Protein AF-A0A8S0ZMM4-F1 (afdb_monomer)

Radius of gyration: 73.32 Å; Cα contacts (8 Å, |Δi|>4): 44; chains: 1; bounding box: 162×111×228 Å

Mean predicted aligned error: 25.13 Å

Organism: Arctia plantaginis (NCBI:txid874455)

Solvent-accessible surface area (backbone atoms only — not comparable to full-atom values): 37063 Å² total; per-residue (Å²): 110,74,67,60,54,52,52,53,59,48,54,57,49,52,60,51,48,58,51,48,52,53,51,49,49,50,46,49,53,50,48,54,50,48,47,50,48,50,52,51,51,47,51,52,52,50,51,51,48,48,51,52,52,51,51,50,52,51,52,54,48,53,54,46,52,53,52,52,49,52,52,50,50,51,52,50,48,53,54,52,51,56,68,74,54,80,84,89,76,97,80,83,88,87,79,89,89,82,88,88,87,80,95,86,78,84,90,84,90,82,78,97,78,74,90,83,77,100,68,83,87,87,70,82,83,55,61,61,64,51,46,60,43,53,77,70,44,43,60,60,53,54,49,51,53,50,51,50,53,51,49,53,50,52,53,49,53,50,51,53,49,51,51,51,52,53,52,48,49,52,51,49,52,51,52,55,58,65,74,45,81,79,66,51,79,66,54,50,53,55,51,49,50,50,51,51,49,53,48,52,50,48,54,51,50,50,51,50,50,53,50,52,51,49,51,51,51,53,52,52,50,52,51,51,51,51,52,51,49,50,52,51,53,50,52,51,49,52,51,48,51,51,51,50,53,51,45,67,76,65,58,75,91,80,81,88,78,91,86,90,87,82,89,84,91,88,88,91,84,88,80,90,86,78,89,79,87,80,91,82,87,84,88,83,88,82,90,85,92,53,79,67,60,53,50,51,49,51,51,51,52,47,52,49,48,52,52,51,51,50,49,52,49,51,51,51,52,50,52,49,52,50,52,54,49,50,51,51,49,52,56,49,50,51,56,48,52,50,50,52,48,53,51,48,55,52,49,51,54,49,52,51,50,53,54,51,52,52,50,49,54,53,51,53,51,51,51,55,52,49,55,51,51,53,50,50,50,51,52,52,52,50,52,50,53,52,50,51,52,49,48,52,53,51,52,52,53,49,50,56,49,50,53,52,50,51,53,50,49,52,52,49,53,52,52,51,52,51,50,50,56,49,52,53,52,52,50,52,51,52,50,52,50,51,54,52,48,51,52,49,53,54,48,51,51,51,50,52,52,50,50,54,52,52,49,50,54,48,51,57,43,56,77,61,47,87,61,80,62,76,70,56,63,62,51,53,54,53,51,50,54,50,49,53,52,49,47,54,49,36,56,51,50,27,54,52,40,44,53,52,30,54,52,46,46,51,53,44,53,70,69,51,79,78,71,84,80,90,80,90,80,76,84,91,78,80,87,89,86,85,76,86,73,75,91,69,86,89,76,86,78,75,78,75,69,63,63,73,52,58,60,50,48,60,38,52,53,33,49,53,53,31,50,54,40,48,53,55,45,51,51,51,51,53,52,51,52,50,52,50,50,53,51,49,50,52,49,50,49,51,51,49,50,50,51,52,49,52,60,69,70,55,89,54,84,79,68,69,77,73,79,68,85,79,78,80,92,82,87,80,87,82,89,88,86,135

Structure (mmCIF, N/CA/C/O backbone):
data_AF-A0A8S0ZMM4-F1
#
_entry.id   AF-A0A8S0ZMM4-F1
#
loop_
_atom_site.group_PDB
_atom_site.id
_atom_site.type_symbol
_atom_site.label_atom_id
_atom_site.label_alt_id
_atom_site.label_comp_id
_atom_site.label_asym_id
_atom_site.label_entity_id
_atom_site.label_seq_id
_atom_site.pdbx_PDB_ins_code
_atom_site.Cartn_x
_atom_site.Cartn_y
_atom_site.Cartn_z
_atom_site.occupancy
_atom_site.B_iso_or_equiv
_atom_site.auth_seq_id
_atom_site.auth_comp_id
_atom_site.auth_asym_id
_atom_site.auth_atom_id
_atom_site.pdbx_PDB_model_num
ATOM 1 N N . MET A 1 1 ? 11.236 23.624 -45.231 1.00 47.91 1 MET A N 1
ATOM 2 C CA . MET A 1 1 ? 10.214 24.429 -44.516 1.00 47.91 1 MET A CA 1
ATOM 3 C C . MET A 1 1 ? 8.840 23.748 -44.472 1.00 47.91 1 MET A C 1
ATOM 5 O O . MET A 1 1 ? 8.363 23.504 -43.375 1.00 47.91 1 MET A O 1
ATOM 9 N N . MET A 1 2 ? 8.213 23.356 -45.595 1.00 41.84 2 MET A N 1
ATOM 10 C CA . MET A 1 2 ? 6.907 22.651 -45.560 1.00 41.84 2 MET A CA 1
ATOM 11 C C . MET A 1 2 ? 6.954 21.225 -44.973 1.00 41.84 2 MET A C 1
ATOM 13 O O . MET A 1 2 ? 6.019 20.828 -44.284 1.00 41.84 2 MET A O 1
ATOM 17 N N . LEU A 1 3 ? 8.046 20.477 -45.171 1.00 45.03 3 LEU A N 1
ATOM 18 C CA . LEU A 1 3 ? 8.215 19.132 -44.592 1.00 45.03 3 LEU A CA 1
ATOM 19 C C . LEU A 1 3 ? 8.438 19.150 -43.070 1.00 45.03 3 LEU A C 1
ATOM 21 O O . LEU A 1 3 ? 7.839 18.342 -42.370 1.00 45.03 3 LEU A O 1
ATOM 25 N N . LEU A 1 4 ? 9.191 20.126 -42.545 1.00 47.12 4 LEU A N 1
ATOM 26 C CA . LEU A 1 4 ? 9.352 20.306 -41.092 1.00 47.12 4 LEU A CA 1
ATOM 27 C C . LEU A 1 4 ? 8.026 20.651 -40.400 1.00 47.12 4 LEU A C 1
ATOM 29 O O . LEU A 1 4 ? 7.748 20.152 -39.315 1.00 47.12 4 LEU A O 1
ATOM 33 N N . ARG A 1 5 ? 7.172 21.456 -41.046 1.00 49.88 5 ARG A N 1
ATOM 34 C CA . ARG A 1 5 ? 5.846 21.796 -40.506 1.00 49.88 5 ARG A CA 1
ATOM 35 C C . ARG A 1 5 ? 4.915 20.585 -40.445 1.00 49.88 5 ARG A C 1
ATOM 37 O O . ARG A 1 5 ? 4.138 20.465 -39.507 1.00 49.88 5 ARG A O 1
ATOM 44 N N . LYS A 1 6 ? 5.012 19.672 -41.416 1.00 49.50 6 LYS A N 1
ATOM 45 C CA . LYS A 1 6 ? 4.198 18.449 -41.450 1.00 49.50 6 LYS A CA 1
ATOM 46 C C . LYS A 1 6 ? 4.652 17.434 -40.393 1.00 49.50 6 LYS A C 1
ATOM 48 O O . LYS A 1 6 ? 3.804 16.831 -39.752 1.00 49.50 6 LYS A O 1
ATOM 53 N N . PHE A 1 7 ? 5.960 17.332 -40.146 1.00 48.53 7 PHE A N 1
ATOM 54 C CA . PHE A 1 7 ? 6.520 16.456 -39.111 1.00 48.53 7 PHE A CA 1
ATOM 55 C C . PHE A 1 7 ? 6.186 16.940 -37.689 1.00 48.53 7 PHE A C 1
ATOM 57 O O . PHE A 1 7 ? 5.736 16.153 -36.862 1.00 48.53 7 PHE A O 1
ATOM 64 N N . MET A 1 8 ? 6.290 18.250 -37.428 1.00 48.09 8 MET A N 1
ATOM 65 C CA . MET A 1 8 ? 5.889 18.826 -36.136 1.00 48.09 8 MET A CA 1
ATOM 66 C C . MET A 1 8 ? 4.384 18.688 -35.866 1.00 48.09 8 MET A C 1
ATOM 68 O O . MET A 1 8 ? 3.995 18.389 -34.743 1.00 48.09 8 MET A O 1
ATOM 72 N N . CYS A 1 9 ? 3.525 18.874 -36.874 1.00 43.25 9 CYS A N 1
ATOM 73 C CA . CYS A 1 9 ? 2.076 18.732 -36.693 1.00 43.25 9 CYS A CA 1
ATOM 74 C C . CYS A 1 9 ? 1.609 17.274 -36.534 1.00 43.25 9 CYS A C 1
ATOM 76 O O . CYS A 1 9 ? 0.551 17.060 -35.946 1.00 43.25 9 CYS A O 1
ATOM 78 N N . SER A 1 10 ? 2.358 16.290 -37.046 1.00 47.31 10 SER A N 1
ATOM 79 C CA . SER A 1 10 ? 2.087 14.863 -36.818 1.00 47.31 10 SER A CA 1
ATOM 80 C C . SER A 1 10 ? 2.569 14.406 -35.438 1.00 47.31 10 SER A C 1
ATOM 82 O O . SER A 1 10 ? 1.800 13.783 -34.718 1.00 47.31 10 SER A O 1
ATOM 84 N N . SER A 1 11 ? 3.770 14.816 -35.016 1.00 47.25 11 SER A N 1
ATOM 85 C CA . SER A 1 11 ? 4.313 14.497 -33.685 1.00 47.25 11 SER A CA 1
ATOM 86 C C . SER A 1 11 ? 3.475 15.097 -32.545 1.00 47.25 11 SER A C 1
ATOM 88 O O . SER A 1 11 ? 3.180 14.410 -31.573 1.00 47.25 11 SER A O 1
ATOM 90 N N . LEU A 1 12 ? 2.970 16.328 -32.700 1.00 48.38 12 LEU A N 1
ATOM 91 C CA . LEU A 1 12 ? 2.043 16.933 -31.731 1.00 48.38 12 LEU A CA 1
ATOM 92 C C . LEU A 1 12 ? 0.668 16.244 -31.676 1.00 48.38 12 LEU A C 1
ATOM 94 O O . LEU A 1 12 ? -0.029 16.361 -30.673 1.00 48.38 12 LEU A O 1
ATOM 98 N N . ARG A 1 13 ? 0.253 15.549 -32.744 1.00 49.59 13 ARG A N 1
ATOM 99 C CA . ARG A 1 13 ? -1.032 14.835 -32.793 1.00 49.59 13 ARG A CA 1
ATOM 100 C C . ARG A 1 13 ? -0.937 13.454 -32.134 1.00 49.59 13 ARG A C 1
ATOM 102 O O . ARG A 1 13 ? -1.893 13.061 -31.472 1.00 49.59 13 ARG A O 1
ATOM 109 N N . ASP A 1 14 ? 0.209 12.784 -32.241 1.00 48.88 14 ASP A N 1
ATOM 110 C CA . ASP A 1 14 ? 0.475 11.519 -31.540 1.00 48.88 14 ASP A CA 1
ATOM 111 C C . ASP A 1 14 ? 0.671 11.727 -30.028 1.00 48.88 14 ASP A C 1
ATOM 113 O O . ASP A 1 14 ? 0.117 10.973 -29.230 1.00 48.88 14 ASP A O 1
ATOM 117 N N . GLU A 1 15 ? 1.339 12.808 -29.611 1.00 50.38 15 GLU A N 1
ATOM 118 C CA . GLU A 1 15 ? 1.485 13.185 -28.190 1.00 50.38 15 GLU A CA 1
ATOM 119 C C . GLU A 1 15 ? 0.127 13.475 -27.513 1.00 50.38 15 GLU A C 1
ATOM 121 O O . GLU A 1 15 ? -0.105 13.097 -26.362 1.00 50.38 15 GLU A O 1
ATOM 126 N N . LEU A 1 16 ? -0.819 14.085 -28.241 1.00 49.62 16 LEU A N 1
ATOM 127 C CA . LEU A 1 16 ? -2.187 14.313 -27.757 1.00 49.62 16 LEU A CA 1
ATOM 128 C C . LEU A 1 16 ? -3.033 13.025 -27.745 1.00 49.62 16 LEU A C 1
ATOM 130 O O . LEU A 1 16 ? -3.849 12.849 -26.841 1.00 49.62 16 LEU A O 1
ATOM 134 N N . SER A 1 17 ? -2.818 12.105 -28.694 1.00 48.91 17 SER A N 1
ATOM 135 C CA . SER A 1 17 ? -3.548 10.829 -28.769 1.00 48.91 17 SER A CA 1
ATOM 136 C C . SER A 1 17 ? -3.167 9.876 -27.632 1.00 48.91 17 SER A C 1
ATOM 138 O O . SER A 1 17 ? -4.042 9.283 -27.004 1.00 48.91 17 SER A O 1
ATOM 140 N N . VAL A 1 18 ? -1.876 9.783 -27.291 1.00 53.41 18 VAL A N 1
ATOM 141 C CA . VAL A 1 18 ? -1.396 8.941 -26.177 1.00 53.41 18 VAL A CA 1
ATOM 142 C C . VAL A 1 18 ? -1.889 9.471 -24.823 1.00 53.41 18 VAL A C 1
ATOM 144 O O . VAL A 1 18 ? -2.194 8.694 -23.913 1.00 53.41 18 VAL A O 1
ATOM 147 N N . GLY A 1 19 ? -2.015 10.795 -24.684 1.00 52.19 19 GLY A N 1
ATOM 148 C CA . GLY A 1 19 ? -2.631 11.432 -23.520 1.00 52.19 19 GLY A CA 1
ATOM 149 C C . GLY A 1 19 ? -4.131 11.150 -23.416 1.00 52.19 19 GLY A C 1
ATOM 150 O O . GLY A 1 19 ? -4.612 10.786 -22.342 1.00 52.19 19 GLY A O 1
ATOM 151 N N . GLU A 1 20 ? -4.866 11.249 -24.527 1.00 52.62 20 GLU A N 1
ATOM 152 C CA . GLU A 1 20 ? -6.292 10.919 -24.575 1.00 52.62 20 GLU A CA 1
ATOM 153 C C . GLU A 1 20 ? -6.570 9.459 -24.222 1.00 52.62 20 GLU A C 1
ATOM 155 O O . GLU A 1 20 ? -7.532 9.197 -23.504 1.00 52.62 20 GLU A O 1
ATOM 160 N N . ASP A 1 21 ? -5.743 8.521 -24.676 1.00 55.03 21 ASP A N 1
ATOM 161 C CA . ASP A 1 21 ? -5.942 7.096 -24.406 1.00 55.03 21 ASP A CA 1
ATOM 162 C C . ASP A 1 21 ? -5.629 6.747 -22.951 1.00 55.03 21 ASP A C 1
ATOM 164 O O . ASP A 1 21 ? -6.381 6.004 -22.323 1.00 55.03 21 ASP A O 1
ATOM 168 N N . LYS A 1 22 ? -4.624 7.388 -22.339 1.00 56.34 22 LYS A N 1
ATOM 169 C CA . LYS A 1 22 ? -4.393 7.297 -20.886 1.00 56.34 22 LYS A CA 1
ATOM 170 C C . LYS A 1 22 ? -5.529 7.932 -20.080 1.00 56.34 22 LYS A C 1
ATOM 172 O O . LYS A 1 22 ? -5.894 7.408 -19.029 1.00 56.34 22 LYS A O 1
ATOM 177 N N . TRP A 1 23 ? -6.118 9.028 -20.555 1.00 51.72 23 TRP A N 1
ATOM 178 C CA . TRP A 1 23 ? -7.276 9.670 -19.918 1.00 51.72 23 TRP A CA 1
ATOM 179 C C . TRP A 1 23 ? -8.578 8.883 -20.112 1.00 51.72 23 TRP A C 1
ATOM 181 O O . TRP 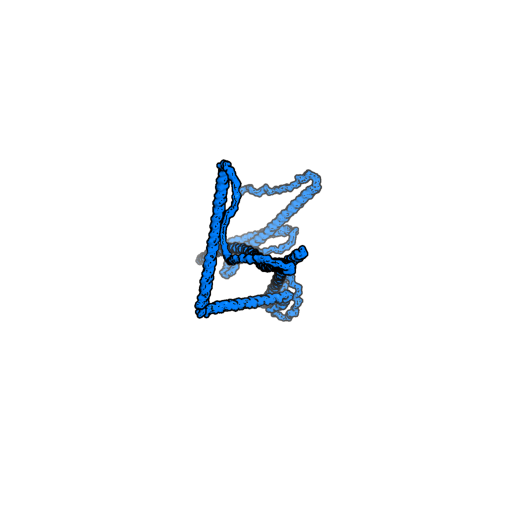A 1 23 ? -9.424 8.878 -19.219 1.00 51.72 23 TRP A O 1
ATOM 191 N N . LYS A 1 24 ? -8.754 8.206 -21.251 1.00 59.25 24 LYS A N 1
ATOM 192 C CA . LYS A 1 24 ? -9.861 7.275 -21.516 1.00 59.25 24 LYS A CA 1
ATOM 193 C C . LYS A 1 24 ? -9.702 6.011 -20.674 1.00 59.25 24 LYS A C 1
ATOM 195 O O . LYS A 1 24 ? -10.660 5.626 -20.024 1.00 59.25 24 LYS A O 1
ATOM 200 N N . GLN A 1 25 ? -8.498 5.445 -20.575 1.00 62.28 25 GLN A N 1
ATOM 201 C CA . GLN A 1 25 ? -8.205 4.298 -19.711 1.00 62.28 25 GLN A CA 1
ATOM 202 C C . GLN A 1 25 ? -8.407 4.644 -18.230 1.00 62.28 25 GLN A C 1
ATOM 204 O O . GLN A 1 25 ? -9.051 3.887 -17.515 1.00 62.28 25 GLN A O 1
ATOM 209 N N . ARG A 1 26 ? -7.932 5.811 -17.766 1.00 59.97 26 ARG A N 1
ATOM 210 C CA . ARG A 1 26 ? -8.183 6.290 -16.394 1.00 59.97 26 ARG A CA 1
ATOM 211 C C . ARG A 1 26 ? -9.663 6.544 -16.137 1.00 59.97 26 ARG A C 1
ATOM 213 O O . ARG A 1 26 ? -10.138 6.159 -15.077 1.00 59.97 26 ARG A O 1
ATOM 220 N N . ARG A 1 27 ? -10.399 7.126 -17.095 1.00 57.91 27 ARG A N 1
ATOM 221 C CA . ARG A 1 27 ? -11.858 7.260 -16.990 1.00 57.91 27 ARG A CA 1
ATOM 222 C C . ARG A 1 27 ? -12.541 5.906 -16.928 1.00 57.91 27 ARG A C 1
ATOM 224 O O . ARG A 1 27 ? -13.354 5.737 -16.038 1.00 57.91 27 ARG A O 1
ATOM 231 N N . ASN A 1 28 ? -12.182 4.956 -17.785 1.00 56.50 28 ASN A N 1
ATOM 232 C CA . ASN A 1 28 ? -12.765 3.616 -17.797 1.00 56.50 28 ASN A CA 1
ATOM 233 C C . ASN A 1 28 ? -12.476 2.872 -16.489 1.00 56.50 28 ASN A C 1
ATOM 235 O O . ASN A 1 28 ? -13.403 2.365 -15.883 1.00 56.50 28 ASN A O 1
ATOM 239 N N . VAL A 1 29 ? -11.243 2.917 -15.974 1.00 60.94 29 VAL A N 1
ATOM 240 C CA . VAL A 1 29 ? -10.893 2.310 -14.676 1.00 60.94 29 VAL A CA 1
ATOM 241 C C . VAL A 1 29 ? -11.614 3.002 -13.518 1.00 60.94 29 VAL A C 1
ATOM 243 O O . VAL A 1 29 ? -12.136 2.323 -12.645 1.00 60.94 29 VAL A O 1
ATOM 246 N N . SER A 1 30 ? -11.699 4.337 -13.512 1.00 56.66 30 SER A N 1
ATOM 247 C CA . SER A 1 30 ? -12.461 5.070 -12.489 1.00 56.66 30 SER A CA 1
ATOM 248 C C . SER A 1 30 ? -13.971 4.853 -12.610 1.00 56.66 30 SER A C 1
ATOM 250 O O . SER A 1 30 ? -14.675 4.890 -11.612 1.00 56.66 30 SER A O 1
ATOM 252 N N . PHE A 1 31 ? -14.471 4.618 -13.822 1.00 51.25 31 PHE A N 1
ATOM 253 C CA . PHE A 1 31 ? -15.874 4.348 -14.111 1.00 51.25 31 PHE A CA 1
ATOM 254 C C . PHE A 1 31 ? -16.236 2.924 -13.690 1.00 51.25 31 PHE A C 1
ATOM 256 O O . PHE A 1 31 ? -17.258 2.736 -13.045 1.00 51.25 31 PHE A O 1
ATOM 263 N N . ASP A 1 32 ? -15.364 1.952 -13.953 1.00 62.62 32 ASP A N 1
ATOM 264 C CA . ASP A 1 32 ? -15.502 0.570 -13.499 1.00 62.62 32 ASP A CA 1
ATOM 265 C C . ASP A 1 32 ? -15.349 0.468 -11.972 1.00 62.62 32 ASP A C 1
ATOM 267 O O . ASP A 1 32 ? -16.126 -0.233 -11.331 1.00 62.62 32 ASP A O 1
ATOM 271 N N . GLN A 1 33 ? -14.429 1.225 -11.361 1.00 64.88 33 GLN A N 1
ATOM 272 C CA . GLN A 1 33 ? -14.317 1.335 -9.899 1.00 64.88 33 GLN A CA 1
ATOM 273 C C . GLN A 1 33 ? -15.523 2.037 -9.275 1.00 64.88 33 GLN A C 1
ATOM 275 O O . GLN A 1 33 ? -16.023 1.579 -8.253 1.00 64.88 33 GLN A O 1
ATOM 280 N N . ASN A 1 34 ? -16.024 3.118 -9.876 1.00 62.84 34 ASN A N 1
ATOM 281 C CA . ASN A 1 34 ? -17.232 3.785 -9.391 1.00 62.84 34 ASN A CA 1
ATOM 282 C C . ASN A 1 34 ? -18.459 2.892 -9.547 1.00 62.84 34 ASN A C 1
ATOM 284 O O . ASN A 1 34 ? -19.289 2.864 -8.651 1.00 62.84 34 ASN A O 1
ATOM 288 N N . ARG A 1 35 ? -18.545 2.108 -10.623 1.00 66.69 35 ARG A N 1
ATOM 289 C CA . ARG A 1 35 ? -19.596 1.110 -10.807 1.00 66.69 35 ARG A CA 1
ATOM 290 C C . ARG A 1 35 ? -19.499 -0.007 -9.768 1.00 66.69 35 ARG A C 1
ATOM 292 O O . ARG A 1 35 ? -20.516 -0.371 -9.195 1.00 66.69 35 ARG A O 1
ATOM 299 N N . GLN A 1 36 ? -18.298 -0.502 -9.468 1.00 71.25 36 GLN A N 1
ATOM 300 C CA . GLN A 1 36 ? -18.081 -1.458 -8.376 1.00 71.25 36 GLN A CA 1
ATOM 301 C C . GLN A 1 36 ? -18.452 -0.856 -7.016 1.00 71.25 36 GLN A C 1
ATOM 303 O O . GLN A 1 36 ? -19.068 -1.526 -6.196 1.00 71.25 36 GLN A O 1
ATOM 308 N N . LEU A 1 37 ? -18.132 0.417 -6.772 1.00 72.75 37 LEU A N 1
ATOM 309 C CA . LEU A 1 37 ? -18.532 1.122 -5.555 1.00 72.75 37 LEU A CA 1
ATOM 310 C C . LEU A 1 37 ? -20.046 1.335 -5.486 1.00 72.75 37 LEU A C 1
ATOM 312 O O . LEU A 1 37 ? -20.613 1.197 -4.408 1.00 72.75 37 LEU A O 1
ATOM 316 N N . GLU A 1 38 ? -20.715 1.642 -6.595 1.00 76.81 38 GLU A N 1
ATOM 317 C CA . GLU A 1 38 ? -22.176 1.742 -6.680 1.00 76.81 38 GLU A CA 1
ATOM 318 C C . GLU A 1 38 ? -22.843 0.383 -6.447 1.00 76.81 38 GLU A C 1
ATOM 320 O O . GLU A 1 38 ? -23.816 0.312 -5.701 1.00 76.81 38 GLU A O 1
ATOM 325 N N . GLU A 1 39 ? -22.292 -0.695 -7.010 1.00 76.69 39 GLU A N 1
ATOM 326 C CA . GLU A 1 39 ? -22.737 -2.073 -6.784 1.00 76.69 39 GLU A CA 1
ATOM 327 C C . GLU A 1 39 ? -22.566 -2.465 -5.304 1.00 76.69 39 GLU A C 1
ATOM 329 O O . GLU A 1 39 ? -23.534 -2.885 -4.676 1.00 76.69 39 GLU A O 1
ATOM 334 N N . VAL A 1 40 ? -21.409 -2.192 -4.689 1.00 73.38 40 VAL A N 1
ATOM 335 C CA . VAL A 1 40 ? -21.161 -2.426 -3.250 1.00 73.38 40 VAL A CA 1
ATOM 336 C C . VAL A 1 40 ? -22.050 -1.550 -2.362 1.00 73.38 40 VAL A C 1
ATOM 338 O O . VAL A 1 40 ? -22.548 -1.988 -1.324 1.00 73.38 40 VAL A O 1
ATOM 341 N N . THR A 1 41 ? -22.277 -0.294 -2.746 1.00 77.44 41 THR A N 1
ATOM 342 C CA . THR A 1 41 ? -23.149 0.628 -2.003 1.00 77.44 41 THR A CA 1
ATOM 343 C C . THR A 1 41 ? -24.597 0.155 -2.069 1.00 77.44 41 THR A C 1
ATOM 345 O O . THR A 1 41 ? -25.295 0.178 -1.056 1.00 77.44 41 THR A O 1
ATOM 348 N N . LYS A 1 42 ? -25.025 -0.336 -3.234 1.00 80.75 42 LYS A N 1
ATOM 349 C CA . LYS A 1 42 ? -26.339 -0.935 -3.438 1.00 80.75 42 LYS A CA 1
ATOM 350 C C . LYS A 1 42 ? -26.499 -2.215 -2.619 1.00 80.75 42 LYS A C 1
ATOM 352 O O . LYS A 1 42 ? -27.478 -2.309 -1.892 1.00 80.75 42 LYS A O 1
ATOM 357 N N . GLU A 1 43 ? -25.519 -3.120 -2.631 1.00 77.94 43 GLU A N 1
ATOM 358 C CA . GLU A 1 43 ? -25.516 -4.335 -1.801 1.00 77.94 43 GLU A CA 1
ATOM 359 C C . GLU A 1 43 ? -25.577 -4.015 -0.306 1.00 77.94 43 GLU A C 1
ATOM 361 O O . GLU A 1 43 ? -26.345 -4.626 0.434 1.00 77.94 43 GLU A O 1
ATOM 366 N N . ARG A 1 44 ? -24.816 -3.015 0.153 1.00 81.44 44 ARG A N 1
ATOM 367 C CA . ARG A 1 44 ? -24.874 -2.525 1.536 1.00 81.44 44 ARG A CA 1
ATOM 368 C C . ARG A 1 44 ? -26.268 -2.010 1.884 1.00 81.44 44 ARG A C 1
ATOM 370 O O . ARG A 1 44 ? -26.750 -2.252 2.988 1.00 81.44 44 ARG A O 1
ATOM 377 N N . ASP A 1 45 ? -26.892 -1.260 0.983 1.00 78.44 45 ASP A N 1
ATOM 378 C CA . ASP A 1 45 ? -28.209 -0.673 1.217 1.00 78.44 45 ASP A CA 1
ATOM 379 C C . ASP A 1 45 ? -29.328 -1.726 1.129 1.00 78.44 45 ASP A C 1
ATOM 381 O O . ASP A 1 45 ? -30.272 -1.663 1.915 1.00 78.44 45 ASP A O 1
ATOM 385 N N . ASP A 1 46 ? -29.186 -2.737 0.268 1.00 77.50 46 ASP A N 1
ATOM 386 C CA . ASP A 1 46 ? -30.023 -3.943 0.244 1.00 77.50 46 ASP A CA 1
ATOM 387 C C . ASP A 1 46 ? -29.884 -4.738 1.550 1.00 77.50 46 ASP A C 1
ATOM 389 O O . ASP A 1 46 ? -30.883 -5.080 2.178 1.00 77.50 46 ASP A O 1
ATOM 393 N N . LEU A 1 47 ? -28.661 -4.954 2.042 1.00 79.25 47 LEU A N 1
ATOM 394 C CA . LEU A 1 47 ? -28.418 -5.672 3.297 1.00 79.25 47 LEU A CA 1
ATOM 395 C C . LEU A 1 47 ? -28.977 -4.916 4.511 1.00 79.25 47 LEU A C 1
ATOM 397 O O . LEU A 1 47 ? -29.518 -5.522 5.435 1.00 79.25 47 LEU A O 1
ATOM 401 N N . LYS A 1 48 ? -28.889 -3.580 4.499 1.00 79.62 48 LYS A N 1
ATOM 402 C CA . LYS A 1 48 ? -29.533 -2.726 5.504 1.00 79.62 48 LYS A CA 1
ATOM 403 C C . LYS A 1 48 ? -31.052 -2.844 5.458 1.00 79.62 48 LYS A C 1
ATOM 405 O O . LYS A 1 48 ? -31.655 -2.900 6.526 1.00 79.62 48 LYS A O 1
ATOM 410 N N . ARG A 1 49 ? -31.661 -2.905 4.266 1.00 78.31 49 ARG A N 1
ATOM 411 C CA . ARG A 1 49 ? -33.100 -3.180 4.125 1.00 78.31 49 ARG A CA 1
ATOM 412 C C . ARG A 1 49 ? -33.442 -4.518 4.770 1.00 78.31 49 ARG A C 1
ATOM 414 O O . ARG A 1 49 ? -34.201 -4.521 5.727 1.00 78.31 49 ARG A O 1
ATOM 421 N N . VAL A 1 50 ? -32.768 -5.601 4.371 1.00 78.25 50 VAL A N 1
ATOM 422 C CA . VAL A 1 50 ? -32.966 -6.947 4.945 1.00 78.25 50 VAL A CA 1
ATOM 423 C C . VAL A 1 50 ? -32.850 -6.943 6.473 1.00 78.25 50 VAL A C 1
ATOM 425 O O . VAL A 1 50 ? -33.675 -7.547 7.153 1.00 78.25 50 VAL A O 1
ATOM 428 N N . ALA A 1 51 ? -31.852 -6.254 7.034 1.00 75.88 51 ALA A N 1
ATOM 429 C CA . ALA A 1 51 ? -31.663 -6.174 8.480 1.00 75.88 51 ALA A CA 1
ATOM 430 C C . ALA A 1 51 ? -32.835 -5.478 9.194 1.00 75.88 51 ALA A C 1
ATOM 432 O O . ALA A 1 51 ? -33.270 -5.945 10.246 1.00 75.88 51 ALA A O 1
ATOM 433 N N . VAL A 1 52 ? -33.363 -4.389 8.627 1.00 76.94 52 VAL A N 1
ATOM 434 C CA . VAL A 1 52 ? -34.516 -3.659 9.182 1.00 76.94 52 VAL A CA 1
ATOM 435 C C . VAL A 1 52 ? -35.776 -4.521 9.140 1.00 76.94 52 VAL A C 1
ATOM 437 O O . VAL A 1 52 ? -36.488 -4.613 10.140 1.00 76.94 52 VAL A O 1
ATOM 440 N N . SER A 1 53 ? -36.028 -5.205 8.030 1.00 75.25 53 SER A N 1
ATOM 441 C CA . SER A 1 53 ? -37.200 -6.070 7.868 1.00 75.25 53 SER A CA 1
ATOM 442 C C . SER A 1 53 ? -37.125 -7.294 8.775 1.00 75.25 53 SER A C 1
ATOM 444 O O . SER A 1 53 ? -38.120 -7.671 9.386 1.00 75.25 53 SER A O 1
ATOM 446 N N . LEU A 1 54 ? -35.935 -7.878 8.943 1.00 79.06 54 LEU A N 1
ATOM 447 C CA . LEU A 1 54 ? -35.723 -8.980 9.878 1.00 79.06 54 LEU A CA 1
ATOM 448 C C . LEU A 1 54 ? -35.949 -8.525 11.325 1.00 79.06 54 LEU A C 1
ATOM 450 O O . LEU A 1 54 ? -36.559 -9.246 12.108 1.00 79.06 54 LEU A O 1
ATOM 454 N N . HIS A 1 55 ? -35.529 -7.306 11.671 1.00 75.56 55 HIS A N 1
ATOM 455 C CA . HIS A 1 55 ? -35.806 -6.716 12.980 1.00 75.56 55 HIS A CA 1
ATOM 456 C C . HIS A 1 55 ? -37.312 -6.493 13.202 1.00 75.56 55 HIS A C 1
ATOM 458 O O . HIS A 1 55 ? -37.824 -6.803 14.278 1.00 75.56 55 HIS A O 1
ATOM 464 N N . ARG A 1 56 ? -38.037 -6.030 12.172 1.00 78.50 56 ARG A N 1
ATOM 465 C CA . ARG A 1 56 ? -39.504 -5.884 12.183 1.00 78.50 56 ARG A CA 1
ATOM 466 C C . ARG A 1 56 ? -40.200 -7.228 12.406 1.00 78.50 56 ARG A C 1
ATOM 468 O O . ARG A 1 56 ? -41.039 -7.332 13.297 1.00 78.50 56 ARG A O 1
ATOM 475 N N . VAL A 1 57 ? -39.807 -8.258 11.660 1.00 76.94 57 VAL A N 1
ATOM 476 C CA . VAL A 1 57 ? -40.362 -9.617 11.763 1.00 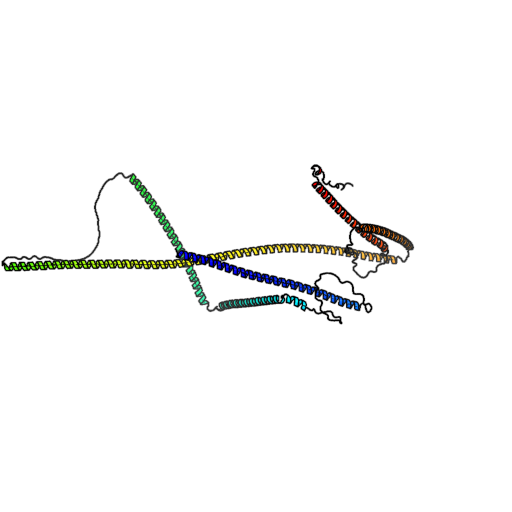76.94 57 VAL A CA 1
ATOM 477 C C . VAL A 1 57 ? -40.070 -10.254 13.120 1.00 76.94 57 VAL A C 1
ATOM 479 O O . VAL A 1 57 ? -40.964 -10.837 13.727 1.00 76.94 57 VAL A O 1
ATOM 482 N N . VAL A 1 58 ? -38.851 -10.109 13.645 1.00 80.25 58 VAL A N 1
ATOM 483 C CA . VAL A 1 58 ? -38.512 -10.582 14.997 1.00 80.25 58 VAL A CA 1
ATOM 484 C C . VAL A 1 58 ? -39.352 -9.855 16.047 1.00 80.25 58 VAL A C 1
ATOM 486 O O . VAL A 1 58 ? -39.867 -10.499 16.956 1.00 80.25 58 VAL A O 1
ATOM 489 N N . GLY A 1 59 ? -39.561 -8.543 15.901 1.00 74.50 59 GLY A N 1
ATOM 490 C CA . GLY A 1 59 ? -40.454 -7.777 16.772 1.00 74.50 59 GLY A CA 1
ATOM 491 C C . GLY A 1 59 ? -41.901 -8.281 16.734 1.00 74.50 59 GLY A C 1
ATOM 492 O O . GLY A 1 59 ? -42.509 -8.483 17.784 1.00 74.50 59 GLY A O 1
ATOM 493 N N . GLN A 1 60 ? -42.432 -8.555 15.540 1.00 77.38 60 GLN A N 1
ATOM 494 C CA . GLN A 1 60 ? -43.764 -9.145 15.362 1.00 77.38 60 GLN A CA 1
ATOM 495 C C . GLN A 1 60 ? -43.856 -10.557 15.970 1.00 77.38 60 GLN A C 1
ATOM 497 O O . GLN A 1 60 ? -44.860 -10.887 16.597 1.00 77.38 60 GLN A O 1
ATOM 502 N N . LEU A 1 61 ? -42.802 -11.373 15.856 1.00 77.25 61 LEU A N 1
ATOM 503 C CA . LEU A 1 61 ? -42.749 -12.717 16.437 1.00 77.25 61 LEU A CA 1
ATOM 504 C C . LEU A 1 61 ? -42.703 -12.684 17.973 1.00 77.25 61 LEU A C 1
ATOM 506 O O . LEU A 1 61 ? -43.370 -13.481 18.625 1.00 77.25 61 LEU A O 1
ATOM 510 N N . VAL A 1 62 ? -41.956 -11.744 18.559 1.00 77.19 62 VAL A N 1
ATOM 511 C CA . VAL A 1 62 ? -41.913 -11.535 20.016 1.00 77.19 62 VAL A CA 1
ATOM 512 C C . VAL A 1 62 ? -43.278 -11.087 20.538 1.00 77.19 62 VAL A C 1
ATOM 514 O O . VAL A 1 62 ? -43.759 -11.637 21.527 1.00 77.19 62 VAL A O 1
ATOM 517 N N . ALA A 1 63 ? -43.931 -10.144 19.852 1.00 76.12 63 ALA A N 1
ATOM 518 C CA . ALA A 1 63 ? -45.283 -9.708 20.198 1.00 76.12 63 ALA A CA 1
ATOM 519 C C . ALA A 1 63 ? -46.300 -10.858 20.093 1.00 76.12 63 ALA A C 1
ATOM 521 O O . ALA A 1 63 ? -47.153 -11.011 20.967 1.00 76.12 63 ALA A O 1
ATOM 522 N N . TYR A 1 64 ? -46.166 -11.709 19.072 1.00 77.19 64 TYR A N 1
ATOM 523 C CA . TYR A 1 64 ? -46.977 -12.914 18.933 1.00 77.19 64 TYR A CA 1
ATOM 524 C C . TYR A 1 64 ? -46.760 -13.886 20.100 1.00 77.19 64 TYR A C 1
ATOM 526 O O . TYR A 1 64 ? -47.736 -14.302 20.721 1.00 77.19 64 TYR A O 1
ATOM 534 N N . CYS A 1 65 ? -45.508 -14.208 20.446 1.00 75.56 65 CYS A N 1
ATOM 535 C CA . CYS A 1 65 ? -45.200 -15.094 21.571 1.00 75.56 65 CYS A CA 1
ATOM 536 C C . CYS A 1 65 ? -45.796 -14.575 22.884 1.00 75.56 65 CYS A C 1
ATOM 538 O O . CYS A 1 65 ? -46.402 -15.357 23.609 1.00 75.56 65 CYS A O 1
ATOM 540 N N . ALA A 1 66 ? -45.702 -13.267 23.142 1.00 74.69 66 ALA A N 1
ATOM 541 C CA . ALA A 1 66 ? -46.320 -12.645 24.311 1.00 74.69 66 ALA A CA 1
ATOM 542 C C . ALA A 1 66 ? -47.853 -12.786 24.290 1.00 74.69 66 ALA A C 1
ATOM 544 O O . ALA A 1 66 ? -48.452 -13.197 25.278 1.00 74.69 66 ALA A O 1
ATOM 545 N N . SER A 1 67 ? -48.495 -12.533 23.144 1.00 73.12 67 SER A N 1
ATOM 546 C CA . SER A 1 67 ? -49.952 -12.676 23.020 1.00 73.12 67 SER A CA 1
ATOM 547 C C . SER A 1 67 ? -50.439 -14.125 23.172 1.00 73.12 67 SER A C 1
ATOM 549 O O . SER A 1 67 ? -51.471 -14.363 23.799 1.00 73.12 67 SER A O 1
ATOM 551 N N . ALA A 1 68 ? -49.683 -15.097 22.655 1.00 72.06 68 ALA A N 1
ATOM 552 C CA . ALA A 1 68 ? -49.993 -16.518 22.770 1.00 72.06 68 ALA A CA 1
ATOM 553 C C . ALA A 1 68 ? -49.770 -17.032 24.201 1.00 72.06 68 ALA A C 1
ATOM 555 O O . ALA A 1 68 ? -50.557 -17.838 24.699 1.00 72.06 68 ALA A O 1
ATOM 556 N N . GLU A 1 69 ? -48.724 -16.549 24.877 1.00 75.31 69 GLU A N 1
ATOM 557 C CA . GLU A 1 69 ? -48.485 -16.805 26.297 1.00 75.31 69 GLU A CA 1
ATOM 558 C C . GLU A 1 69 ? -49.621 -16.233 27.155 1.00 75.31 69 GLU A C 1
ATOM 560 O O . GLU A 1 69 ? -50.164 -16.944 27.999 1.00 75.31 69 GLU A O 1
ATOM 565 N N . ASP A 1 70 ? -50.059 -15.002 26.886 1.00 75.44 70 ASP A N 1
ATOM 566 C CA . ASP A 1 70 ? -51.184 -14.372 27.579 1.00 75.44 70 ASP A CA 1
ATOM 567 C C . ASP A 1 70 ? -52.506 -15.123 27.370 1.00 75.44 70 ASP A C 1
ATOM 569 O O . ASP A 1 70 ? -53.286 -15.286 28.311 1.00 75.44 70 ASP A O 1
ATOM 573 N N . GLU A 1 71 ? -52.787 -15.584 26.148 1.00 76.00 71 GLU A N 1
ATOM 574 C CA . GLU A 1 71 ? -53.992 -16.358 25.832 1.00 76.00 71 GLU A CA 1
ATOM 575 C C . GLU A 1 71 ? -53.965 -17.744 26.496 1.00 76.00 71 GLU A C 1
ATOM 577 O O . GLU A 1 71 ? -54.973 -18.189 27.061 1.00 76.00 71 GLU A O 1
ATOM 582 N N . LEU A 1 72 ? -52.804 -18.408 26.502 1.00 75.38 72 LEU A N 1
ATOM 583 C CA . LEU A 1 72 ? -52.598 -19.669 27.211 1.00 75.38 72 LEU A CA 1
ATOM 584 C C . LEU A 1 72 ? -52.784 -19.478 28.717 1.00 75.38 72 LEU A C 1
ATOM 586 O O . LEU A 1 72 ? -53.552 -20.219 29.332 1.00 75.38 72 LEU A O 1
ATOM 590 N N . ASN A 1 73 ? -52.141 -18.464 29.296 1.00 79.06 73 ASN A N 1
ATOM 591 C CA . ASN A 1 73 ? -52.239 -18.136 30.712 1.00 79.06 73 ASN A CA 1
ATOM 592 C C . ASN A 1 73 ? -53.684 -17.830 31.100 1.00 79.06 73 ASN A C 1
ATOM 594 O O . ASN A 1 73 ? -54.170 -18.404 32.070 1.00 79.06 73 ASN A O 1
ATOM 598 N N . ARG A 1 74 ? -54.413 -17.030 30.308 1.00 78.62 74 ARG A N 1
ATOM 599 C CA . ARG A 1 74 ? -55.848 -16.770 30.518 1.00 78.62 74 ARG A CA 1
ATOM 600 C C . ARG A 1 74 ? -56.687 -18.037 30.438 1.00 78.62 74 ARG A C 1
ATOM 602 O O . ARG A 1 74 ? -57.558 -18.239 31.279 1.00 78.62 74 ARG A O 1
ATOM 609 N N . THR A 1 75 ? -56.425 -18.908 29.469 1.00 74.94 75 THR A N 1
ATOM 610 C CA . THR A 1 75 ? -57.186 -20.155 29.307 1.00 74.94 75 THR A CA 1
ATOM 611 C C . THR A 1 75 ? -56.920 -21.129 30.456 1.00 74.94 75 THR A C 1
ATOM 613 O O . THR A 1 75 ? -57.851 -21.750 30.971 1.00 74.94 75 THR A O 1
ATOM 616 N N . VAL A 1 76 ? -55.665 -21.242 30.897 1.00 75.69 76 VAL A N 1
ATOM 617 C CA . VAL A 1 76 ? -55.262 -22.064 32.045 1.00 75.69 76 VAL A CA 1
ATOM 618 C C . VAL A 1 76 ? -55.835 -21.493 33.340 1.00 75.69 76 VAL A C 1
ATOM 620 O O . VAL A 1 76 ? -56.415 -22.253 34.114 1.00 75.69 76 VAL A O 1
ATOM 623 N N . LEU A 1 77 ? -55.764 -20.173 33.553 1.00 80.00 77 LEU A N 1
ATOM 624 C CA . LEU A 1 77 ? -56.389 -19.509 34.701 1.00 80.00 77 LEU A CA 1
ATOM 625 C C . LEU A 1 77 ? -57.897 -19.749 34.717 1.00 80.00 77 LEU A C 1
ATOM 627 O O . LEU A 1 77 ? -58.430 -20.166 35.739 1.00 80.00 77 LEU A O 1
ATOM 631 N N . ALA A 1 78 ? -58.579 -19.545 33.589 1.00 76.81 78 ALA A N 1
ATOM 632 C CA . ALA A 1 78 ? -60.017 -19.762 33.478 1.00 76.81 78 ALA A CA 1
ATOM 633 C C . ALA A 1 78 ? -60.391 -21.220 33.785 1.00 76.81 78 ALA A C 1
ATOM 635 O O . ALA A 1 78 ? -61.364 -21.476 34.493 1.00 76.81 78 ALA A O 1
ATOM 636 N N . GLN A 1 79 ? -59.598 -22.193 33.318 1.00 74.31 79 GLN A N 1
ATOM 637 C CA . GLN A 1 79 ? -59.814 -23.605 33.639 1.00 74.31 79 GLN A CA 1
ATOM 638 C C . GLN A 1 79 ? -59.530 -23.937 35.111 1.00 74.31 79 GLN A C 1
ATOM 640 O O . GLN A 1 79 ? -60.296 -24.691 35.713 1.00 74.31 79 GLN A O 1
ATOM 645 N N . LEU A 1 80 ? -58.477 -23.377 35.710 1.00 74.38 80 LEU A N 1
ATOM 646 C CA . LEU A 1 80 ? -58.145 -23.566 37.126 1.00 74.38 80 LEU A CA 1
ATOM 647 C C . LEU A 1 80 ? -59.207 -22.942 38.040 1.00 74.38 80 LEU A C 1
ATOM 649 O O . LEU A 1 80 ? -59.683 -23.609 38.957 1.00 74.38 80 LEU A O 1
ATOM 653 N N . LEU A 1 81 ? -59.644 -21.717 37.744 1.00 72.69 81 LEU A N 1
ATOM 654 C CA . LEU A 1 81 ? -60.715 -21.029 38.467 1.00 72.69 81 LEU A CA 1
ATOM 655 C C . LEU A 1 81 ? -62.052 -21.765 38.323 1.00 72.69 81 LEU A C 1
ATOM 657 O O . LEU A 1 81 ? -62.731 -21.980 39.323 1.00 72.69 81 LEU A O 1
ATOM 661 N N . SER A 1 82 ? -62.378 -22.274 37.127 1.00 69.88 82 SER A N 1
ATOM 662 C CA . SER A 1 82 ? -63.589 -23.085 36.908 1.00 69.88 82 SER A CA 1
ATOM 663 C C . SER A 1 82 ? -63.597 -24.424 37.660 1.00 69.88 82 SER A C 1
ATOM 665 O O . SER A 1 82 ? -64.655 -25.021 37.841 1.00 69.88 82 SER A O 1
ATOM 667 N N . ARG A 1 83 ? -62.429 -24.922 38.094 1.00 67.69 83 ARG A N 1
ATOM 668 C CA . ARG A 1 83 ? -62.311 -26.122 38.941 1.00 67.69 83 ARG A CA 1
ATOM 669 C C . ARG A 1 83 ? -62.329 -25.804 40.435 1.00 67.69 83 ARG A C 1
ATOM 671 O O . ARG A 1 83 ? -62.687 -26.679 41.218 1.00 67.69 83 ARG A O 1
ATOM 678 N N . LEU A 1 84 ? -61.915 -24.599 40.823 1.00 63.41 84 LEU A N 1
ATOM 679 C CA . LEU A 1 84 ? -61.853 -24.150 42.217 1.00 63.41 84 LEU A CA 1
ATOM 680 C C . LEU A 1 84 ? -63.179 -23.541 42.704 1.00 63.41 84 LEU A C 1
ATOM 682 O O . LEU A 1 84 ? -63.451 -23.604 43.899 1.00 63.41 84 LEU A O 1
ATOM 686 N N . LEU A 1 85 ? -64.020 -23.021 41.801 1.00 56.59 85 LEU A N 1
ATOM 687 C CA . LEU A 1 85 ? -65.405 -22.627 42.080 1.00 56.59 85 LEU A CA 1
ATOM 688 C C . LEU A 1 85 ? -66.383 -23.507 41.279 1.00 56.59 85 LEU A C 1
ATOM 690 O O . LEU A 1 85 ? -66.680 -23.196 40.123 1.00 56.59 85 LEU A O 1
ATOM 694 N N . PRO A 1 86 ? -66.905 -24.605 41.852 1.00 51.62 86 PRO A N 1
ATOM 695 C CA . PRO A 1 86 ? -68.027 -25.311 41.263 1.00 51.62 86 PRO A CA 1
ATOM 696 C C . PRO A 1 86 ? -69.331 -24.591 41.635 1.00 51.62 86 PRO A C 1
ATOM 698 O O . PRO A 1 86 ? -69.730 -24.586 42.794 1.00 51.62 86 PRO A O 1
ATOM 701 N N . GLU A 1 87 ? -69.972 -24.027 40.610 1.00 49.44 87 GLU A N 1
ATOM 702 C CA . GLU A 1 87 ? -71.331 -23.463 40.583 1.00 49.44 87 GLU A CA 1
ATOM 703 C C . GLU A 1 87 ? -71.591 -22.185 41.407 1.00 49.44 87 GLU A C 1
ATOM 705 O O . GLU A 1 87 ? -71.759 -22.214 42.622 1.00 49.44 87 GLU A O 1
ATOM 710 N N . GLY A 1 88 ? -71.763 -21.069 40.683 1.00 44.50 88 GLY A N 1
ATOM 711 C CA . GLY A 1 88 ? -72.558 -19.919 41.130 1.00 44.50 88 GLY A CA 1
ATOM 712 C C . GLY A 1 88 ? -71.799 -18.607 41.326 1.00 44.50 88 GLY A C 1
ATOM 713 O O . GLY A 1 88 ? -71.610 -18.201 42.461 1.00 44.50 88 GLY A O 1
ATOM 714 N N . ASP A 1 89 ? -71.378 -17.951 40.242 1.00 36.69 89 ASP A N 1
ATOM 715 C CA . ASP A 1 89 ? -71.723 -16.544 39.948 1.00 36.69 89 ASP A CA 1
ATOM 716 C C . ASP A 1 89 ? -70.978 -16.076 38.689 1.00 36.69 89 ASP A C 1
ATOM 718 O O . ASP A 1 89 ? -69.760 -15.893 38.667 1.00 36.69 89 ASP A O 1
ATOM 722 N N . GLU A 1 90 ? -71.730 -15.888 37.610 1.00 47.12 90 GLU A N 1
ATOM 723 C CA . GLU A 1 90 ? -71.258 -15.289 36.364 1.00 47.12 90 GLU A CA 1
ATOM 724 C C . GLU A 1 90 ? -71.245 -13.757 36.482 1.00 47.12 90 GLU A C 1
ATOM 726 O O . GLU A 1 90 ? -72.097 -13.112 35.886 1.00 47.12 90 GLU A O 1
ATOM 731 N N . THR A 1 91 ? -70.331 -13.137 37.241 1.00 48.09 91 THR A N 1
ATOM 732 C CA . THR A 1 91 ? -70.256 -11.650 37.253 1.00 48.09 91 THR A CA 1
ATOM 733 C C . THR A 1 91 ? -68.908 -11.007 37.604 1.00 48.09 91 THR A C 1
ATOM 735 O O . THR A 1 91 ? -68.881 -9.801 37.822 1.00 48.09 91 THR A O 1
ATOM 738 N N . VAL A 1 92 ? -67.774 -11.715 37.674 1.00 46.78 92 VAL A N 1
ATOM 739 C CA . VAL A 1 92 ? -66.532 -11.065 38.159 1.00 46.78 92 VAL A CA 1
ATOM 740 C C . VAL A 1 92 ? -65.282 -11.499 37.398 1.00 46.78 92 VAL A C 1
ATOM 742 O O . VAL A 1 92 ? -64.435 -12.164 37.972 1.00 46.78 92 VAL A O 1
ATOM 745 N N . VAL A 1 93 ? -65.143 -11.122 36.120 1.00 45.75 93 VAL A N 1
ATOM 746 C CA . VAL A 1 93 ? -63.815 -10.922 35.494 1.00 45.75 93 VAL A CA 1
ATOM 747 C C . VAL A 1 93 ? -63.915 -9.904 34.338 1.00 45.75 93 VAL A C 1
ATOM 749 O O . VAL A 1 93 ? -63.612 -10.203 33.189 1.00 45.75 93 VAL A O 1
ATOM 752 N N . GLU A 1 94 ? -64.370 -8.687 34.624 1.00 43.75 94 GLU A N 1
ATOM 753 C CA . GLU A 1 94 ? -64.059 -7.514 33.795 1.00 43.75 94 GLU A CA 1
ATOM 754 C C . GLU A 1 94 ? -63.497 -6.442 34.723 1.00 43.75 94 GLU A C 1
ATOM 756 O O . GLU A 1 94 ? -64.215 -5.542 35.130 1.00 43.75 94 GLU A O 1
ATOM 761 N N . GLU A 1 95 ? -62.227 -6.546 35.108 1.00 43.25 95 GLU A N 1
ATOM 762 C CA . GLU A 1 95 ? -61.478 -5.354 35.498 1.00 43.25 95 GLU A CA 1
ATOM 763 C C . GLU A 1 95 ? -59.968 -5.586 35.385 1.00 43.25 95 GLU A C 1
ATOM 765 O O . GLU A 1 95 ? -59.463 -6.675 35.641 1.00 43.25 95 GLU A O 1
ATOM 770 N N . GLU A 1 96 ? -59.296 -4.517 34.957 1.00 37.25 96 GLU A N 1
ATOM 771 C CA . GLU A 1 96 ? -57.850 -4.320 34.817 1.00 37.25 96 GLU A CA 1
ATOM 772 C C . GLU A 1 96 ? -57.161 -4.934 33.589 1.00 37.25 96 GLU A C 1
ATOM 774 O O . GLU A 1 96 ? -56.502 -5.970 33.598 1.00 37.25 96 GLU A O 1
ATOM 779 N N . SER A 1 97 ? -57.227 -4.180 32.491 1.00 37.34 97 SER A N 1
ATOM 780 C CA . SER A 1 97 ? -56.272 -4.274 31.386 1.00 37.34 97 SER A CA 1
ATOM 781 C C . SER A 1 97 ? -55.820 -2.879 30.957 1.00 37.34 97 SER A C 1
ATOM 783 O O . SER A 1 97 ? -56.483 -2.272 30.117 1.00 37.34 97 SER A O 1
ATOM 785 N N . ARG A 1 98 ? -54.698 -2.379 31.513 1.00 36.44 98 ARG A N 1
ATOM 786 C CA . ARG A 1 98 ? -53.625 -1.590 30.837 1.00 36.44 98 ARG A CA 1
ATOM 787 C C . ARG A 1 98 ? -52.654 -0.921 31.838 1.00 36.44 98 ARG A C 1
ATOM 789 O O . ARG A 1 98 ? -53.059 -0.759 32.982 1.00 36.44 98 ARG A O 1
ATOM 796 N N . PRO A 1 99 ? -51.476 -0.378 31.414 1.00 56.94 99 PRO A N 1
ATOM 797 C CA . PRO A 1 99 ? -50.821 -0.425 30.081 1.00 56.94 99 PRO A CA 1
ATOM 798 C C . PRO A 1 99 ? -49.278 -0.618 30.084 1.00 56.94 99 PRO A C 1
ATOM 800 O O . PRO A 1 99 ? -48.620 -0.331 31.074 1.00 56.94 99 PRO A O 1
ATOM 803 N N . THR A 1 100 ? -48.667 -0.940 28.926 1.00 29.89 100 THR A N 1
ATOM 804 C CA . THR A 1 100 ? -47.544 -0.147 28.349 1.00 29.89 100 THR A CA 1
ATOM 805 C C . THR A 1 100 ? -47.117 -0.584 26.928 1.00 29.89 100 THR A C 1
ATOM 807 O O . THR A 1 100 ? -46.873 -1.754 26.660 1.00 29.89 100 THR A O 1
ATOM 810 N N . THR A 1 101 ? -46.926 0.424 26.058 1.00 32.09 101 THR A N 1
ATOM 811 C CA . THR A 1 101 ? -46.272 0.440 24.717 1.00 32.09 101 THR A CA 1
ATOM 812 C C . THR A 1 101 ? -47.143 0.114 23.475 1.00 32.09 101 THR A C 1
ATOM 814 O O . THR A 1 101 ? -48.253 -0.390 23.623 1.00 32.09 101 THR A O 1
ATOM 817 N N . PRO A 1 102 ? -46.796 0.644 22.277 1.00 38.56 102 PRO A N 1
ATOM 818 C CA . PRO A 1 102 ? -47.534 1.736 21.649 1.00 38.56 102 PRO A CA 1
ATOM 819 C C . PRO A 1 102 ? -48.381 1.273 20.459 1.00 38.56 102 PRO A C 1
ATOM 821 O O . PRO A 1 102 ? -48.115 0.268 19.808 1.00 38.56 102 PRO A O 1
ATOM 824 N N . ASN A 1 103 ? -49.403 2.069 20.155 1.00 39.53 103 ASN A N 1
ATOM 825 C CA . ASN A 1 103 ? -50.323 1.868 19.044 1.00 39.53 103 ASN A CA 1
ATOM 826 C C . ASN A 1 103 ? -49.603 1.741 17.686 1.00 39.53 103 ASN A C 1
ATOM 828 O O . ASN A 1 103 ? -49.133 2.737 17.139 1.00 39.53 103 ASN A O 1
ATOM 832 N N . LEU A 1 104 ? -49.651 0.542 17.107 1.00 37.72 104 LEU A N 1
ATOM 833 C CA . LEU A 1 104 ? -49.658 0.291 15.664 1.00 37.72 104 LEU A CA 1
ATOM 834 C C . LEU A 1 104 ? -50.714 -0.787 15.388 1.00 37.72 104 LEU A C 1
ATOM 836 O O . LEU A 1 104 ? -50.405 -1.955 15.184 1.00 37.72 104 LEU A O 1
ATOM 840 N N . SER A 1 105 ? -51.991 -0.428 15.487 1.00 35.81 105 SER A N 1
ATOM 841 C CA . SER A 1 105 ? -53.098 -1.327 15.136 1.00 35.81 105 SER A CA 1
ATOM 842 C C . SER A 1 105 ? -54.287 -0.511 14.643 1.00 35.81 105 SER A C 1
ATOM 844 O O . SER A 1 105 ? -55.296 -0.356 15.325 1.00 35.81 105 SER A O 1
ATOM 846 N N . GLY A 1 106 ? -54.128 0.060 13.453 1.00 37.16 106 GLY A N 1
ATOM 847 C CA . GLY A 1 106 ? -55.224 0.125 12.496 1.00 37.16 106 GLY A CA 1
ATOM 848 C C . GLY A 1 106 ? -55.013 -1.035 11.527 1.00 37.16 106 GLY A C 1
ATOM 849 O O . GLY A 1 106 ? -53.886 -1.245 11.098 1.00 37.16 106 GLY A O 1
ATOM 850 N N . ASP A 1 107 ? -56.072 -1.778 11.225 1.00 39.00 107 ASP A N 1
ATOM 851 C CA . ASP A 1 107 ? -56.161 -2.687 10.069 1.00 39.00 107 ASP A CA 1
ATOM 852 C C . ASP A 1 107 ? -55.723 -4.155 10.227 1.00 39.00 107 ASP A C 1
ATOM 854 O O . ASP A 1 107 ? -55.130 -4.713 9.316 1.00 39.00 107 ASP A O 1
ATOM 858 N N . LEU A 1 108 ? -56.122 -4.849 11.303 1.00 37.16 108 LEU A N 1
ATOM 859 C CA . LEU A 1 108 ? -56.180 -6.331 11.302 1.00 37.16 108 LEU A CA 1
ATOM 860 C C . LEU A 1 108 ? -57.451 -6.895 11.964 1.00 37.16 108 LEU A C 1
ATOM 862 O O . LEU A 1 108 ? -57.435 -7.947 12.595 1.00 37.16 108 LEU A O 1
ATOM 866 N N . ASN A 1 109 ? -58.588 -6.215 11.804 1.00 41.44 109 ASN A N 1
ATOM 867 C CA . ASN A 1 109 ? -59.890 -6.794 12.138 1.00 41.44 109 ASN A CA 1
ATOM 868 C C . ASN A 1 109 ? -60.534 -7.362 10.876 1.00 41.44 109 ASN A C 1
ATOM 870 O O . ASN A 1 109 ? -61.280 -6.663 10.199 1.00 41.44 109 ASN A O 1
ATOM 874 N N . ASN A 1 110 ? -60.233 -8.624 10.568 1.00 39.50 110 ASN A N 1
ATOM 875 C CA . ASN A 1 110 ? -61.096 -9.491 9.766 1.00 39.50 110 ASN A CA 1
ATOM 876 C C . ASN A 1 110 ? -60.711 -10.965 9.963 1.00 39.50 110 ASN A C 1
ATOM 878 O O . ASN A 1 110 ? -59.955 -11.531 9.183 1.00 39.50 110 ASN A O 1
ATOM 882 N N . SER A 1 111 ? -61.300 -11.609 10.971 1.00 34.47 111 SER A N 1
ATOM 883 C CA . SER A 1 111 ? -61.717 -13.009 10.837 1.00 34.47 111 SER A CA 1
ATOM 884 C C . SER A 1 111 ? -62.841 -13.328 11.822 1.00 34.47 111 SER A C 1
ATOM 886 O O . SER A 1 111 ? -62.643 -13.566 13.009 1.00 34.47 111 SER A O 1
ATOM 888 N N . ILE A 1 112 ? -64.061 -13.290 11.291 1.00 42.56 112 ILE A N 1
ATOM 889 C CA . ILE A 1 112 ? -65.268 -13.888 11.862 1.00 42.56 112 ILE A CA 1
ATOM 890 C C . ILE A 1 112 ? -65.188 -15.397 11.605 1.00 42.56 112 ILE A C 1
ATOM 892 O O . ILE A 1 112 ? -65.578 -15.819 10.528 1.00 42.56 112 ILE A O 1
ATOM 896 N N . VAL A 1 113 ? -64.695 -16.197 12.559 1.00 32.84 113 VAL A N 1
ATOM 897 C CA . VAL A 1 113 ? -64.864 -17.670 12.686 1.00 32.84 113 VAL A CA 1
ATOM 898 C C . VAL A 1 113 ? -64.373 -18.015 14.112 1.00 32.84 113 VAL A C 1
ATOM 900 O O . VAL A 1 113 ? -63.240 -17.699 14.422 1.00 32.84 113 VAL A O 1
ATOM 903 N N . SER A 1 114 ? -65.064 -18.591 15.097 1.00 34.19 114 SER A N 1
ATOM 904 C CA . SER A 1 114 ? -66.329 -19.306 15.217 1.00 34.19 114 SER A CA 1
ATOM 905 C C . SER A 1 114 ? -66.861 -19.126 16.641 1.00 34.19 114 SER A C 1
ATOM 907 O O . SER A 1 114 ? -66.139 -19.264 17.626 1.00 34.19 114 SER A O 1
ATOM 909 N N . ARG A 1 115 ? -68.171 -18.909 16.754 1.00 43.03 115 ARG A N 1
ATOM 910 C CA . ARG A 1 115 ? -68.928 -19.251 17.960 1.00 43.03 115 ARG A CA 1
ATOM 911 C C . ARG A 1 115 ? -68.882 -20.776 18.134 1.00 43.03 115 ARG A C 1
ATOM 913 O O . ARG A 1 115 ? -69.100 -21.484 17.157 1.00 43.03 115 ARG A O 1
ATOM 920 N N . SER A 1 116 ? -68.708 -21.243 19.372 1.00 39.94 116 SER A N 1
ATOM 921 C CA . SER A 1 116 ? -68.642 -22.653 19.811 1.00 39.94 116 SER A CA 1
ATOM 922 C C . SER A 1 116 ? -67.244 -23.284 19.787 1.00 39.94 116 SER A C 1
ATOM 924 O O . SER A 1 116 ? -66.737 -23.660 18.736 1.00 39.94 116 SER A O 1
ATOM 926 N N . GLY A 1 117 ? -66.686 -23.503 20.982 1.00 37.44 117 GLY A N 1
ATOM 927 C CA . GLY A 1 117 ? -65.588 -24.4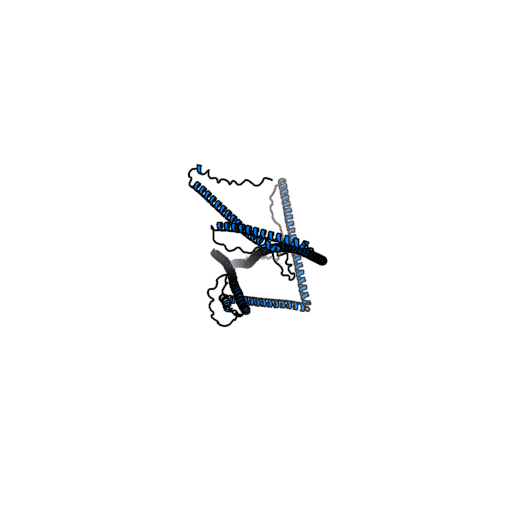45 21.207 1.00 37.44 117 GLY A CA 1
ATOM 928 C C . GLY A 1 117 ? -64.361 -23.817 21.856 1.00 37.44 117 GLY A C 1
ATOM 929 O O . GLY A 1 117 ? -63.656 -23.033 21.241 1.00 37.44 117 GLY A O 1
ATOM 930 N N . LYS A 1 118 ? -64.095 -24.211 23.103 1.00 47.59 118 LYS A N 1
ATOM 931 C CA . LYS A 1 118 ? -62.884 -23.912 23.874 1.00 47.59 118 LYS A CA 1
ATOM 932 C C . LYS A 1 118 ? -61.650 -24.500 23.167 1.00 47.59 118 LYS A C 1
ATOM 934 O O . LYS A 1 118 ? -61.257 -25.618 23.488 1.00 47.59 118 LYS A O 1
ATOM 939 N N . HIS A 1 119 ? -61.051 -23.793 22.215 1.00 47.31 119 HIS A N 1
ATOM 940 C CA . HIS A 1 119 ? -59.785 -24.208 21.612 1.00 47.31 119 HIS A CA 1
ATOM 941 C C . HIS A 1 119 ? -58.830 -23.025 21.488 1.00 47.31 119 HIS A C 1
ATOM 943 O O . HIS A 1 119 ? -59.135 -22.041 20.830 1.00 47.31 119 HIS A O 1
ATOM 949 N N . VAL A 1 120 ? -57.676 -23.167 22.139 1.00 52.25 120 VAL A N 1
ATOM 950 C CA . VAL A 1 120 ? -56.505 -22.297 22.001 1.00 52.25 120 VAL A CA 1
ATOM 951 C C . VAL A 1 120 ? -55.948 -22.468 20.585 1.00 52.25 120 VAL A C 1
ATOM 953 O O . VAL A 1 120 ? -55.832 -23.602 20.102 1.00 52.25 120 VAL A O 1
ATOM 956 N N . HIS A 1 121 ? -55.603 -21.372 19.910 1.00 55.59 121 HIS A N 1
ATOM 957 C CA . HIS A 1 121 ? -54.939 -21.423 18.608 1.00 55.59 121 HIS A CA 1
ATOM 958 C C . HIS A 1 121 ? -53.495 -21.937 18.772 1.00 55.59 121 HIS A C 1
ATOM 960 O O . HIS A 1 121 ? -52.609 -21.211 19.204 1.00 55.59 121 HIS A O 1
ATOM 966 N N . PHE A 1 122 ? -53.241 -23.207 18.433 1.00 51.09 122 PHE A N 1
ATOM 967 C CA . PHE A 1 122 ? -51.908 -23.829 18.551 1.00 51.09 122 PHE A CA 1
ATOM 968 C C . PHE A 1 122 ? -51.038 -23.743 17.281 1.00 51.09 122 PHE A C 1
ATOM 970 O O . PHE A 1 122 ? -49.914 -24.241 17.288 1.00 51.09 122 PHE A O 1
ATOM 977 N N . ALA A 1 123 ? -51.520 -23.143 16.188 1.00 46.56 123 ALA A N 1
ATOM 978 C CA . ALA A 1 123 ? -50.746 -22.992 14.953 1.00 46.56 123 ALA A CA 1
ATOM 979 C C . ALA A 1 123 ? -50.904 -21.571 14.373 1.00 46.56 123 ALA A C 1
ATOM 981 O O . ALA A 1 123 ? -52.043 -21.126 14.218 1.00 46.56 123 ALA A O 1
ATOM 982 N N . PRO A 1 124 ? -49.799 -20.868 14.053 1.00 55.12 124 PRO A N 1
ATOM 983 C CA . PRO A 1 124 ? -49.848 -19.485 13.585 1.00 55.12 124 PRO A CA 1
ATOM 984 C C . PRO A 1 124 ? -50.294 -19.374 12.119 1.00 55.12 124 PRO A C 1
ATOM 986 O O . PRO A 1 124 ? -49.887 -20.184 11.284 1.00 55.12 124 PRO A O 1
ATOM 989 N N . ASP A 1 125 ? -51.050 -18.320 11.781 1.00 59.28 125 ASP A N 1
ATOM 990 C CA . ASP A 1 125 ? -51.201 -17.858 10.393 1.00 59.28 125 ASP A CA 1
ATOM 991 C C . ASP A 1 125 ? -49.973 -17.020 10.007 1.00 59.28 125 ASP A C 1
ATOM 993 O O . ASP A 1 125 ? -49.947 -15.793 10.094 1.00 59.28 125 ASP A O 1
ATOM 997 N N . LEU A 1 126 ? -48.899 -17.718 9.635 1.00 62.41 126 LEU A N 1
ATOM 998 C CA . LEU A 1 126 ? -47.628 -17.115 9.224 1.00 62.41 126 LEU A CA 1
ATOM 999 C C . LEU A 1 126 ? -47.708 -16.440 7.850 1.00 62.41 126 LEU A C 1
ATOM 1001 O O . LEU A 1 126 ? -46.728 -15.834 7.426 1.00 62.41 126 LEU A O 1
ATOM 1005 N N . ASN A 1 127 ? -48.837 -16.531 7.142 1.00 65.00 127 ASN A N 1
ATOM 1006 C CA . ASN A 1 127 ? -48.942 -16.024 5.776 1.00 65.00 127 ASN A CA 1
ATOM 1007 C C . ASN A 1 127 ? -48.804 -14.502 5.705 1.00 65.00 127 ASN A C 1
ATOM 1009 O O . ASN A 1 127 ? -48.271 -14.004 4.724 1.00 65.00 127 ASN A O 1
ATOM 1013 N N . VAL A 1 128 ? -49.211 -13.768 6.745 1.00 67.62 128 VAL A N 1
ATOM 1014 C CA . VAL A 1 128 ? -49.050 -12.302 6.809 1.00 67.62 128 VAL A CA 1
ATOM 1015 C C . VAL A 1 128 ? -47.576 -11.919 6.977 1.00 67.62 128 VAL A C 1
ATOM 1017 O O . VAL A 1 128 ? -47.068 -11.059 6.270 1.00 67.62 128 VAL A O 1
ATOM 1020 N N . LEU A 1 129 ? -46.863 -12.627 7.854 1.00 63.88 129 LEU A N 1
ATOM 1021 C CA . LEU A 1 129 ? -45.421 -12.469 8.074 1.00 63.88 129 LEU A CA 1
ATOM 1022 C C . LEU A 1 129 ? -44.593 -12.866 6.843 1.00 63.88 129 LEU A C 1
ATOM 1024 O O . LEU A 1 129 ? -43.593 -12.228 6.525 1.00 63.88 129 LEU A O 1
ATOM 1028 N N . LEU A 1 130 ? -45.008 -13.928 6.152 1.00 67.19 130 LEU A N 1
ATOM 1029 C CA . LEU A 1 130 ? -44.375 -14.392 4.920 1.00 67.19 130 LEU A CA 1
ATOM 1030 C C . LEU A 1 130 ? -44.676 -13.455 3.741 1.00 67.19 130 LEU A C 1
ATOM 1032 O O . LEU A 1 130 ? -43.773 -13.186 2.956 1.00 67.19 130 LEU A O 1
ATOM 1036 N N . ALA A 1 131 ? -45.889 -12.902 3.652 1.00 71.69 131 ALA A N 1
ATOM 1037 C CA . ALA A 1 131 ? -46.248 -11.898 2.651 1.00 71.69 131 ALA A CA 1
ATOM 1038 C C . ALA A 1 131 ? -45.458 -10.592 2.841 1.00 71.69 131 ALA A C 1
ATOM 1040 O O . ALA A 1 131 ? -44.920 -10.064 1.872 1.00 71.69 131 ALA A O 1
ATOM 1041 N N . ASP A 1 132 ? -45.295 -10.130 4.086 1.00 66.06 132 ASP A N 1
ATOM 1042 C CA . ASP A 1 132 ? -44.469 -8.965 4.436 1.00 66.06 132 ASP A CA 1
ATOM 1043 C C . ASP A 1 132 ? -42.988 -9.142 4.038 1.00 66.06 132 ASP A C 1
ATOM 1045 O O . ASP A 1 132 ? -42.311 -8.174 3.689 1.00 66.06 132 ASP A O 1
ATOM 1049 N N . LEU A 1 133 ? -42.472 -10.375 4.095 1.00 66.38 133 LEU A N 1
ATOM 1050 C CA . LEU A 1 133 ? -41.104 -10.722 3.688 1.00 66.38 133 LEU A CA 1
ATOM 1051 C C . LEU A 1 133 ? -40.940 -10.835 2.162 1.00 66.38 133 LEU A C 1
ATOM 1053 O O . LEU A 1 133 ? -39.857 -10.541 1.643 1.00 66.38 133 LEU A O 1
ATOM 1057 N N . ASP A 1 134 ? -41.992 -11.252 1.453 1.00 67.69 134 ASP A N 1
ATOM 1058 C CA . ASP A 1 134 ? -42.022 -11.346 -0.011 1.00 67.69 134 ASP A CA 1
ATOM 1059 C C . ASP A 1 134 ? -42.224 -9.973 -0.684 1.00 67.69 134 ASP A C 1
ATOM 1061 O O . ASP A 1 134 ? -41.564 -9.695 -1.688 1.00 67.69 134 ASP A O 1
ATOM 1065 N N . GLU A 1 135 ? -43.058 -9.080 -0.130 1.00 66.31 135 GLU A N 1
ATOM 1066 C CA . GLU A 1 135 ? -43.287 -7.729 -0.683 1.00 66.31 135 GLU A CA 1
ATOM 1067 C C . GLU A 1 135 ? -42.027 -6.847 -0.667 1.00 66.31 135 GLU A C 1
ATOM 1069 O O . GLU A 1 135 ? -41.828 -6.022 -1.560 1.00 66.31 135 GLU A O 1
ATOM 1074 N N . GLU A 1 136 ? -41.127 -7.053 0.297 1.00 66.25 136 GLU A N 1
ATOM 1075 C CA . GLU A 1 136 ? -39.851 -6.333 0.375 1.00 66.25 136 GLU A CA 1
ATOM 1076 C C . GLU A 1 136 ? -38.744 -6.937 -0.518 1.00 66.25 136 GLU A C 1
ATOM 1078 O O . GLU A 1 136 ? -37.612 -6.448 -0.530 1.00 66.25 136 GLU A O 1
ATOM 1083 N N . GLY A 1 137 ? -39.039 -7.997 -1.286 1.00 66.81 137 GLY A N 1
ATOM 1084 C CA . GLY A 1 137 ? -38.101 -8.620 -2.232 1.00 66.81 137 GLY A CA 1
ATOM 1085 C C . GLY A 1 137 ? -36.911 -9.339 -1.577 1.00 66.81 137 GLY A C 1
ATOM 1086 O O . GLY A 1 137 ? -35.989 -9.787 -2.263 1.00 66.81 137 GLY A O 1
ATOM 1087 N N . ILE A 1 138 ? -36.929 -9.496 -0.254 1.00 70.06 138 ILE A N 1
ATOM 1088 C CA . ILE A 1 138 ? -35.834 -10.037 0.564 1.00 70.06 138 ILE A CA 1
ATOM 1089 C C . ILE A 1 138 ? -35.541 -11.490 0.209 1.00 70.06 138 ILE A C 1
ATOM 1091 O O . ILE A 1 138 ? -34.380 -11.891 0.123 1.00 70.06 138 ILE A O 1
ATOM 1095 N N . VAL A 1 139 ? -36.590 -12.275 -0.044 1.00 69.06 139 VAL A N 1
ATOM 1096 C CA . VAL A 1 139 ? -36.472 -13.684 -0.433 1.00 69.06 139 VAL A CA 1
ATOM 1097 C C . VAL A 1 139 ? -35.697 -13.814 -1.744 1.00 69.06 139 VAL A C 1
ATOM 1099 O O . VAL A 1 139 ? -34.796 -14.646 -1.853 1.00 69.06 139 VAL A O 1
ATOM 1102 N N . THR A 1 140 ? -35.965 -12.933 -2.711 1.00 72.94 140 THR A N 1
ATOM 1103 C CA . THR A 1 140 ? -35.257 -12.926 -3.999 1.00 72.94 140 THR A CA 1
ATOM 1104 C C . THR A 1 140 ? -33.793 -12.498 -3.859 1.00 72.94 140 THR A 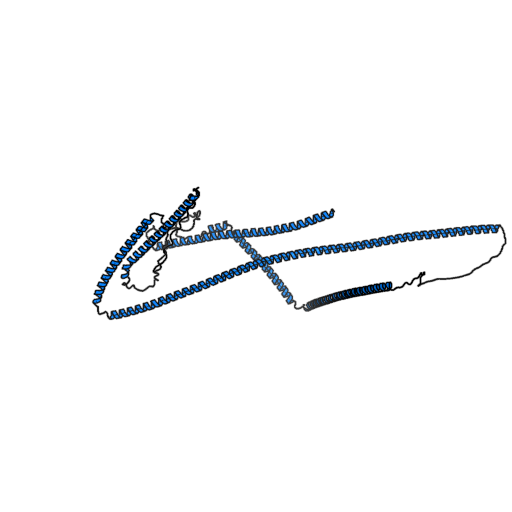C 1
ATOM 1106 O O . THR A 1 140 ? -32.917 -13.126 -4.453 1.00 72.94 140 THR A O 1
ATOM 1109 N N . PHE A 1 141 ? -33.500 -11.511 -3.007 1.00 70.94 141 PHE A N 1
ATOM 1110 C CA . PHE A 1 141 ? -32.134 -11.061 -2.724 1.00 70.94 141 PHE A CA 1
ATOM 1111 C C . PHE A 1 141 ? -31.300 -12.132 -1.998 1.00 70.94 141 PHE A C 1
ATOM 1113 O O . PHE A 1 141 ? -30.163 -12.411 -2.382 1.00 70.94 141 PHE A O 1
ATOM 1120 N N . LEU A 1 142 ? -31.869 -12.787 -0.980 1.00 71.88 142 LEU A N 1
ATOM 1121 C CA . LEU A 1 142 ? -31.204 -13.874 -0.252 1.00 71.88 142 LEU A CA 1
ATOM 1122 C C . LEU A 1 142 ? -30.957 -15.095 -1.144 1.00 71.88 142 LEU A C 1
ATOM 1124 O O . LEU A 1 142 ? -29.906 -15.731 -1.037 1.00 71.88 142 LEU A O 1
ATOM 1128 N N . GLN A 1 143 ? -31.895 -15.404 -2.042 1.00 76.75 143 GLN A N 1
ATOM 1129 C CA . GLN A 1 143 ? -31.726 -16.463 -3.031 1.00 76.75 143 GLN A CA 1
ATOM 1130 C C . GLN A 1 143 ? -30.579 -16.132 -4.001 1.00 76.75 143 GLN A C 1
ATOM 1132 O O . GLN A 1 143 ? -29.703 -16.968 -4.213 1.00 76.75 143 GLN A O 1
ATOM 1137 N N . GLN A 1 144 ? -30.509 -14.889 -4.485 1.00 78.31 144 GLN A N 1
ATOM 1138 C CA . GLN A 1 144 ? -29.442 -14.426 -5.375 1.00 78.31 144 GLN A CA 1
ATOM 1139 C C . GLN A 1 144 ? -28.051 -14.469 -4.713 1.00 78.31 144 GLN A C 1
ATOM 1141 O O . GLN A 1 144 ? -27.078 -14.883 -5.344 1.00 78.31 144 GLN A O 1
ATOM 1146 N N . GLN A 1 145 ? -27.942 -14.113 -3.429 1.00 74.94 145 GLN A N 1
ATOM 1147 C CA . GLN A 1 145 ? -26.690 -14.233 -2.665 1.00 74.94 145 GLN A CA 1
ATOM 1148 C C . GLN A 1 145 ? -26.279 -15.696 -2.433 1.00 74.94 145 GLN A C 1
ATOM 1150 O O . GLN A 1 145 ? -25.092 -16.033 -2.471 1.00 74.94 145 GLN A O 1
ATOM 1155 N N . ARG A 1 146 ? -27.250 -16.596 -2.237 1.00 74.69 146 ARG A N 1
ATOM 1156 C CA . ARG A 1 146 ? -26.998 -18.043 -2.155 1.00 74.69 146 ARG A CA 1
ATOM 1157 C C . ARG A 1 146 ? -26.467 -18.610 -3.465 1.00 74.69 146 ARG A C 1
ATOM 1159 O O . ARG A 1 146 ? -25.528 -19.405 -3.432 1.00 74.69 146 ARG A O 1
ATOM 1166 N N . ASP A 1 147 ? -27.035 -18.187 -4.587 1.00 76.50 147 ASP A N 1
ATOM 1167 C CA . ASP A 1 147 ? -26.608 -18.622 -5.916 1.00 76.50 147 ASP A CA 1
ATOM 1168 C C . ASP A 1 147 ? -25.195 -18.105 -6.234 1.00 76.50 147 ASP A C 1
ATOM 1170 O O . ASP A 1 147 ? -24.341 -18.880 -6.666 1.00 76.50 147 ASP A O 1
ATOM 1174 N N . LEU A 1 148 ? -24.886 -16.852 -5.879 1.00 74.44 148 LEU A N 1
ATOM 1175 C CA . LEU A 1 148 ? -23.537 -16.292 -6.002 1.00 74.44 148 LEU A CA 1
ATOM 1176 C C . LEU A 1 148 ? -22.512 -17.052 -5.142 1.00 74.44 148 LEU A C 1
ATOM 1178 O O . LEU A 1 148 ? -21.431 -17.403 -5.614 1.00 74.44 148 LEU A O 1
ATOM 1182 N N . SER A 1 149 ? -22.860 -17.374 -3.891 1.00 72.19 149 SER A N 1
ATOM 1183 C CA . SER A 1 149 ? -22.022 -18.203 -3.014 1.00 72.19 149 SER A CA 1
ATOM 1184 C C . SER A 1 149 ? -21.799 -19.607 -3.592 1.00 72.19 149 SER A C 1
ATOM 1186 O O . SER A 1 149 ? -20.683 -20.137 -3.544 1.00 72.19 149 SER A O 1
ATOM 1188 N N . ALA A 1 150 ? -22.836 -20.202 -4.189 1.00 79.06 150 ALA A N 1
ATOM 1189 C CA . ALA A 1 150 ? -22.743 -21.496 -4.851 1.00 79.06 150 ALA A CA 1
ATOM 1190 C C . ALA A 1 150 ? -21.833 -21.448 -6.089 1.00 79.06 150 ALA A C 1
ATOM 1192 O O . ALA A 1 150 ? -21.065 -22.386 -6.313 1.00 79.06 150 ALA A O 1
ATOM 1193 N N . ASP A 1 151 ? -21.866 -20.368 -6.863 1.00 77.69 151 ASP A N 1
ATOM 1194 C CA . ASP A 1 151 ? -21.025 -20.202 -8.049 1.00 77.69 151 ASP A CA 1
ATOM 1195 C C . ASP A 1 151 ? -19.560 -19.928 -7.693 1.00 77.69 151 ASP A C 1
ATOM 1197 O O . ASP A 1 151 ? -18.667 -20.562 -8.261 1.00 77.69 151 ASP A O 1
ATOM 1201 N N . ILE A 1 152 ? -19.296 -19.110 -6.668 1.00 79.06 152 ILE A N 1
ATOM 1202 C CA . ILE A 1 152 ? -17.944 -18.925 -6.115 1.00 79.06 152 ILE A CA 1
ATOM 1203 C C . ILE A 1 152 ? -17.385 -20.264 -5.624 1.00 79.06 152 ILE A C 1
ATOM 1205 O O . ILE A 1 152 ? -16.238 -20.611 -5.913 1.00 79.06 152 ILE A O 1
ATOM 1209 N N . LYS A 1 153 ? -18.200 -21.060 -4.922 1.00 82.94 153 LYS A N 1
ATOM 1210 C CA . LYS A 1 153 ? -17.801 -22.392 -4.460 1.00 82.94 153 LYS A CA 1
ATOM 1211 C C . LYS A 1 153 ? -17.468 -23.325 -5.629 1.00 82.94 153 LYS A C 1
ATOM 1213 O O . LYS A 1 153 ? -16.444 -24.007 -5.577 1.00 82.94 153 LYS A O 1
ATOM 1218 N N . LYS A 1 154 ? -18.278 -23.342 -6.694 1.00 87.19 154 LYS A N 1
ATOM 1219 C CA . LYS A 1 154 ? -17.998 -24.140 -7.904 1.00 87.19 154 LYS A CA 1
ATOM 1220 C C . LYS A 1 154 ? -16.695 -23.712 -8.579 1.00 87.19 154 LYS A C 1
ATOM 1222 O O . LYS A 1 154 ? -15.918 -24.583 -8.979 1.00 87.19 154 LYS A O 1
ATOM 1227 N N . GLU A 1 155 ? -16.434 -22.410 -8.691 1.00 86.62 155 GLU A N 1
ATOM 1228 C CA . GLU A 1 155 ? -15.212 -21.895 -9.323 1.00 86.62 155 GLU A CA 1
ATOM 1229 C C . GLU A 1 155 ? -13.965 -22.176 -8.472 1.00 86.62 155 GLU A C 1
ATOM 1231 O O . GLU A 1 155 ? -12.906 -22.538 -8.997 1.00 86.62 155 GLU A O 1
ATOM 1236 N N . LEU A 1 156 ? -14.096 -22.112 -7.146 1.00 81.62 156 LEU A N 1
ATOM 1237 C CA . LEU A 1 156 ? -13.042 -22.506 -6.215 1.00 81.62 156 LEU A CA 1
ATOM 1238 C C . LEU A 1 156 ? -12.748 -24.009 -6.309 1.00 81.62 156 LEU A C 1
ATOM 1240 O O . LEU A 1 156 ? -11.589 -24.409 -6.396 1.00 81.62 156 LEU A O 1
ATOM 1244 N N . GLU A 1 157 ? -13.777 -24.856 -6.355 1.00 89.62 157 GLU A N 1
ATOM 1245 C CA . GLU A 1 157 ? -13.614 -26.299 -6.561 1.00 89.62 157 GLU A CA 1
ATOM 1246 C C . GLU A 1 157 ? -12.980 -26.621 -7.921 1.00 89.62 157 GLU A C 1
ATOM 1248 O O . GLU A 1 157 ? -12.161 -27.536 -8.017 1.00 89.62 157 GLU A O 1
ATOM 1253 N N . SER A 1 158 ? -13.334 -25.872 -8.967 1.00 86.81 158 SER A N 1
ATOM 1254 C CA . SER A 1 158 ? -12.712 -25.913 -10.298 1.00 86.81 158 SER A CA 1
ATOM 1255 C C . SER A 1 158 ? -11.217 -25.594 -10.215 1.00 86.81 158 SER A C 1
ATOM 1257 O O . SER A 1 158 ? -10.378 -26.367 -10.687 1.00 86.81 158 SER A O 1
ATOM 1259 N N . SER A 1 159 ? -10.870 -24.507 -9.533 1.00 85.62 159 SER A N 1
ATOM 1260 C CA . SER A 1 159 ? -9.495 -24.034 -9.383 1.00 85.62 159 SER A CA 1
ATOM 1261 C C . SER A 1 159 ? -8.646 -24.980 -8.537 1.00 85.62 159 SER A C 1
ATOM 1263 O O . SER A 1 159 ? -7.532 -25.320 -8.926 1.00 85.62 159 SER A O 1
ATOM 1265 N N . LEU A 1 160 ? -9.197 -25.514 -7.446 1.00 85.56 160 LEU A N 1
ATOM 1266 C CA . LEU A 1 160 ? -8.542 -26.544 -6.639 1.00 85.56 160 LEU A CA 1
ATOM 1267 C C . LEU A 1 160 ? -8.377 -27.859 -7.406 1.00 85.56 160 LEU A C 1
ATOM 1269 O O . LEU A 1 160 ? -7.359 -28.533 -7.252 1.00 85.56 160 LEU A O 1
ATOM 1273 N N . ARG A 1 161 ? -9.342 -28.237 -8.256 1.00 91.19 161 ARG A N 1
ATOM 1274 C CA . ARG A 1 161 ? -9.197 -29.395 -9.151 1.00 91.19 161 ARG A CA 1
ATOM 1275 C C . ARG A 1 161 ? -8.068 -29.181 -10.155 1.00 91.19 161 ARG A C 1
ATOM 1277 O O . ARG A 1 161 ? -7.262 -30.096 -10.304 1.00 91.19 161 ARG A O 1
ATOM 1284 N N . ARG A 1 162 ? -7.975 -28.010 -10.794 1.00 93.06 162 ARG A N 1
ATOM 1285 C CA . ARG A 1 162 ? -6.864 -27.659 -11.702 1.00 93.06 162 ARG A CA 1
ATOM 1286 C C . ARG A 1 162 ? -5.520 -27.734 -10.984 1.00 93.06 162 ARG A C 1
ATOM 1288 O O . ARG A 1 162 ? -4.647 -28.475 -11.419 1.00 93.06 162 ARG A O 1
ATOM 1295 N N . LEU A 1 163 ? -5.416 -27.099 -9.820 1.00 88.00 163 LEU A N 1
ATOM 1296 C CA . LEU A 1 163 ? -4.197 -27.101 -9.016 1.00 88.00 163 LEU A CA 1
ATOM 1297 C C . LEU A 1 163 ? -3.770 -28.516 -8.601 1.00 88.00 163 LEU A C 1
ATOM 1299 O O . LEU A 1 163 ? -2.595 -28.856 -8.684 1.00 88.00 163 LEU A O 1
ATOM 1303 N N . ARG A 1 164 ? -4.715 -29.378 -8.200 1.00 91.75 164 ARG A N 1
ATOM 1304 C CA . ARG A 1 164 ? -4.414 -30.788 -7.900 1.00 91.75 164 ARG A CA 1
ATOM 1305 C C . ARG A 1 164 ? -3.925 -31.547 -9.131 1.00 91.75 164 ARG A C 1
ATOM 1307 O O . ARG A 1 164 ? -3.002 -32.341 -9.000 1.00 91.75 164 ARG A O 1
ATOM 1314 N N . HIS A 1 165 ? -4.509 -31.314 -10.307 1.00 91.19 165 HIS A N 1
ATOM 1315 C CA . HIS A 1 165 ? -4.041 -31.936 -11.550 1.00 91.19 165 HIS A CA 1
ATOM 1316 C C . HIS A 1 165 ? -2.642 -31.451 -11.939 1.00 91.19 165 HIS A C 1
ATOM 1318 O O . HIS A 1 165 ? -1.814 -32.261 -12.347 1.00 91.19 165 HIS A O 1
ATOM 1324 N N . GLU A 1 166 ? -2.354 -30.160 -11.783 1.00 90.69 166 GLU A N 1
ATOM 1325 C CA . GLU A 1 166 ? -1.031 -29.585 -12.043 1.00 90.69 166 GLU A CA 1
ATOM 1326 C C . GLU A 1 166 ? 0.011 -30.120 -11.056 1.00 90.69 166 GLU A C 1
ATOM 1328 O O . GLU A 1 166 ? 1.067 -30.588 -11.477 1.00 90.69 166 GLU A O 1
ATOM 1333 N N . ALA A 1 167 ? -0.311 -30.168 -9.761 1.00 88.06 167 ALA A N 1
ATOM 1334 C CA . ALA A 1 167 ? 0.548 -30.758 -8.738 1.00 88.06 167 ALA A CA 1
ATOM 1335 C C . ALA A 1 167 ? 0.800 -32.252 -8.995 1.00 88.06 167 ALA A C 1
ATOM 1337 O O . ALA A 1 167 ? 1.943 -32.698 -8.938 1.00 88.06 167 ALA A O 1
ATOM 1338 N N . HIS A 1 168 ? -0.234 -33.024 -9.349 1.00 85.12 168 HIS A N 1
ATOM 1339 C CA . HIS A 1 168 ? -0.066 -34.421 -9.754 1.00 85.12 168 HIS A CA 1
ATOM 1340 C C . HIS A 1 168 ? 0.780 -34.559 -11.021 1.00 85.12 168 HIS A C 1
ATOM 1342 O O . HIS A 1 168 ? 1.629 -35.439 -11.077 1.00 85.12 168 HIS A O 1
ATOM 1348 N N . SER A 1 169 ? 0.619 -33.671 -12.002 1.00 88.00 169 SER A N 1
ATOM 1349 C CA . SER A 1 169 ? 1.436 -33.671 -13.220 1.00 88.00 169 SER A CA 1
ATOM 1350 C C . SER A 1 169 ? 2.906 -33.370 -12.916 1.00 88.00 169 SER A C 1
ATOM 1352 O O . SER A 1 169 ? 3.789 -34.016 -13.473 1.00 88.00 169 SER A O 1
ATOM 1354 N N . LEU A 1 170 ? 3.187 -32.439 -11.999 1.00 83.25 170 LEU A N 1
ATOM 1355 C CA . LEU A 1 170 ? 4.542 -32.135 -11.530 1.00 83.25 170 LEU A CA 1
ATOM 1356 C C . LEU A 1 170 ? 5.155 -33.298 -10.744 1.00 83.25 170 LEU A C 1
ATOM 1358 O O . LEU A 1 170 ? 6.323 -33.627 -10.949 1.00 83.25 170 LEU A O 1
ATOM 1362 N N . LEU A 1 171 ? 4.371 -33.958 -9.890 1.00 83.50 171 LEU A N 1
ATOM 1363 C CA . LEU A 1 171 ? 4.803 -35.153 -9.165 1.00 83.50 171 LEU A CA 1
ATOM 1364 C C . LEU A 1 171 ? 5.057 -36.332 -10.113 1.00 83.50 171 LEU A C 1
ATOM 1366 O O . LEU A 1 171 ? 6.048 -37.032 -9.947 1.00 83.50 171 LEU A O 1
ATOM 1370 N N . ASP A 1 172 ? 4.243 -36.510 -11.153 1.00 83.06 172 ASP A N 1
ATOM 1371 C CA . ASP A 1 172 ? 4.464 -37.510 -12.203 1.00 83.06 172 ASP A CA 1
ATOM 1372 C C . ASP A 1 172 ? 5.708 -37.202 -13.041 1.00 83.06 172 ASP A C 1
ATOM 1374 O O . ASP A 1 172 ? 6.452 -38.111 -13.409 1.00 83.06 172 ASP A O 1
ATOM 1378 N N . LEU A 1 173 ? 5.959 -35.929 -13.358 1.00 77.38 173 LEU A N 1
ATOM 1379 C CA . LEU A 1 173 ? 7.192 -35.498 -14.019 1.00 77.38 173 LEU A CA 1
ATOM 1380 C C . LEU A 1 173 ? 8.412 -35.764 -13.125 1.00 77.38 173 LEU A C 1
ATOM 1382 O O . LEU A 1 173 ? 9.425 -36.264 -13.614 1.00 77.38 173 LEU A O 1
ATOM 1386 N N . SER A 1 174 ? 8.289 -35.522 -11.818 1.00 75.88 174 SER A N 1
ATOM 1387 C CA . SER A 1 174 ? 9.312 -35.840 -10.816 1.00 75.88 174 SER A CA 1
ATOM 1388 C C . SER A 1 174 ? 9.544 -37.353 -10.684 1.00 75.88 174 SER A C 1
ATOM 1390 O O . SER A 1 174 ? 10.682 -37.812 -10.723 1.00 75.88 174 SER A O 1
ATOM 1392 N N . ALA A 1 175 ? 8.487 -38.167 -10.663 1.00 73.19 175 ALA A N 1
ATOM 1393 C CA . ALA A 1 175 ? 8.581 -39.627 -10.629 1.00 73.19 175 ALA A CA 1
ATOM 1394 C C . ALA A 1 175 ? 9.143 -40.225 -11.937 1.00 73.19 175 ALA A C 1
ATOM 1396 O O . ALA A 1 175 ? 9.819 -41.254 -11.938 1.00 73.19 175 ALA A O 1
ATOM 1397 N N . LYS A 1 176 ? 8.906 -39.574 -13.082 1.00 69.88 176 LYS A N 1
ATOM 1398 C CA . LYS A 1 176 ? 9.526 -39.934 -14.370 1.00 69.88 176 LYS A CA 1
ATOM 1399 C C . LYS A 1 176 ? 11.009 -39.559 -14.432 1.00 69.88 176 LYS A C 1
ATOM 1401 O O . LYS A 1 176 ? 11.745 -40.197 -15.186 1.00 69.88 176 LYS A O 1
ATOM 1406 N N . LEU A 1 177 ? 11.448 -38.563 -13.659 1.00 60.59 177 LEU A N 1
ATOM 1407 C CA . LEU A 1 177 ? 12.866 -38.252 -13.462 1.00 60.59 177 LEU A CA 1
ATOM 1408 C C . LEU A 1 177 ? 13.537 -39.311 -12.576 1.00 60.59 177 LEU A C 1
ATOM 1410 O O . LEU A 1 177 ? 14.602 -39.795 -12.936 1.00 60.59 177 LEU A O 1
ATOM 1414 N N . THR A 1 178 ? 12.890 -39.769 -11.500 1.00 57.72 178 THR A N 1
ATOM 1415 C CA . THR A 1 178 ? 13.467 -40.799 -10.611 1.00 57.72 178 THR A CA 1
ATOM 1416 C C . THR A 1 178 ? 13.500 -42.201 -11.237 1.00 57.72 178 THR A C 1
ATOM 1418 O O . THR A 1 178 ? 14.455 -42.949 -11.032 1.00 57.72 178 THR A O 1
ATOM 1421 N N . ASN A 1 179 ? 12.524 -42.553 -12.082 1.00 53.19 179 ASN A N 1
ATOM 1422 C CA . ASN A 1 179 ? 12.493 -43.842 -12.792 1.00 53.19 179 ASN A CA 1
ATOM 1423 C C . ASN A 1 179 ? 13.394 -43.900 -14.045 1.00 53.19 179 ASN A C 1
ATOM 1425 O O . ASN A 1 179 ? 13.471 -44.939 -14.705 1.00 53.19 179 ASN A O 1
ATOM 1429 N N . LYS A 1 180 ? 14.120 -42.820 -14.367 1.00 48.56 180 LYS A N 1
ATOM 1430 C CA . LYS A 1 180 ? 15.161 -42.782 -15.407 1.00 48.56 180 LYS A CA 1
ATOM 1431 C C . LYS A 1 180 ? 16.567 -43.086 -14.866 1.00 48.56 180 LYS A C 1
ATOM 1433 O O . LYS A 1 180 ? 17.538 -42.808 -15.551 1.00 48.56 180 LYS A O 1
ATOM 1438 N N . SER A 1 181 ? 16.708 -43.785 -13.741 1.00 47.03 181 SER A N 1
ATOM 1439 C CA . SER A 1 181 ? 18.006 -44.261 -13.214 1.00 47.03 181 SER A CA 1
ATOM 1440 C C . SER A 1 181 ? 18.677 -45.389 -14.046 1.00 47.03 181 SER A C 1
ATOM 1442 O O . SER A 1 181 ? 19.390 -46.246 -13.528 1.00 47.03 181 SER A O 1
ATOM 1444 N N . ARG A 1 182 ? 18.467 -45.460 -15.373 1.00 49.47 182 ARG A N 1
ATOM 1445 C CA . ARG A 1 182 ? 19.162 -46.453 -16.223 1.00 49.47 182 ARG A CA 1
ATOM 1446 C C . ARG A 1 182 ? 19.632 -46.027 -17.627 1.00 49.47 182 ARG A C 1
ATOM 1448 O O . ARG A 1 182 ? 20.298 -46.844 -18.258 1.00 49.47 182 ARG A O 1
ATOM 1455 N N . PRO A 1 183 ? 19.449 -44.774 -18.099 1.00 49.34 183 PRO A N 1
ATOM 1456 C CA . PRO A 1 183 ? 20.268 -44.193 -19.164 1.00 49.34 183 PRO A CA 1
ATOM 1457 C C . PRO A 1 183 ? 21.115 -42.985 -18.696 1.00 49.34 183 PRO A C 1
ATOM 1459 O O . PRO A 1 183 ? 21.711 -42.309 -19.531 1.00 49.34 183 PRO A O 1
ATOM 1462 N N . GLU A 1 184 ? 21.199 -42.701 -17.388 1.00 43.94 184 GLU A N 1
ATOM 1463 C CA . GLU A 1 184 ? 21.892 -41.521 -16.825 1.00 43.94 184 GLU A CA 1
ATOM 1464 C C . GLU A 1 184 ? 23.414 -41.500 -17.046 1.00 43.94 184 GLU A C 1
ATOM 1466 O O . GLU A 1 184 ? 24.016 -40.429 -17.035 1.00 43.94 184 GLU A O 1
ATOM 1471 N N . CYS A 1 185 ? 24.047 -42.636 -17.353 1.00 41.62 185 CYS A N 1
ATOM 1472 C CA . CYS A 1 185 ? 25.503 -42.686 -17.515 1.00 41.62 185 CYS A CA 1
ATOM 1473 C C . CYS A 1 185 ? 26.016 -41.958 -18.778 1.00 41.62 185 CYS A C 1
ATOM 1475 O O . CYS A 1 185 ? 27.153 -41.511 -18.782 1.00 41.62 185 CYS A O 1
ATOM 1477 N N . LYS A 1 186 ? 25.191 -41.765 -19.823 1.00 44.44 186 LYS A N 1
ATOM 1478 C CA . LYS A 1 186 ? 25.601 -41.037 -21.049 1.00 44.44 186 LYS A CA 1
ATOM 1479 C C . LYS A 1 186 ? 25.261 -39.541 -21.033 1.00 44.44 186 LYS A C 1
ATOM 1481 O O . LYS A 1 186 ? 25.882 -38.761 -21.746 1.00 44.44 186 LYS A O 1
ATOM 1486 N N . MET A 1 187 ? 24.274 -39.133 -20.236 1.00 44.72 187 MET A N 1
ATOM 1487 C CA . MET A 1 187 ? 23.861 -37.727 -20.112 1.00 44.72 187 MET A CA 1
ATOM 1488 C C . MET A 1 187 ? 24.674 -36.973 -19.059 1.00 44.72 187 MET A C 1
ATOM 1490 O O . MET A 1 187 ? 24.933 -35.786 -19.241 1.00 44.72 187 MET A O 1
ATOM 1494 N N . LEU A 1 188 ? 25.130 -37.661 -18.006 1.00 46.91 188 LEU A N 1
ATOM 1495 C CA . LEU A 1 188 ? 26.027 -37.074 -17.013 1.00 46.91 188 LEU A CA 1
ATOM 1496 C C . LEU A 1 188 ? 27.421 -36.803 -17.592 1.00 46.91 188 LEU A C 1
ATOM 1498 O O . LEU A 1 188 ? 27.955 -35.739 -17.324 1.00 46.91 188 LEU A O 1
ATOM 1502 N N . GLU A 1 189 ? 27.967 -37.661 -18.464 1.00 48.59 189 GLU A N 1
ATOM 1503 C CA . GLU A 1 189 ? 29.223 -37.356 -19.178 1.00 48.59 189 GLU A CA 1
ATOM 1504 C C . GLU A 1 189 ? 29.087 -36.125 -20.083 1.00 48.59 189 GLU A C 1
ATOM 1506 O O . GLU A 1 189 ? 29.935 -35.243 -20.041 1.00 48.59 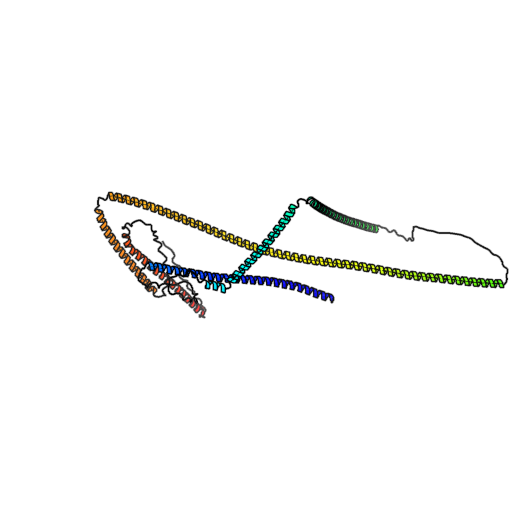189 GLU A O 1
ATOM 1511 N N . SER A 1 190 ? 27.996 -35.999 -20.847 1.00 49.66 190 SER A N 1
ATOM 1512 C CA . SER A 1 190 ? 27.787 -34.834 -21.721 1.00 49.66 190 SER A CA 1
ATOM 1513 C C . SER A 1 190 ? 27.588 -33.532 -20.939 1.00 49.66 190 SER A C 1
ATOM 1515 O O . SER A 1 190 ? 28.033 -32.479 -21.389 1.00 49.66 190 SER A O 1
ATOM 1517 N N . SER A 1 191 ? 26.933 -33.594 -19.775 1.00 49.78 191 SER A N 1
ATOM 1518 C CA . SER A 1 191 ? 26.742 -32.428 -18.907 1.00 49.78 191 SER A CA 1
ATOM 1519 C C . SER A 1 191 ? 28.008 -32.092 -18.114 1.00 49.78 191 SER A C 1
ATOM 1521 O O . SER A 1 191 ? 28.271 -30.919 -17.875 1.00 49.78 191 SER A O 1
ATOM 1523 N N . GLN A 1 192 ? 28.814 -33.090 -17.740 1.00 54.91 192 GLN A N 1
ATOM 1524 C CA . GLN A 1 192 ? 30.121 -32.892 -17.113 1.00 54.91 192 GLN A CA 1
ATOM 1525 C C . GLN A 1 192 ? 31.099 -32.248 -18.102 1.00 54.91 192 GLN A C 1
ATOM 1527 O O . GLN A 1 192 ? 31.759 -31.287 -17.726 1.00 54.91 192 GLN A O 1
ATOM 1532 N N . VAL A 1 193 ? 31.123 -32.708 -19.363 1.00 59.81 193 VAL A N 1
ATOM 1533 C CA . VAL A 1 193 ? 31.935 -32.122 -20.444 1.00 59.81 193 VAL A CA 1
ATOM 1534 C C . VAL A 1 193 ? 31.516 -30.675 -20.729 1.00 59.81 193 VAL A C 1
ATOM 1536 O O . VAL A 1 193 ? 32.379 -29.811 -20.824 1.00 59.81 193 VAL A O 1
ATOM 1539 N N . GLN A 1 194 ? 30.212 -30.372 -20.762 1.00 65.62 194 GLN A N 1
ATOM 1540 C CA . GLN A 1 194 ? 29.722 -28.992 -20.917 1.00 65.62 194 GLN A CA 1
ATOM 1541 C C . GLN A 1 194 ? 30.079 -28.082 -19.739 1.00 65.62 194 GLN A C 1
ATOM 1543 O O . GLN A 1 194 ? 30.374 -26.907 -19.940 1.00 65.62 194 GLN A O 1
ATOM 1548 N N . ILE A 1 195 ? 30.061 -28.596 -18.507 1.00 69.38 195 ILE A N 1
ATOM 1549 C CA . ILE A 1 195 ? 30.460 -27.816 -17.329 1.00 69.38 195 ILE A CA 1
ATOM 1550 C C . ILE A 1 195 ? 31.974 -27.584 -17.334 1.00 69.38 195 ILE A C 1
ATOM 1552 O O . ILE A 1 195 ? 32.403 -26.470 -17.053 1.00 69.38 195 ILE A O 1
ATOM 1556 N N . THR A 1 196 ? 32.788 -28.584 -17.690 1.00 71.44 196 THR A N 1
ATOM 1557 C CA . THR A 1 196 ? 34.242 -28.396 -17.818 1.00 71.44 196 THR A CA 1
ATOM 1558 C C . THR A 1 196 ? 34.597 -27.431 -18.946 1.00 71.44 196 THR A C 1
ATOM 1560 O O . THR A 1 196 ? 35.460 -26.587 -18.750 1.00 71.44 196 THR A O 1
ATOM 1563 N N . GLU A 1 197 ? 33.888 -27.478 -20.075 1.00 74.50 197 GLU A N 1
ATOM 1564 C CA . GLU A 1 197 ? 34.091 -26.566 -21.208 1.00 74.50 197 GLU A CA 1
ATOM 1565 C C . GLU A 1 197 ? 33.693 -25.125 -20.847 1.00 74.50 197 GLU A C 1
ATOM 1567 O O . GLU A 1 197 ? 34.427 -24.189 -21.140 1.00 74.50 197 GLU A O 1
ATOM 1572 N N . LEU A 1 198 ? 32.598 -24.933 -20.099 1.00 75.69 198 LEU A N 1
ATOM 1573 C CA . LEU A 1 198 ? 32.212 -23.620 -19.566 1.00 75.69 198 LEU A CA 1
ATOM 1574 C C . LEU A 1 198 ? 33.212 -23.076 -18.534 1.00 75.69 198 LEU A C 1
ATOM 1576 O O . LEU A 1 198 ? 33.433 -21.866 -18.475 1.00 75.69 198 LEU A O 1
ATOM 1580 N N . VAL A 1 199 ? 33.810 -23.945 -17.717 1.00 81.69 199 VAL A N 1
ATOM 1581 C CA . VAL A 1 199 ? 34.855 -23.558 -16.756 1.00 81.69 199 VAL A CA 1
ATOM 1582 C C . VAL A 1 199 ? 36.151 -23.187 -17.484 1.00 81.69 199 VAL A C 1
ATOM 1584 O O . VAL A 1 199 ? 36.737 -22.155 -17.173 1.00 81.69 199 VAL A O 1
ATOM 1587 N N . GLU A 1 200 ? 36.558 -23.947 -18.503 1.00 82.69 200 GLU A N 1
ATOM 1588 C CA . GLU A 1 200 ? 37.707 -23.611 -19.357 1.00 82.69 200 GLU A CA 1
ATOM 1589 C C . GLU A 1 200 ? 37.475 -22.319 -20.167 1.00 82.69 200 GLU A C 1
ATOM 1591 O O . GLU A 1 200 ? 38.392 -21.507 -20.329 1.00 82.69 200 GLU A O 1
ATOM 1596 N N . ASP A 1 201 ? 36.242 -22.064 -20.610 1.00 82.12 201 ASP A N 1
ATOM 1597 C CA . ASP A 1 201 ? 35.839 -20.814 -21.260 1.00 82.12 201 ASP A CA 1
ATOM 1598 C C . ASP A 1 201 ? 35.886 -19.617 -20.302 1.00 82.12 201 ASP A C 1
ATOM 1600 O O . ASP A 1 201 ? 36.303 -18.522 -20.688 1.00 82.12 201 ASP A O 1
ATOM 1604 N N . LEU A 1 202 ? 35.493 -19.800 -19.040 1.00 81.56 202 LEU A N 1
ATOM 1605 C CA . LEU A 1 202 ? 35.630 -18.760 -18.022 1.00 81.56 202 LEU A CA 1
ATOM 1606 C C . LEU A 1 202 ? 37.101 -18.494 -17.691 1.00 81.56 202 LEU A C 1
ATOM 1608 O O . LEU A 1 202 ? 37.503 -17.332 -17.672 1.00 81.56 202 LEU A O 1
ATOM 1612 N N . ASP A 1 203 ? 37.920 -19.533 -17.536 1.00 85.19 203 ASP A N 1
ATOM 1613 C CA . ASP A 1 203 ? 39.358 -19.396 -17.282 1.00 85.19 203 ASP A CA 1
ATOM 1614 C C . ASP A 1 203 ? 40.102 -18.766 -18.469 1.00 85.19 203 ASP A C 1
ATOM 1616 O O . ASP A 1 203 ? 41.038 -17.982 -18.284 1.00 85.19 203 ASP A O 1
ATOM 1620 N N . SER A 1 204 ? 39.702 -19.064 -19.707 1.00 82.69 204 SER A N 1
ATOM 1621 C CA . SER A 1 204 ? 40.280 -18.435 -20.898 1.00 82.69 204 SER A CA 1
ATOM 1622 C C . SER A 1 204 ? 39.855 -16.969 -21.034 1.00 82.69 204 SER A C 1
ATOM 1624 O O . SER A 1 204 ? 40.685 -16.120 -21.364 1.00 82.69 204 SER A O 1
ATOM 1626 N N . ARG A 1 205 ? 38.602 -16.626 -20.700 1.00 82.44 205 ARG A N 1
ATOM 1627 C CA . ARG A 1 205 ? 38.135 -15.230 -20.624 1.00 82.44 205 ARG A CA 1
ATOM 1628 C C . ARG A 1 205 ? 38.823 -14.452 -19.508 1.00 82.44 205 ARG A C 1
ATOM 1630 O O . ARG A 1 205 ? 39.193 -13.302 -19.733 1.00 82.44 205 ARG A O 1
ATOM 1637 N N . GLN A 1 206 ? 39.042 -15.078 -18.356 1.00 88.06 206 GLN A N 1
ATOM 1638 C CA . GLN A 1 206 ? 39.799 -14.521 -17.237 1.00 88.06 206 GLN A CA 1
ATOM 1639 C C . GLN A 1 206 ? 41.236 -14.199 -17.675 1.00 88.06 206 GLN A C 1
ATOM 1641 O O . GLN A 1 206 ? 41.670 -13.055 -17.559 1.00 88.06 206 GLN A O 1
ATOM 1646 N N . LYS A 1 207 ? 41.938 -15.159 -18.291 1.00 86.62 207 LYS A N 1
ATOM 1647 C CA . LYS A 1 207 ? 43.297 -14.957 -18.826 1.00 86.62 207 LYS A CA 1
ATOM 1648 C C . LYS A 1 207 ? 43.346 -13.884 -19.910 1.00 86.62 207 LYS A C 1
ATOM 1650 O O . LYS A 1 207 ? 44.274 -13.084 -19.935 1.00 86.62 207 LYS A O 1
ATOM 1655 N N . ASN A 1 208 ? 42.352 -13.829 -20.796 1.00 85.25 208 ASN A N 1
ATOM 1656 C CA . ASN A 1 208 ? 42.261 -12.774 -21.807 1.00 85.25 208 ASN A CA 1
ATOM 1657 C C . ASN A 1 208 ? 42.044 -11.394 -21.172 1.00 85.25 208 ASN A C 1
ATOM 1659 O O . ASN A 1 208 ? 42.622 -10.416 -21.640 1.00 85.25 208 ASN A O 1
ATOM 1663 N N . CYS A 1 209 ? 41.263 -11.311 -20.092 1.00 84.31 209 CYS A N 1
ATOM 1664 C CA . CYS A 1 209 ? 41.086 -10.086 -19.316 1.00 84.31 209 CYS A CA 1
ATOM 1665 C C . CYS A 1 209 ? 42.409 -9.640 -18.675 1.00 84.31 209 CYS A C 1
ATOM 1667 O O . CYS A 1 209 ? 42.828 -8.500 -18.865 1.00 84.31 209 CYS A O 1
ATOM 1669 N N . GLU A 1 210 ? 43.125 -10.559 -18.021 1.00 90.19 210 GLU A N 1
ATOM 1670 C CA . GLU A 1 210 ? 44.448 -10.301 -17.434 1.00 90.19 210 GLU A CA 1
ATOM 1671 C C . GLU A 1 210 ? 45.468 -9.849 -18.492 1.00 90.19 210 GLU A C 1
ATOM 1673 O O . GLU A 1 210 ? 46.252 -8.928 -18.260 1.00 90.19 210 GLU A O 1
ATOM 1678 N N . ASN A 1 211 ? 45.433 -10.441 -19.688 1.00 88.69 211 ASN A N 1
ATOM 1679 C CA . ASN A 1 211 ? 46.326 -10.075 -20.787 1.00 88.69 211 ASN A CA 1
ATOM 1680 C C . ASN A 1 211 ? 45.980 -8.693 -21.376 1.00 88.69 211 ASN A C 1
ATOM 1682 O O . ASN A 1 211 ? 46.877 -7.915 -21.703 1.00 88.69 211 ASN A O 1
ATOM 1686 N N . CYS A 1 212 ? 44.691 -8.345 -21.458 1.00 86.06 212 CYS A N 1
ATOM 1687 C CA . CYS A 1 212 ? 44.238 -6.996 -21.811 1.00 86.06 212 CYS A CA 1
ATOM 1688 C C . CYS A 1 212 ? 44.671 -5.957 -20.767 1.00 86.06 212 CYS A C 1
ATOM 1690 O O . CYS A 1 212 ? 45.122 -4.870 -21.132 1.00 86.06 212 CYS A O 1
ATOM 1692 N N . GLU A 1 213 ? 44.590 -6.284 -19.475 1.00 89.12 213 GLU A N 1
ATOM 1693 C CA . GLU A 1 213 ? 45.090 -5.415 -18.408 1.00 89.12 213 GLU A CA 1
ATOM 1694 C C . GLU A 1 213 ? 46.608 -5.231 -18.470 1.00 89.12 213 GLU A C 1
ATOM 1696 O O . GLU A 1 213 ? 47.099 -4.113 -18.294 1.00 89.12 213 GLU A O 1
ATOM 1701 N N . LEU A 1 214 ? 47.354 -6.301 -18.751 1.00 93.12 214 LEU A N 1
ATOM 1702 C CA . LEU A 1 214 ? 48.802 -6.241 -18.926 1.00 93.12 214 LEU A CA 1
ATOM 1703 C C . LEU A 1 214 ? 49.178 -5.399 -20.150 1.00 93.12 214 LEU A C 1
ATOM 1705 O O . LEU A 1 214 ? 50.066 -4.554 -20.068 1.00 93.12 214 LEU A O 1
ATOM 1709 N N . HIS A 1 215 ? 48.469 -5.565 -21.269 1.00 91.38 215 HIS A N 1
ATOM 1710 C CA . HIS A 1 215 ? 48.682 -4.756 -22.466 1.00 91.38 215 HIS A CA 1
ATOM 1711 C C . HIS A 1 215 ? 48.401 -3.269 -22.208 1.00 91.38 215 HIS A C 1
ATOM 1713 O O . HIS A 1 215 ? 49.187 -2.418 -22.624 1.00 91.38 215 HIS A O 1
ATOM 1719 N N . ARG A 1 216 ? 47.338 -2.952 -21.457 1.00 93.88 216 ARG A N 1
ATOM 1720 C CA . ARG A 1 216 ? 47.044 -1.581 -21.016 1.00 93.88 216 ARG A CA 1
ATOM 1721 C C . ARG A 1 216 ? 48.184 -1.007 -20.170 1.00 93.88 216 ARG A C 1
ATOM 1723 O O . ARG A 1 216 ? 48.633 0.098 -20.457 1.00 93.88 216 ARG A O 1
ATOM 1730 N N . LYS A 1 217 ? 48.689 -1.757 -19.183 1.00 93.56 217 LYS A N 1
ATOM 1731 C CA . LYS A 1 217 ? 49.828 -1.328 -18.349 1.00 93.56 217 LYS A CA 1
ATOM 1732 C C . LYS A 1 217 ? 51.092 -1.082 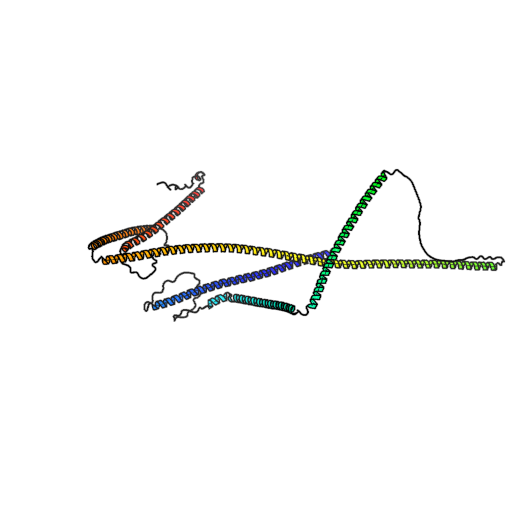-19.177 1.00 93.56 217 LYS A C 1
ATOM 1734 O O . LYS A 1 217 ? 51.730 -0.053 -19.002 1.00 93.56 217 LYS A O 1
ATOM 1739 N N . ASN A 1 218 ? 51.408 -1.967 -20.121 1.00 93.69 218 ASN A N 1
ATOM 1740 C CA . ASN A 1 218 ? 52.568 -1.801 -21.002 1.00 93.69 218 ASN A CA 1
ATOM 1741 C C . ASN A 1 218 ? 52.437 -0.561 -21.904 1.00 93.69 218 ASN A C 1
ATOM 1743 O O . ASN A 1 218 ? 53.426 0.116 -22.171 1.00 93.69 218 ASN A O 1
ATOM 1747 N N . MET A 1 219 ? 51.226 -0.247 -22.379 1.00 91.62 219 MET A N 1
ATOM 1748 C CA . MET A 1 219 ? 50.974 0.983 -23.140 1.00 91.62 219 MET A CA 1
ATOM 1749 C C . MET A 1 219 ? 51.105 2.235 -22.270 1.00 91.62 219 MET A C 1
ATOM 1751 O O . MET A 1 219 ? 51.691 3.219 -22.714 1.00 91.62 219 MET A O 1
ATOM 1755 N N . GLU A 1 220 ? 50.617 2.197 -21.030 1.00 92.69 220 GLU A N 1
ATOM 1756 C CA . GLU A 1 220 ? 50.788 3.291 -20.064 1.00 92.69 220 GLU A CA 1
ATOM 1757 C C . GLU A 1 220 ? 52.269 3.537 -19.738 1.00 92.69 220 GLU A C 1
ATOM 1759 O O . GLU A 1 220 ? 52.713 4.685 -19.730 1.00 92.69 220 GLU A O 1
ATOM 1764 N N . GLU A 1 221 ? 53.051 2.473 -19.548 1.00 94.12 221 GLU A N 1
ATOM 1765 C CA . GLU A 1 221 ? 54.497 2.553 -19.317 1.00 94.12 221 GLU A CA 1
ATOM 1766 C C . GLU A 1 221 ? 55.242 3.099 -20.545 1.00 94.12 221 GLU A C 1
ATOM 1768 O O . GLU A 1 221 ? 56.040 4.027 -20.420 1.00 94.12 221 GLU A O 1
ATOM 1773 N N . ALA A 1 222 ? 54.911 2.627 -21.752 1.00 93.06 222 ALA A N 1
ATOM 1774 C CA . ALA A 1 222 ? 55.482 3.156 -22.990 1.00 93.06 222 ALA A CA 1
ATOM 1775 C C . ALA A 1 222 ? 55.150 4.647 -23.198 1.00 93.06 222 ALA A C 1
ATOM 1777 O O . ALA A 1 222 ? 56.009 5.421 -23.625 1.00 93.06 222 ALA A O 1
ATOM 1778 N N . MET A 1 223 ? 53.929 5.080 -22.862 1.00 90.31 223 MET A N 1
ATOM 1779 C CA . MET A 1 223 ? 53.560 6.499 -22.899 1.00 90.31 223 MET A CA 1
ATOM 1780 C C . MET A 1 223 ? 54.355 7.320 -21.877 1.00 90.31 223 MET A C 1
ATOM 1782 O O . MET A 1 223 ? 54.822 8.410 -22.214 1.00 90.31 223 MET A O 1
ATOM 1786 N N . ALA A 1 224 ? 54.554 6.803 -20.662 1.00 92.69 224 ALA A N 1
ATOM 1787 C CA . ALA A 1 224 ? 55.369 7.459 -19.642 1.00 92.69 224 ALA A CA 1
ATOM 1788 C C . ALA A 1 224 ? 56.839 7.589 -20.081 1.00 92.69 224 ALA A C 1
ATOM 1790 O O . ALA A 1 224 ? 57.433 8.660 -19.941 1.00 92.69 224 ALA A O 1
ATOM 1791 N N . GLU A 1 225 ? 57.408 6.548 -20.693 1.00 93.19 225 GLU A N 1
ATOM 1792 C CA . GLU A 1 225 ? 58.755 6.589 -21.267 1.00 93.19 225 GLU A CA 1
ATOM 1793 C C . GLU A 1 225 ? 58.885 7.591 -22.422 1.00 93.19 225 GLU A C 1
ATOM 1795 O O . GLU A 1 225 ? 59.895 8.294 -22.525 1.00 93.19 225 GLU A O 1
ATOM 1800 N N . CYS A 1 226 ? 57.889 7.664 -23.311 1.00 92.06 226 CYS A N 1
ATOM 1801 C CA . CYS A 1 226 ? 57.856 8.655 -24.387 1.00 92.06 226 CYS A CA 1
ATOM 1802 C C . CYS A 1 226 ? 57.838 10.077 -23.823 1.00 92.06 226 CYS A C 1
ATOM 1804 O O . CYS A 1 226 ? 58.618 10.916 -24.273 1.00 92.06 226 CYS A O 1
ATOM 1806 N N . LEU A 1 227 ? 57.014 10.327 -22.802 1.00 94.06 227 LEU A N 1
ATOM 1807 C CA . LEU A 1 227 ? 56.946 11.618 -22.121 1.00 94.06 227 LEU A CA 1
ATOM 1808 C C . LEU A 1 227 ? 58.284 11.970 -21.448 1.00 94.06 227 LEU A C 1
ATOM 1810 O O . LEU A 1 227 ? 58.757 13.103 -21.525 1.00 94.06 227 LEU A O 1
ATOM 1814 N N . GLN A 1 228 ? 58.940 10.993 -20.817 1.00 94.25 228 GLN A N 1
ATOM 1815 C CA . GLN A 1 228 ? 60.247 11.192 -20.193 1.00 94.25 228 GLN A CA 1
ATOM 1816 C C . GLN A 1 228 ? 61.343 11.493 -21.227 1.00 94.25 228 GLN A C 1
ATOM 1818 O O . GLN A 1 228 ? 62.163 12.385 -20.999 1.00 94.25 228 GLN A O 1
ATOM 1823 N N . ARG A 1 229 ? 61.347 10.802 -22.377 1.00 93.62 229 ARG A N 1
ATOM 1824 C CA . ARG A 1 229 ? 62.255 11.108 -23.498 1.00 93.62 229 ARG A CA 1
ATOM 1825 C C . ARG A 1 229 ? 61.996 12.493 -24.078 1.00 93.62 229 ARG A C 1
ATOM 1827 O O . ARG A 1 229 ? 62.958 13.201 -24.354 1.00 93.62 229 ARG A O 1
ATOM 1834 N N . GLU A 1 230 ? 60.735 12.892 -24.234 1.00 94.00 230 GLU A N 1
ATOM 1835 C CA . GLU A 1 230 ? 60.386 14.246 -24.675 1.00 94.00 230 GLU A CA 1
ATOM 1836 C C . GLU A 1 230 ? 60.968 15.292 -23.718 1.00 94.00 230 GLU A C 1
ATOM 1838 O O . GLU A 1 230 ? 61.626 16.229 -24.164 1.00 94.00 230 GLU A O 1
ATOM 1843 N N . ASN A 1 231 ? 60.808 15.098 -22.407 1.00 93.00 231 ASN A N 1
ATOM 1844 C CA . ASN A 1 231 ? 61.348 16.008 -21.396 1.00 93.00 231 ASN A CA 1
ATOM 1845 C C . ASN A 1 231 ? 62.882 16.095 -21.436 1.00 93.00 231 ASN A C 1
ATOM 1847 O O . ASN A 1 231 ? 63.430 17.191 -21.336 1.00 93.00 231 ASN A O 1
ATOM 1851 N N . LEU A 1 232 ? 63.577 14.966 -21.621 1.00 94.44 232 LEU A N 1
ATOM 1852 C CA . LEU A 1 232 ? 65.035 14.942 -21.789 1.00 94.44 232 LEU A CA 1
ATOM 1853 C C . LEU A 1 232 ? 65.474 15.690 -23.051 1.00 94.44 232 LEU A C 1
ATOM 1855 O O . LEU A 1 232 ? 66.352 16.543 -22.976 1.00 94.44 232 LEU A O 1
ATOM 1859 N N . LEU A 1 233 ? 64.826 15.434 -24.190 1.00 94.50 233 LEU A N 1
ATOM 1860 C CA . LEU A 1 233 ? 65.116 16.135 -25.444 1.00 94.50 233 LEU A CA 1
ATOM 1861 C C . LEU A 1 233 ? 64.843 17.638 -25.333 1.00 94.50 233 LEU A C 1
ATOM 1863 O O . LEU A 1 233 ? 65.575 18.441 -25.906 1.00 94.50 233 LEU A O 1
ATOM 1867 N N . ARG A 1 234 ? 63.811 18.029 -24.579 1.00 94.81 234 ARG A N 1
ATOM 1868 C CA . ARG A 1 234 ? 63.491 19.431 -24.301 1.00 94.81 234 ARG A CA 1
ATOM 1869 C C . ARG A 1 234 ? 64.585 20.094 -23.463 1.00 94.81 234 ARG A C 1
ATOM 1871 O O . ARG A 1 234 ? 65.024 21.185 -23.811 1.00 94.81 234 ARG A O 1
ATOM 1878 N N . ALA A 1 235 ? 65.077 19.411 -22.430 1.00 93.44 235 ALA A N 1
ATOM 1879 C CA . ALA A 1 235 ? 66.192 19.884 -21.612 1.00 93.44 235 ALA A CA 1
ATOM 1880 C C . ALA A 1 235 ? 67.508 19.971 -22.409 1.00 93.44 235 ALA A C 1
ATOM 1882 O O . ALA A 1 235 ? 68.237 20.954 -22.285 1.00 93.44 235 ALA A O 1
ATOM 1883 N N . ASP A 1 236 ? 67.797 18.990 -23.268 1.00 94.44 236 ASP A N 1
ATOM 1884 C CA . ASP A 1 236 ? 68.969 19.007 -24.152 1.00 94.44 236 ASP A CA 1
ATOM 1885 C C . ASP A 1 236 ? 68.887 20.142 -25.178 1.00 94.44 236 ASP A C 1
ATOM 1887 O O . ASP A 1 236 ? 69.886 20.815 -25.441 1.00 94.44 236 ASP A O 1
ATOM 1891 N N . LEU A 1 237 ? 67.695 20.394 -25.730 1.00 92.69 237 LEU A N 1
ATOM 1892 C CA . LEU A 1 237 ? 67.446 21.519 -26.627 1.00 92.69 237 LEU A CA 1
ATOM 1893 C C . LEU A 1 237 ? 67.666 22.855 -25.908 1.00 92.69 237 LEU A C 1
ATOM 1895 O O . LEU A 1 237 ? 68.358 23.720 -26.439 1.00 92.69 237 LEU A O 1
ATOM 1899 N N . GLU A 1 238 ? 67.144 23.014 -24.691 1.00 93.19 238 GLU A N 1
ATOM 1900 C CA . GLU A 1 238 ? 67.379 24.203 -23.863 1.00 93.19 238 GLU A CA 1
ATOM 1901 C C . GLU A 1 238 ? 68.871 24.386 -23.548 1.00 93.19 238 GLU A C 1
ATOM 1903 O O . GLU A 1 238 ? 69.415 25.480 -23.710 1.00 93.19 238 GLU A O 1
ATOM 1908 N N . ALA A 1 239 ? 69.578 23.313 -23.187 1.00 92.44 239 ALA A N 1
ATOM 1909 C CA . ALA A 1 239 ? 71.016 23.349 -22.938 1.00 92.44 239 ALA A CA 1
ATOM 1910 C C . ALA A 1 239 ? 71.821 23.703 -24.201 1.00 92.44 239 ALA A C 1
ATOM 1912 O O . ALA A 1 239 ? 72.794 24.460 -24.127 1.00 92.44 239 ALA A O 1
ATOM 1913 N N . ALA A 1 240 ? 71.424 23.189 -25.368 1.00 91.00 240 ALA A N 1
ATOM 1914 C CA . ALA A 1 240 ? 72.024 23.536 -26.652 1.00 91.00 240 ALA A CA 1
ATOM 1915 C C . ALA A 1 240 ? 71.762 25.002 -27.016 1.00 91.00 240 ALA A C 1
ATOM 1917 O O . ALA A 1 240 ? 72.689 25.695 -27.431 1.00 91.00 240 ALA A O 1
ATOM 1918 N N . MET A 1 241 ? 70.545 25.507 -26.791 1.00 89.81 241 MET A N 1
ATOM 1919 C CA . MET A 1 241 ? 70.213 26.923 -26.973 1.00 89.81 241 MET A CA 1
ATOM 1920 C C . MET A 1 241 ? 71.064 27.824 -26.072 1.00 89.81 241 MET A C 1
ATOM 1922 O O . MET A 1 241 ? 71.587 28.833 -26.542 1.00 89.81 241 MET A O 1
ATOM 1926 N N . ILE A 1 242 ? 71.274 27.440 -24.809 1.00 90.19 242 ILE A N 1
ATOM 1927 C CA . ILE A 1 242 ? 72.144 28.171 -23.877 1.00 90.19 242 ILE A CA 1
ATOM 1928 C C . ILE A 1 242 ? 73.603 28.144 -24.352 1.00 90.19 242 ILE A C 1
ATOM 1930 O O . ILE A 1 242 ? 74.261 29.182 -24.344 1.00 90.19 242 ILE A O 1
ATOM 1934 N N . LYS A 1 243 ? 74.113 26.996 -24.818 1.00 89.00 243 LYS A N 1
ATOM 1935 C CA . LYS A 1 243 ? 75.470 26.895 -25.385 1.00 89.00 243 LYS A CA 1
ATOM 1936 C C . LYS A 1 243 ? 75.635 27.730 -26.651 1.00 89.00 243 LYS A C 1
ATOM 1938 O O . LYS A 1 243 ? 76.666 28.374 -26.807 1.00 89.00 243 LYS A O 1
ATOM 1943 N N . ILE A 1 244 ? 74.641 27.750 -27.539 1.00 85.12 244 ILE A N 1
ATOM 1944 C CA . ILE A 1 244 ? 74.649 28.605 -28.734 1.00 85.12 244 ILE A CA 1
ATOM 1945 C C . ILE A 1 244 ? 74.658 30.073 -28.315 1.00 85.12 244 ILE A C 1
ATOM 1947 O O . ILE A 1 244 ? 75.466 30.831 -28.834 1.00 85.12 244 ILE A O 1
ATOM 1951 N N . ALA A 1 245 ? 73.837 30.472 -27.341 1.00 82.75 245 ALA A N 1
ATOM 1952 C CA . ALA A 1 245 ? 73.845 31.836 -26.821 1.00 82.75 245 ALA A CA 1
ATOM 1953 C C . ALA A 1 245 ? 75.214 32.211 -26.223 1.00 82.75 245 ALA A C 1
ATOM 1955 O O . ALA A 1 245 ? 75.731 33.284 -26.517 1.00 82.75 245 ALA A O 1
ATOM 1956 N N . GLN A 1 246 ? 75.842 31.307 -25.464 1.00 82.56 246 GLN A N 1
ATOM 1957 C CA . GLN A 1 246 ? 77.192 31.495 -24.923 1.00 82.56 246 GLN A CA 1
ATOM 1958 C C . GLN A 1 246 ? 78.253 31.609 -26.028 1.00 82.56 246 GLN A C 1
ATOM 1960 O O . GLN A 1 246 ? 79.086 32.512 -25.978 1.00 82.56 246 GLN A O 1
ATOM 1965 N N . LEU A 1 247 ? 78.188 30.756 -27.056 1.00 79.06 247 LEU A N 1
ATOM 1966 C CA . LEU A 1 247 ? 79.079 30.807 -28.217 1.00 79.06 247 LEU A CA 1
ATOM 1967 C C . LEU A 1 247 ? 78.865 32.072 -29.053 1.00 79.06 247 LEU A C 1
ATOM 1969 O O . LEU A 1 247 ? 79.835 32.659 -29.508 1.00 79.06 247 LEU A O 1
ATOM 1973 N N . MET A 1 248 ? 77.627 32.544 -29.208 1.00 73.94 248 MET A N 1
ATOM 1974 C CA . MET A 1 248 ? 77.323 33.824 -29.856 1.00 73.94 248 MET A CA 1
ATOM 1975 C C . MET A 1 248 ? 77.848 35.017 -29.054 1.00 73.94 248 MET A C 1
ATOM 1977 O O . MET A 1 248 ? 78.203 36.031 -29.644 1.00 73.94 248 MET A O 1
ATOM 1981 N N . THR A 1 249 ? 77.934 34.904 -27.726 1.00 68.88 249 THR A N 1
ATOM 1982 C CA . THR A 1 249 ? 78.580 35.923 -26.885 1.00 68.88 249 THR A CA 1
ATOM 1983 C C . THR A 1 249 ? 80.107 35.811 -26.838 1.00 68.88 249 THR A C 1
ATOM 1985 O O . THR A 1 249 ? 80.754 36.778 -26.449 1.00 68.88 249 THR A O 1
ATOM 1988 N N . SER A 1 250 ? 80.691 34.668 -27.229 1.00 60.69 250 SER A N 1
ATOM 1989 C CA . SER A 1 250 ? 82.142 34.415 -27.197 1.00 60.69 250 SER A CA 1
ATOM 1990 C C . SER A 1 250 ? 82.805 34.289 -28.576 1.00 60.69 250 SER A C 1
ATOM 1992 O O . SER A 1 250 ? 84.010 34.055 -28.640 1.00 60.69 250 SER A O 1
ATOM 1994 N N . ALA A 1 251 ? 82.055 34.373 -29.676 1.00 48.28 251 ALA A N 1
ATOM 1995 C CA . ALA A 1 251 ? 82.594 34.266 -31.027 1.00 48.28 251 ALA A CA 1
ATOM 1996 C C . ALA A 1 251 ? 83.102 35.630 -31.502 1.00 48.28 251 ALA A C 1
ATOM 1998 O O . ALA A 1 251 ? 82.345 36.458 -32.013 1.00 48.28 251 ALA A O 1
ATOM 1999 N N . ASP A 1 252 ? 84.409 35.827 -31.350 1.00 53.03 252 ASP A N 1
ATOM 2000 C CA . ASP A 1 252 ? 85.153 36.804 -32.131 1.00 53.03 252 ASP A CA 1
ATOM 2001 C C . ASP A 1 252 ? 85.007 36.510 -33.632 1.00 53.03 252 ASP A C 1
ATOM 2003 O O . ASP A 1 252 ? 84.993 35.366 -34.093 1.00 53.03 252 ASP A O 1
ATOM 2007 N N . VAL A 1 253 ? 84.880 37.600 -34.381 1.00 53.75 253 VAL A N 1
ATOM 2008 C CA . VAL A 1 253 ? 84.666 37.685 -35.825 1.00 53.75 253 VAL A CA 1
ATOM 2009 C C . VAL A 1 253 ? 85.698 36.854 -36.599 1.00 53.75 253 VAL A C 1
ATOM 2011 O O . VAL A 1 253 ? 86.879 37.194 -36.614 1.00 53.75 253 VAL A O 1
ATOM 2014 N N . ILE A 1 254 ? 85.245 35.833 -37.332 1.00 43.75 254 ILE A N 1
ATOM 2015 C CA . ILE A 1 254 ? 85.983 35.289 -38.480 1.00 43.75 254 ILE A CA 1
ATOM 2016 C C . ILE A 1 254 ? 85.090 35.399 -39.714 1.00 43.75 254 ILE A C 1
ATOM 2018 O O . ILE A 1 254 ? 83.971 34.890 -39.764 1.00 43.75 254 ILE A O 1
ATOM 2022 N N . ALA A 1 255 ? 85.611 36.165 -40.664 1.00 51.69 255 ALA A N 1
ATOM 2023 C CA . ALA A 1 255 ? 85.044 36.529 -41.945 1.00 51.69 255 ALA A CA 1
ATOM 2024 C C . ALA A 1 255 ? 85.315 35.469 -43.033 1.00 51.69 255 ALA A C 1
ATOM 2026 O O . ALA A 1 255 ? 86.121 34.565 -42.832 1.00 51.69 255 ALA A O 1
ATOM 2027 N N . GLU A 1 256 ? 84.711 35.708 -44.208 1.00 52.19 256 GLU A N 1
ATOM 2028 C CA . GLU A 1 256 ? 84.967 35.074 -45.522 1.00 52.19 256 GLU A CA 1
ATOM 2029 C C . GLU A 1 256 ? 84.281 33.709 -45.728 1.00 52.19 256 GLU A C 1
ATOM 2031 O O . GLU A 1 256 ? 84.176 32.900 -44.822 1.00 52.19 256 GLU A O 1
ATOM 2036 N N . 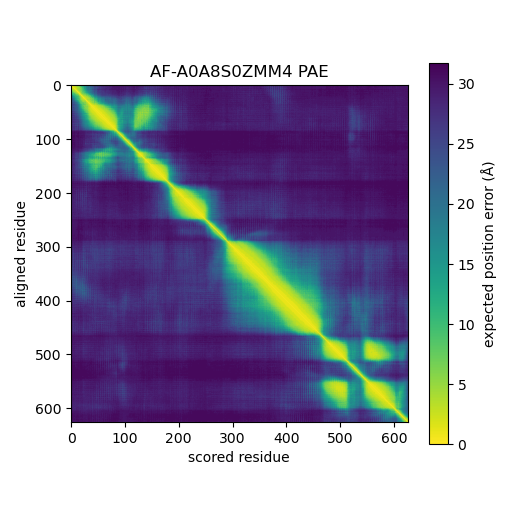GLY A 1 257 ? 83.733 33.349 -46.887 1.00 38.69 257 GLY A N 1
ATOM 2037 C CA . GLY A 1 257 ? 83.821 33.880 -48.242 1.00 38.69 257 GLY A CA 1
ATOM 2038 C C . GLY A 1 257 ? 83.192 32.854 -49.206 1.00 38.69 257 GLY A C 1
ATOM 2039 O O . GLY A 1 257 ? 82.936 31.711 -48.841 1.00 38.69 257 GLY A O 1
ATOM 2040 N N . TYR A 1 258 ? 82.896 33.295 -50.426 1.00 43.50 258 TYR A N 1
ATOM 2041 C CA . TYR A 1 258 ? 82.210 32.585 -51.515 1.00 43.50 258 TYR A CA 1
ATOM 2042 C C . TYR A 1 258 ? 82.790 31.203 -51.891 1.00 43.50 258 TYR A C 1
ATOM 2044 O O . TYR A 1 258 ? 84.000 31.005 -51.857 1.00 43.50 258 TYR A O 1
ATOM 2052 N N . GLY A 1 259 ? 81.943 30.305 -52.419 1.00 37.47 259 GLY A N 1
ATOM 2053 C CA . GLY A 1 259 ? 82.390 29.071 -53.079 1.00 37.47 259 GLY A CA 1
ATOM 2054 C C . GLY A 1 259 ? 81.301 28.362 -53.893 1.00 37.47 259 GLY A C 1
ATOM 2055 O O . GLY A 1 259 ? 80.397 27.743 -53.348 1.00 37.47 259 GLY A O 1
ATOM 2056 N N . THR A 1 260 ? 81.407 28.468 -55.214 1.00 37.78 260 THR A N 1
ATOM 2057 C CA . THR A 1 260 ? 80.665 27.751 -56.261 1.00 37.78 260 THR A CA 1
ATOM 2058 C C . THR A 1 260 ? 81.010 26.257 -56.338 1.00 37.78 260 THR A C 1
ATOM 2060 O O . THR A 1 260 ? 82.185 25.914 -56.235 1.00 37.78 260 THR A O 1
ATOM 2063 N N . GLY A 1 261 ? 80.052 25.410 -56.735 1.00 33.50 261 GLY A N 1
ATOM 2064 C CA . GLY A 1 261 ? 80.335 24.249 -57.601 1.00 33.50 261 GLY A CA 1
ATOM 2065 C C . GLY A 1 261 ? 79.713 22.892 -57.208 1.00 33.50 261 GLY A C 1
ATOM 2066 O O . GLY A 1 261 ? 79.365 22.708 -56.048 1.00 33.50 261 GLY A O 1
ATOM 2067 N N . PRO A 1 262 ? 79.530 21.962 -58.175 1.00 51.75 262 PRO A N 1
ATOM 2068 C CA . PRO A 1 262 ? 78.461 20.947 -58.184 1.00 51.75 262 PRO A CA 1
ATOM 2069 C C . PRO A 1 262 ? 78.920 19.471 -58.081 1.00 51.75 262 PRO A C 1
ATOM 2071 O O . PRO A 1 262 ? 80.069 19.184 -58.383 1.00 51.75 262 PRO A O 1
ATOM 2074 N N . CYS A 1 263 ? 77.949 18.576 -57.781 1.00 39.31 263 CYS A N 1
ATOM 2075 C CA . CYS A 1 263 ? 77.855 17.098 -57.985 1.00 39.31 263 CYS A CA 1
ATOM 2076 C C . CYS A 1 263 ? 79.021 16.181 -57.533 1.00 39.31 263 CYS A C 1
ATOM 2078 O O . CYS A 1 263 ? 80.183 16.532 -57.704 1.00 39.31 263 CYS A O 1
ATOM 2080 N N . PRO A 1 264 ? 78.734 14.961 -57.012 1.00 43.88 264 PRO A N 1
ATOM 2081 C CA . PRO A 1 264 ? 78.843 13.769 -57.886 1.00 43.88 264 PRO A CA 1
ATOM 2082 C C . PRO A 1 264 ? 77.961 12.523 -57.548 1.00 43.88 264 PRO A C 1
ATOM 2084 O O . PRO A 1 264 ? 77.579 12.318 -56.401 1.00 43.88 264 PRO A O 1
ATOM 2087 N N . GLU A 1 265 ? 77.707 11.727 -58.611 1.00 32.19 265 GLU A N 1
ATOM 2088 C CA . GLU A 1 265 ? 77.780 10.237 -58.794 1.00 32.19 265 GLU A CA 1
ATOM 2089 C C . GLU A 1 265 ? 76.986 9.262 -57.875 1.00 32.19 265 GLU A C 1
ATOM 2091 O O . GLU A 1 265 ? 76.828 9.524 -56.695 1.00 32.19 265 GLU A O 1
ATOM 2096 N N . GLU A 1 266 ? 76.450 8.078 -58.249 1.00 35.28 266 GLU A N 1
ATOM 2097 C CA . GLU A 1 266 ? 76.499 7.089 -59.370 1.00 35.28 266 GLU A CA 1
ATOM 2098 C C . GLU A 1 266 ? 75.439 5.949 -59.029 1.00 35.28 266 GLU A C 1
ATOM 2100 O O . GLU A 1 266 ? 74.780 6.091 -57.997 1.00 35.28 266 GLU A O 1
ATOM 2105 N N . PRO A 1 267 ? 75.312 4.729 -59.646 1.00 50.09 267 PRO A N 1
ATOM 2106 C CA . PRO A 1 267 ? 75.339 4.266 -61.057 1.00 50.09 267 PRO A CA 1
ATOM 2107 C C . PRO A 1 267 ? 74.339 3.105 -61.442 1.00 50.09 267 PRO A C 1
ATOM 2109 O O . PRO A 1 267 ? 73.649 2.536 -60.597 1.00 50.09 267 PRO A O 1
ATOM 2112 N N . ARG A 1 268 ? 74.448 2.643 -62.719 1.00 34.91 268 ARG A N 1
ATOM 2113 C CA . ARG A 1 268 ? 74.147 1.298 -63.338 1.00 34.91 268 ARG A CA 1
ATOM 2114 C C . ARG A 1 268 ? 72.725 1.003 -63.884 1.00 34.91 268 ARG A C 1
ATOM 2116 O O . ARG A 1 268 ? 71.746 1.327 -63.242 1.00 34.91 268 ARG A O 1
ATOM 2123 N N . ALA A 1 269 ? 72.501 0.278 -65.003 1.00 34.34 269 ALA A N 1
ATOM 2124 C CA . ALA A 1 269 ? 73.338 -0.326 -66.064 1.00 34.34 269 ALA A CA 1
ATOM 2125 C C . ALA A 1 269 ? 72.478 -0.929 -67.223 1.00 34.34 269 ALA A C 1
ATOM 2127 O O . ALA A 1 269 ? 71.330 -1.294 -66.992 1.00 34.34 269 ALA A O 1
ATOM 2128 N N . ARG A 1 270 ? 73.151 -1.215 -68.368 1.00 32.31 270 ARG A N 1
ATOM 2129 C CA . ARG A 1 270 ? 72.887 -2.237 -69.436 1.00 32.31 270 ARG A CA 1
ATOM 2130 C C . ARG A 1 270 ? 71.815 -1.925 -70.511 1.00 32.31 270 ARG A C 1
ATOM 2132 O O . ARG A 1 270 ? 70.769 -1.405 -70.186 1.00 32.31 270 ARG A O 1
ATOM 2139 N N . ALA A 1 271 ? 71.961 -2.280 -71.801 1.00 32.00 271 ALA A N 1
ATOM 2140 C CA . ALA A 1 271 ? 72.965 -3.052 -72.559 1.00 32.00 271 ALA A CA 1
ATOM 2141 C C . ALA A 1 271 ? 72.800 -2.883 -74.098 1.00 32.00 271 ALA A C 1
ATOM 2143 O O . ALA A 1 271 ? 71.686 -2.642 -74.539 1.00 32.00 271 ALA A O 1
ATOM 2144 N N . ARG A 1 272 ? 73.894 -3.185 -74.845 1.00 34.56 272 ARG A N 1
ATOM 2145 C CA . ARG A 1 272 ? 74.032 -3.727 -76.238 1.00 34.56 272 ARG A CA 1
ATOM 2146 C C . ARG A 1 272 ? 73.352 -2.964 -77.392 1.00 34.56 272 ARG A C 1
ATOM 2148 O O . ARG A 1 272 ? 72.214 -2.564 -77.278 1.00 34.56 272 ARG A O 1
ATOM 2155 N N . GLY A 1 273 ? 73.918 -2.792 -78.586 1.00 30.88 273 GLY A N 1
ATOM 2156 C CA . GLY A 1 273 ? 75.011 -3.377 -79.389 1.00 30.88 273 GLY A CA 1
ATOM 2157 C C . GLY A 1 273 ? 74.771 -2.854 -80.831 1.00 30.88 273 GLY A C 1
ATOM 2158 O O . GLY A 1 273 ? 73.724 -2.272 -81.076 1.00 30.88 273 GLY A O 1
ATOM 2159 N N . GLY A 1 274 ? 75.605 -2.940 -81.859 1.00 33.34 274 GLY A N 1
ATOM 2160 C CA . GLY A 1 274 ? 76.940 -3.446 -82.134 1.00 33.34 274 GLY A CA 1
ATOM 2161 C C . GLY A 1 274 ? 77.271 -3.082 -83.602 1.00 33.34 274 GLY A C 1
ATOM 2162 O O . GLY A 1 274 ? 76.368 -2.673 -84.322 1.00 33.34 274 GLY A O 1
ATOM 2163 N N . ALA A 1 275 ? 78.532 -3.294 -84.013 1.00 33.47 275 ALA A N 1
ATOM 2164 C CA . ALA A 1 275 ? 79.054 -3.377 -85.397 1.00 33.47 275 ALA A CA 1
ATOM 2165 C C . ALA A 1 275 ? 78.862 -2.152 -86.336 1.00 33.47 275 ALA A C 1
ATOM 2167 O O . ALA A 1 275 ? 77.833 -1.505 -86.342 1.00 33.47 275 ALA A O 1
ATOM 2168 N N . GLY A 1 276 ? 79.783 -1.765 -87.219 1.00 31.84 276 GLY A N 1
ATOM 2169 C CA . GLY A 1 276 ? 81.050 -2.338 -87.668 1.00 31.84 276 GLY A CA 1
ATOM 2170 C C . GLY A 1 276 ? 81.315 -1.898 -89.119 1.00 31.84 276 GLY A C 1
ATOM 2171 O O . GLY A 1 276 ? 80.390 -1.936 -89.917 1.00 31.84 276 GLY A O 1
ATOM 2172 N N . GLY A 1 277 ? 82.568 -1.535 -89.440 1.00 32.06 277 GLY A N 1
ATOM 2173 C CA . GLY A 1 277 ? 83.128 -1.422 -90.807 1.00 32.06 277 GLY A CA 1
ATOM 2174 C C .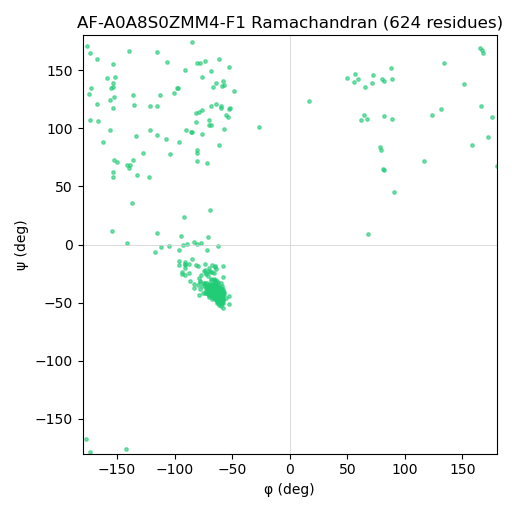 GLY A 1 277 ? 82.627 -0.237 -91.653 1.00 32.06 277 GLY A C 1
ATOM 2175 O O . GLY A 1 277 ? 81.457 0.093 -91.639 1.00 32.06 277 GLY A O 1
ATOM 2176 N N . GLY A 1 278 ? 83.423 0.485 -92.438 1.00 31.56 278 GLY A N 1
ATOM 2177 C CA . GLY A 1 278 ? 84.766 0.230 -92.941 1.00 31.56 278 GLY A CA 1
ATOM 2178 C C . GLY A 1 278 ? 84.795 0.500 -94.449 1.00 31.56 278 GLY A C 1
ATOM 2179 O O . GLY A 1 278 ? 84.135 -0.217 -95.182 1.00 31.56 278 GLY A O 1
ATOM 2180 N N . GLY A 1 279 ? 85.583 1.499 -94.867 1.00 33.19 279 GLY A N 1
ATOM 2181 C CA . GLY A 1 279 ? 86.356 1.535 -96.119 1.00 33.19 279 GLY A CA 1
ATOM 2182 C C . GLY A 1 279 ? 85.640 1.555 -97.480 1.00 33.19 279 GLY A C 1
ATOM 2183 O O . GLY A 1 279 ? 84.790 0.730 -97.781 1.00 33.19 279 GLY A O 1
ATOM 2184 N N . GLY A 1 280 ? 86.128 2.419 -98.376 1.00 32.84 280 GLY A N 1
ATOM 2185 C CA . GLY A 1 280 ? 85.933 2.245 -99.818 1.00 32.84 280 GLY A CA 1
ATOM 2186 C C . GLY A 1 280 ? 86.077 3.531 -100.620 1.00 32.84 280 GLY A C 1
ATOM 2187 O O . GLY A 1 280 ? 85.085 4.191 -100.900 1.00 32.84 280 GLY A O 1
ATOM 2188 N N . GLY A 1 281 ? 87.306 3.883 -101.001 1.00 37.66 281 GLY A N 1
ATOM 2189 C CA . GLY A 1 281 ? 87.539 4.832 -102.089 1.00 37.66 281 GLY A CA 1
ATOM 2190 C C . GLY A 1 281 ? 87.358 4.165 -103.456 1.00 37.66 281 GLY A C 1
ATOM 2191 O O . GLY A 1 281 ? 87.548 2.957 -103.580 1.00 37.66 281 GLY A O 1
ATOM 2192 N N . ALA A 1 282 ? 87.059 4.957 -104.485 1.00 36.25 282 ALA A N 1
ATOM 2193 C CA . ALA A 1 282 ? 87.354 4.606 -105.871 1.00 36.25 282 ALA A CA 1
ATOM 2194 C C . ALA A 1 282 ? 87.473 5.866 -106.743 1.00 36.25 282 ALA A C 1
ATOM 2196 O O . ALA A 1 282 ? 86.675 6.795 -106.656 1.00 36.25 282 ALA A O 1
ATOM 2197 N N . LEU A 1 283 ? 88.521 5.848 -107.560 1.00 43.97 283 LEU A N 1
ATOM 2198 C CA . LEU A 1 283 ? 88.929 6.790 -108.599 1.00 43.97 283 LEU A CA 1
ATOM 2199 C C . LEU A 1 283 ? 88.136 6.547 -109.899 1.00 43.97 283 LEU A C 1
ATOM 2201 O O . LEU A 1 283 ? 87.765 5.406 -110.153 1.00 43.97 283 LEU A O 1
ATOM 2205 N N . SER A 1 284 ? 88.003 7.563 -110.762 1.00 34.66 284 SER A N 1
ATOM 2206 C CA . SER A 1 284 ? 88.055 7.451 -112.245 1.00 34.66 284 SER A CA 1
ATOM 2207 C C . SER A 1 284 ? 88.025 8.876 -112.828 1.00 34.66 284 SER A C 1
ATOM 2209 O O . SER A 1 284 ? 87.077 9.606 -112.566 1.00 34.66 284 SER A O 1
ATOM 2211 N N . LEU A 1 285 ? 89.100 9.458 -113.366 1.00 39.53 285 LEU A N 1
ATOM 2212 C CA . LEU A 1 285 ? 89.798 9.242 -114.647 1.00 39.53 285 LEU A CA 1
ATOM 2213 C C . LEU A 1 285 ? 88.956 9.519 -115.922 1.00 39.53 285 LEU A C 1
ATOM 2215 O O . LEU A 1 285 ? 88.083 8.734 -116.279 1.00 39.53 285 LEU A O 1
ATOM 2219 N N . ASP A 1 286 ? 89.316 10.644 -116.556 1.00 38.47 286 ASP A N 1
ATOM 2220 C CA . ASP A 1 286 ? 89.377 11.039 -117.978 1.00 38.47 286 ASP A CA 1
ATOM 2221 C C . ASP A 1 286 ? 88.156 11.161 -118.921 1.00 38.47 286 ASP A C 1
ATOM 2223 O O . ASP A 1 286 ? 87.555 10.207 -119.402 1.00 38.47 286 ASP A O 1
ATOM 2227 N N . ALA A 1 287 ? 87.903 12.433 -119.265 1.00 44.88 287 ALA A N 1
ATOM 2228 C CA . ALA A 1 287 ? 87.849 13.049 -120.599 1.00 44.88 287 ALA A CA 1
ATOM 2229 C C . ALA A 1 287 ? 87.710 12.162 -121.861 1.00 44.88 287 ALA A C 1
ATOM 2231 O O . ALA A 1 287 ? 88.606 11.390 -122.174 1.00 44.88 287 ALA A O 1
ATOM 2232 N N . LEU A 1 288 ? 86.663 12.433 -122.666 1.00 43.88 288 LEU A N 1
ATOM 2233 C CA . LEU A 1 288 ? 86.673 12.708 -124.125 1.00 43.88 288 LEU A CA 1
ATOM 2234 C C . LEU A 1 288 ? 85.240 13.096 -124.583 1.00 43.88 288 LEU A C 1
ATOM 2236 O O . LEU A 1 288 ? 84.264 12.435 -124.239 1.00 43.88 288 LEU A O 1
ATOM 2240 N N . GLY A 1 289 ? 85.096 14.214 -125.307 1.00 48.34 289 GLY A N 1
ATOM 2241 C CA . GLY A 1 289 ? 83.821 14.917 -125.524 1.00 48.34 289 GLY A CA 1
ATOM 2242 C C . GLY A 1 289 ? 82.983 14.524 -126.755 1.00 48.34 289 GLY A C 1
ATOM 2243 O O . GLY A 1 289 ? 83.507 14.189 -127.814 1.00 48.34 289 GLY A O 1
ATOM 2244 N N . SER A 1 290 ? 81.655 14.676 -126.616 1.00 53.47 290 SER A N 1
ATOM 2245 C CA . SER A 1 290 ? 80.667 14.874 -127.694 1.00 53.47 290 SER A CA 1
ATOM 2246 C C . SER A 1 290 ? 79.458 15.666 -127.144 1.00 53.47 290 SER A C 1
ATOM 2248 O O . SER A 1 290 ? 78.874 15.242 -126.142 1.00 53.47 290 SER A O 1
ATOM 2250 N N . PRO A 1 291 ? 79.024 16.786 -127.765 1.00 60.91 291 PRO A N 1
ATOM 2251 C CA . PRO A 1 291 ? 78.012 17.694 -127.196 1.00 60.91 291 PRO A CA 1
ATOM 2252 C C . PRO A 1 291 ? 76.620 17.058 -127.018 1.00 60.91 291 PRO A C 1
ATOM 2254 O O . PRO A 1 291 ? 75.819 17.516 -126.205 1.00 60.91 291 PRO A O 1
ATOM 2257 N N . ARG A 1 292 ? 76.324 15.967 -127.739 1.00 63.38 292 ARG A N 1
ATOM 2258 C CA . ARG A 1 292 ? 75.062 15.215 -127.615 1.00 63.38 292 ARG A CA 1
ATOM 2259 C C . ARG A 1 292 ? 75.050 14.272 -126.406 1.00 63.38 292 ARG A C 1
ATOM 2261 O O . ARG A 1 292 ? 74.004 14.111 -125.786 1.00 63.38 292 ARG A O 1
ATOM 2268 N N . LEU A 1 293 ? 76.202 13.689 -126.061 1.00 63.09 293 LEU A N 1
ATOM 2269 C CA . LEU A 1 293 ? 76.370 12.864 -124.857 1.00 63.09 293 LEU A CA 1
ATOM 2270 C C . LEU A 1 293 ? 76.346 13.724 -123.591 1.00 63.09 293 LEU A C 1
ATOM 2272 O O . LEU A 1 293 ? 75.743 13.323 -122.605 1.00 63.09 293 LEU A O 1
ATOM 2276 N N . GLN A 1 294 ? 76.900 14.938 -123.647 1.00 68.25 294 GLN A N 1
ATOM 2277 C CA . GLN A 1 294 ? 76.802 15.913 -122.556 1.00 68.25 294 GLN A CA 1
ATOM 2278 C C . GLN A 1 294 ? 75.363 16.370 -122.298 1.00 68.25 294 GLN A C 1
ATOM 2280 O O . GLN A 1 294 ? 74.956 16.451 -121.147 1.00 68.25 294 GLN A O 1
ATOM 2285 N N . ARG A 1 295 ? 74.561 16.609 -123.346 1.00 73.50 295 ARG A N 1
ATOM 2286 C CA . ARG A 1 295 ? 73.147 16.987 -123.185 1.00 73.50 295 ARG A CA 1
ATOM 2287 C C . ARG A 1 295 ? 72.299 15.863 -122.583 1.00 73.50 295 ARG A C 1
ATOM 2289 O O . ARG A 1 295 ? 71.550 16.116 -121.655 1.00 73.50 295 ARG A O 1
ATOM 2296 N N . LEU A 1 296 ? 72.473 14.626 -123.057 1.00 77.94 296 LEU A N 1
ATOM 2297 C CA . LEU A 1 296 ? 71.814 13.447 -122.480 1.00 77.94 296 LEU A CA 1
ATOM 2298 C C . LEU A 1 296 ? 72.257 13.175 -121.036 1.00 77.94 296 LEU A C 1
ATOM 2300 O O . LEU A 1 296 ? 71.423 12.812 -120.218 1.00 77.94 296 LEU A O 1
ATOM 2304 N N . ALA A 1 297 ? 73.540 13.368 -120.714 1.00 78.44 297 ALA A N 1
ATOM 2305 C CA . ALA A 1 297 ? 74.027 13.280 -119.339 1.00 78.44 297 ALA A CA 1
ATOM 2306 C C . ALA A 1 297 ? 73.384 14.358 -118.454 1.00 78.44 297 ALA A C 1
ATOM 2308 O O . ALA A 1 297 ? 72.882 14.038 -117.387 1.00 78.44 297 ALA A O 1
ATOM 2309 N N . HIS A 1 298 ? 73.294 15.604 -118.930 1.00 81.25 298 HIS A N 1
ATOM 2310 C CA . HIS A 1 298 ? 72.597 16.674 -118.213 1.00 81.25 298 HIS A CA 1
ATOM 2311 C C . HIS A 1 298 ? 71.096 16.402 -118.023 1.00 81.25 298 HIS A C 1
ATOM 2313 O O . HIS A 1 298 ? 70.585 16.665 -116.938 1.00 81.25 298 HIS A O 1
ATOM 2319 N N . ASP A 1 299 ? 70.403 15.860 -119.030 1.00 83.50 299 ASP A N 1
ATOM 2320 C CA . ASP A 1 299 ? 68.977 15.509 -118.943 1.00 83.50 299 ASP A CA 1
ATOM 2321 C C . ASP A 1 299 ? 68.744 14.319 -117.989 1.00 83.50 299 ASP A C 1
ATOM 2323 O O . ASP A 1 299 ? 67.807 14.336 -117.193 1.00 83.50 299 ASP A O 1
ATOM 2327 N N . LEU A 1 300 ? 69.616 13.302 -118.011 1.00 84.19 300 LEU A N 1
ATOM 2328 C CA . LEU A 1 300 ? 69.581 12.192 -117.051 1.00 84.19 300 LEU A CA 1
ATOM 2329 C C . LEU A 1 300 ? 69.890 12.665 -115.630 1.00 84.19 300 LEU A C 1
ATOM 2331 O O . LEU A 1 300 ? 69.191 12.267 -114.702 1.00 84.19 300 LEU A O 1
ATOM 2335 N N . ASP A 1 301 ? 70.874 13.547 -115.456 1.00 85.69 301 ASP A N 1
ATOM 2336 C CA . ASP A 1 301 ? 71.176 14.162 -114.166 1.00 85.69 301 ASP A CA 1
ATOM 2337 C C . ASP A 1 301 ? 70.002 15.032 -113.679 1.00 85.69 301 ASP A C 1
ATOM 2339 O O . ASP A 1 301 ? 69.745 15.113 -112.481 1.00 85.69 301 ASP A O 1
ATOM 2343 N N . ALA A 1 302 ? 69.280 15.716 -114.575 1.00 85.75 302 ALA A N 1
ATOM 2344 C CA . ALA A 1 302 ? 68.095 16.506 -114.231 1.00 85.75 302 ALA A CA 1
ATOM 2345 C C . ALA A 1 302 ? 66.934 15.611 -113.774 1.00 85.75 302 ALA A C 1
ATOM 2347 O O . ALA A 1 302 ? 66.373 15.850 -112.709 1.00 85.75 302 ALA A O 1
ATOM 2348 N N . LEU A 1 303 ? 66.644 14.531 -114.506 1.00 88.56 303 LEU A N 1
ATOM 2349 C CA . LEU A 1 303 ? 65.635 13.541 -114.114 1.00 88.56 303 LEU A CA 1
ATOM 2350 C C . LEU A 1 303 ? 66.006 12.806 -112.818 1.00 88.56 303 LEU A C 1
ATOM 2352 O O . LEU A 1 303 ? 65.128 12.468 -112.027 1.00 88.56 303 LEU A O 1
ATOM 2356 N N . GLN A 1 304 ? 67.296 12.558 -112.574 1.00 89.88 304 GLN A N 1
ATOM 2357 C CA . GLN A 1 304 ? 67.774 12.002 -111.307 1.00 89.88 304 GLN A CA 1
ATOM 2358 C C . GLN A 1 304 ? 67.544 12.970 -110.147 1.00 89.88 304 GLN A C 1
ATOM 2360 O O . GLN A 1 304 ? 67.040 12.533 -109.116 1.00 89.88 304 GLN A O 1
ATOM 2365 N N . ARG A 1 305 ? 67.829 14.268 -110.332 1.00 90.19 305 ARG A N 1
ATOM 2366 C CA . ARG A 1 305 ? 67.513 15.306 -109.338 1.00 90.19 305 ARG A CA 1
ATOM 2367 C C . ARG A 1 305 ? 66.015 15.398 -109.075 1.00 90.19 305 ARG A C 1
ATOM 2369 O O . ARG A 1 305 ? 65.626 15.363 -107.921 1.00 90.19 305 ARG A O 1
ATOM 2376 N N . GLU A 1 306 ? 65.174 15.408 -110.110 1.00 91.31 306 GLU A N 1
ATOM 2377 C CA . GLU A 1 306 ? 63.714 15.408 -109.937 1.00 91.31 306 GLU A CA 1
ATOM 2378 C C . GLU A 1 306 ? 63.224 14.156 -109.194 1.00 91.31 306 GLU A C 1
ATOM 2380 O O . GLU A 1 306 ? 62.392 14.250 -108.296 1.00 91.31 306 GLU A O 1
ATOM 2385 N N . ARG A 1 307 ? 63.764 12.973 -109.515 1.00 93.75 307 ARG A N 1
ATOM 2386 C CA . ARG A 1 307 ? 63.465 11.721 -108.801 1.00 93.75 307 ARG A CA 1
ATOM 2387 C C . ARG A 1 307 ? 63.898 11.792 -107.338 1.00 93.75 307 ARG A C 1
ATOM 2389 O O . ARG A 1 307 ? 63.139 11.353 -106.476 1.00 93.75 307 ARG A O 1
ATOM 2396 N N . ASP A 1 308 ? 65.078 12.339 -107.058 1.00 92.50 308 ASP A N 1
ATOM 2397 C CA . ASP A 1 308 ? 65.580 12.536 -105.694 1.00 92.50 308 ASP A CA 1
ATOM 2398 C C . ASP A 1 308 ? 64.733 13.563 -104.926 1.00 92.50 308 ASP A C 1
ATOM 2400 O O . ASP A 1 308 ? 64.388 13.321 -103.770 1.00 92.50 308 ASP A O 1
ATOM 2404 N N . ASP A 1 309 ? 64.307 14.648 -105.573 1.00 94.00 309 ASP A N 1
ATOM 2405 C CA . ASP A 1 309 ? 63.425 15.669 -105.004 1.00 94.00 309 ASP A CA 1
ATOM 2406 C C . ASP A 1 309 ? 62.033 15.095 -104.698 1.00 94.00 309 ASP A C 1
ATOM 2408 O O . ASP A 1 309 ? 61.506 15.289 -103.600 1.00 94.00 309 ASP A O 1
ATOM 2412 N N . PHE A 1 310 ? 61.440 14.323 -105.617 1.00 94.81 310 PHE A N 1
ATOM 2413 C CA . PHE A 1 310 ? 60.169 13.633 -105.374 1.00 94.81 310 PHE A CA 1
ATOM 2414 C C . PHE A 1 310 ? 60.288 12.582 -104.272 1.00 94.81 310 PHE A C 1
ATOM 2416 O O . PHE A 1 310 ? 59.374 12.441 -103.458 1.00 94.81 310 PHE A O 1
ATOM 2423 N N . GLN A 1 311 ? 61.407 11.861 -104.207 1.00 93.81 311 GLN A N 1
ATOM 2424 C CA . GLN A 1 311 ? 61.658 10.909 -103.134 1.00 93.81 311 GLN A CA 1
ATOM 2425 C C . GLN A 1 311 ? 61.775 11.623 -101.780 1.00 93.81 311 GLN A C 1
ATOM 2427 O O . GLN A 1 311 ? 61.135 11.199 -100.819 1.00 93.81 311 GLN A O 1
ATOM 2432 N N . GLN A 1 312 ? 62.491 12.748 -101.707 1.00 95.19 312 GLN A N 1
ATOM 2433 C CA . GLN A 1 312 ? 62.569 13.572 -100.498 1.00 95.19 312 GLN A CA 1
ATOM 2434 C C . GLN A 1 312 ? 61.201 14.135 -100.091 1.00 95.19 312 GLN A C 1
ATOM 2436 O O . GLN A 1 312 ? 60.855 14.102 -98.910 1.00 95.19 312 GLN A O 1
ATOM 2441 N N . GLN A 1 313 ? 60.392 14.604 -101.046 1.00 95.25 313 GLN A N 1
ATOM 2442 C CA . GLN A 1 313 ? 59.029 15.079 -100.783 1.00 95.25 313 GLN A CA 1
ATOM 2443 C C . GLN A 1 313 ? 58.125 13.957 -100.264 1.00 95.25 313 GLN A C 1
ATOM 2445 O O . GLN A 1 313 ? 57.379 14.159 -99.306 1.00 95.25 313 GLN A O 1
ATOM 2450 N N . LEU A 1 314 ? 58.211 12.761 -100.850 1.00 94.12 314 LEU A N 1
ATOM 2451 C CA . LEU A 1 314 ? 57.437 11.600 -100.419 1.00 94.12 314 LEU A CA 1
ATOM 2452 C C . LEU A 1 314 ? 57.877 11.117 -99.031 1.00 94.12 314 LEU A C 1
ATOM 2454 O O . LEU A 1 314 ? 57.036 10.783 -98.197 1.00 94.12 314 LEU A O 1
ATOM 2458 N N . GLU A 1 315 ? 59.178 11.134 -98.742 1.00 95.50 315 GLU A N 1
ATOM 2459 C CA . GLU A 1 315 ? 59.710 10.851 -97.409 1.00 95.50 315 GLU A CA 1
ATOM 2460 C C . GLU A 1 315 ? 59.259 11.893 -96.379 1.00 95.50 315 GLU A C 1
ATOM 2462 O O . GLU A 1 315 ? 58.832 11.516 -95.285 1.00 95.50 315 GLU A O 1
ATOM 2467 N N . ALA A 1 316 ? 59.293 13.184 -96.718 1.00 95.06 316 ALA A N 1
ATOM 2468 C CA . ALA A 1 316 ? 58.811 14.262 -95.858 1.00 95.06 316 ALA A CA 1
ATOM 2469 C C . ALA A 1 316 ? 57.303 14.133 -95.581 1.00 95.06 316 ALA A C 1
ATOM 2471 O O . ALA A 1 316 ? 56.886 14.183 -94.422 1.00 95.06 316 ALA A O 1
ATOM 2472 N N . ALA A 1 317 ? 56.497 13.865 -96.612 1.00 95.31 317 ALA A N 1
ATOM 2473 C CA . ALA A 1 317 ? 55.061 13.635 -96.484 1.00 95.31 317 ALA A CA 1
ATOM 2474 C C . ALA A 1 317 ? 54.744 12.385 -95.643 1.00 95.31 317 ALA A C 1
ATOM 2476 O O . ALA A 1 317 ? 53.837 12.409 -94.813 1.00 95.31 317 ALA A O 1
ATOM 2477 N N . ASN A 1 318 ? 55.510 11.299 -95.793 1.00 96.25 318 ASN A N 1
ATOM 2478 C CA . ASN A 1 318 ? 55.332 10.084 -94.994 1.00 96.25 318 ASN A CA 1
ATOM 2479 C C . ASN A 1 318 ? 55.723 10.310 -93.522 1.00 96.25 318 ASN A C 1
ATOM 2481 O O . ASN A 1 318 ? 55.024 9.846 -92.621 1.00 96.25 318 ASN A O 1
ATOM 2485 N N . ARG A 1 319 ? 56.794 11.072 -93.250 1.00 96.56 319 ARG A N 1
ATOM 2486 C CA . ARG A 1 319 ? 57.156 11.490 -91.881 1.00 96.56 319 ARG A CA 1
ATOM 2487 C C . ARG A 1 319 ? 56.056 12.344 -91.257 1.00 96.56 319 ARG A C 1
ATOM 2489 O O . ARG A 1 319 ? 55.669 12.081 -90.121 1.00 96.56 319 ARG A O 1
ATOM 2496 N N . GLN A 1 320 ? 55.510 13.301 -92.007 1.00 96.75 320 GLN A N 1
ATOM 2497 C CA . GLN A 1 320 ? 54.399 14.128 -91.545 1.00 96.75 320 GLN A CA 1
ATOM 2498 C C . GLN A 1 320 ? 53.151 13.283 -91.264 1.00 96.75 320 GLN A C 1
ATOM 2500 O O . GLN A 1 320 ? 52.577 13.404 -90.189 1.00 96.75 320 GLN A O 1
ATOM 2505 N N . LEU A 1 321 ? 52.773 12.369 -92.165 1.00 97.00 321 LEU A N 1
ATOM 2506 C CA . LEU A 1 321 ? 51.624 11.481 -91.970 1.00 97.00 321 LEU A CA 1
ATOM 2507 C C . LEU A 1 321 ? 51.787 10.594 -90.730 1.00 97.00 321 LEU A C 1
ATOM 2509 O O . LEU A 1 321 ? 50.837 10.433 -89.968 1.00 97.00 321 LEU A O 1
ATOM 2513 N N . ARG A 1 322 ? 52.981 10.031 -90.508 1.00 97.38 322 ARG A N 1
ATOM 2514 C CA . ARG A 1 322 ? 53.283 9.246 -89.301 1.00 97.38 322 ARG A CA 1
ATOM 2515 C C . ARG A 1 322 ? 53.186 10.098 -88.041 1.00 97.38 322 ARG A C 1
ATOM 2517 O O . ARG A 1 322 ? 52.549 9.665 -87.092 1.00 97.38 322 ARG A O 1
ATOM 2524 N N . SER A 1 323 ? 53.743 11.308 -88.061 1.00 96.81 323 SER A N 1
ATOM 2525 C CA . SER A 1 323 ? 53.653 12.250 -86.942 1.00 96.81 323 SER A CA 1
ATOM 2526 C C . SER A 1 323 ? 52.204 12.654 -86.648 1.00 96.81 323 SER A C 1
ATOM 2528 O O . SER A 1 323 ? 51.798 12.644 -85.492 1.00 96.81 323 SER A O 1
ATOM 2530 N N . THR A 1 324 ? 51.388 12.930 -87.671 1.00 96.75 324 THR A N 1
ATOM 2531 C CA . THR A 1 324 ? 49.962 13.241 -87.489 1.00 96.75 324 THR A CA 1
ATOM 2532 C C . THR A 1 324 ? 49.177 12.041 -86.961 1.00 96.75 324 THR A C 1
ATOM 2534 O O . THR A 1 324 ? 48.341 12.215 -86.082 1.00 96.75 324 THR A O 1
ATOM 2537 N N . ARG A 1 325 ? 49.445 10.821 -87.451 1.00 97.12 325 ARG A N 1
ATOM 2538 C CA . ARG A 1 325 ? 48.817 9.598 -86.920 1.00 97.12 325 ARG A CA 1
ATOM 2539 C C . ARG A 1 325 ? 49.184 9.369 -85.460 1.00 97.12 325 ARG A C 1
ATOM 2541 O O . ARG A 1 325 ? 48.280 9.188 -84.658 1.00 97.12 325 ARG A O 1
ATOM 2548 N N . GLN A 1 326 ? 50.470 9.465 -85.125 1.00 96.88 326 GLN A N 1
ATOM 2549 C CA . GLN A 1 326 ? 50.950 9.333 -83.753 1.00 96.88 326 GLN A CA 1
ATOM 2550 C C . GLN A 1 326 ? 50.303 10.375 -82.835 1.00 96.88 326 GLN A C 1
ATOM 2552 O O . GLN A 1 326 ? 49.781 10.014 -81.791 1.00 96.88 326 GLN A O 1
ATOM 2557 N N . PHE A 1 327 ? 50.246 11.643 -83.250 1.00 97.94 327 PHE A N 1
ATOM 2558 C CA . PHE A 1 327 ? 49.580 12.689 -82.473 1.00 97.94 327 PHE A CA 1
ATOM 2559 C C . PHE A 1 327 ? 48.095 12.379 -82.235 1.00 97.94 327 PHE A C 1
ATOM 2561 O O . PHE A 1 327 ? 47.599 12.561 -81.130 1.00 97.94 327 PHE A O 1
ATOM 2568 N N . VAL A 1 328 ? 47.371 11.893 -83.249 1.00 97.75 328 VAL A N 1
ATOM 2569 C CA . VAL A 1 328 ? 45.954 11.517 -83.100 1.00 97.75 328 VAL A CA 1
ATOM 2570 C C . VAL A 1 328 ? 45.785 10.292 -82.197 1.00 97.75 328 VAL A C 1
ATOM 2572 O O . VAL A 1 328 ? 44.852 10.264 -81.400 1.00 97.75 328 VAL A O 1
ATOM 2575 N N . GLU A 1 329 ? 46.671 9.301 -82.297 1.00 97.25 329 GLU A N 1
ATOM 2576 C CA . GLU A 1 329 ? 46.678 8.118 -81.430 1.00 97.25 329 GLU A CA 1
ATOM 2577 C C . GLU A 1 329 ? 46.968 8.495 -79.971 1.00 97.25 329 GLU A C 1
ATOM 2579 O O . GLU A 1 329 ? 46.218 8.090 -79.087 1.00 97.25 329 GLU A O 1
ATOM 2584 N N . GLU A 1 330 ? 47.975 9.333 -79.718 1.00 97.19 330 GLU A N 1
ATOM 2585 C CA . GLU A 1 330 ? 48.286 9.877 -78.389 1.00 97.19 330 GLU A CA 1
ATOM 2586 C C . GLU A 1 330 ? 47.098 10.675 -77.835 1.00 97.19 330 GLU A C 1
ATOM 2588 O O . GLU A 1 330 ? 46.662 10.449 -76.711 1.00 97.19 330 GLU A O 1
ATOM 2593 N N . GLN A 1 331 ? 46.483 11.527 -78.657 1.00 97.88 331 GLN A N 1
ATOM 2594 C CA . GLN A 1 331 ? 45.291 12.292 -78.290 1.00 97.88 331 GLN A CA 1
ATOM 2595 C C . GLN A 1 331 ? 44.054 11.422 -78.015 1.00 97.88 331 GLN A C 1
ATOM 2597 O O . GLN A 1 331 ? 43.198 11.794 -77.203 1.00 97.88 331 GLN A O 1
ATOM 2602 N N . ALA A 1 332 ? 43.909 10.290 -78.704 1.00 96.62 332 ALA A N 1
ATOM 2603 C CA . ALA A 1 332 ? 42.848 9.325 -78.438 1.00 96.62 332 ALA A CA 1
ATOM 2604 C C . ALA A 1 332 ? 43.122 8.555 -77.138 1.00 96.62 332 ALA A C 1
ATOM 2606 O O . ALA A 1 332 ? 42.206 8.398 -76.329 1.00 96.62 332 ALA A O 1
ATOM 2607 N N . ALA A 1 333 ? 44.377 8.151 -76.915 1.00 96.88 333 ALA A N 1
ATOM 2608 C CA . ALA A 1 333 ? 44.821 7.455 -75.713 1.00 96.88 333 ALA A CA 1
ATOM 2609 C C . ALA A 1 333 ? 44.695 8.332 -74.456 1.00 96.88 333 ALA A C 1
ATOM 2611 O O . ALA A 1 333 ? 44.198 7.857 -73.440 1.00 96.88 333 ALA A O 1
ATOM 2612 N N . GLU A 1 334 ? 45.052 9.619 -74.523 1.00 97.19 334 GLU A N 1
ATOM 2613 C CA . GLU A 1 334 ? 44.854 10.578 -73.425 1.00 97.19 334 GLU A CA 1
ATOM 2614 C C . GLU A 1 334 ? 43.371 10.701 -73.053 1.00 97.19 334 GLU A C 1
ATOM 2616 O O . GLU A 1 334 ? 43.004 10.547 -71.889 1.00 97.19 334 GLU A O 1
ATOM 2621 N N . ARG A 1 335 ? 42.485 10.878 -74.044 1.00 96.88 335 ARG A N 1
ATOM 2622 C CA . ARG A 1 335 ? 41.030 10.942 -73.803 1.00 96.88 335 ARG A CA 1
ATOM 2623 C C . ARG A 1 335 ? 40.455 9.635 -73.270 1.00 96.88 335 ARG A C 1
ATOM 2625 O O . ARG A 1 335 ? 39.437 9.642 -72.581 1.00 96.88 335 ARG A O 1
ATOM 2632 N N . GLU A 1 336 ? 41.016 8.493 -73.647 1.00 96.62 336 GLU A N 1
ATOM 2633 C CA . GLU A 1 336 ? 40.628 7.201 -73.084 1.00 96.62 336 GLU A CA 1
ATOM 2634 C C . GLU A 1 336 ? 41.087 7.068 -71.632 1.00 96.62 336 GLU A C 1
ATOM 2636 O O . GLU A 1 336 ? 40.262 6.764 -70.774 1.00 96.62 336 GLU A O 1
ATOM 2641 N N . ALA A 1 337 ? 42.332 7.437 -71.329 1.00 96.69 337 ALA A N 1
ATOM 2642 C CA . ALA A 1 337 ? 42.856 7.455 -69.968 1.00 96.69 337 ALA A CA 1
ATOM 2643 C C . ALA A 1 337 ? 42.059 8.395 -69.044 1.00 96.69 337 ALA A C 1
ATOM 2645 O O . ALA A 1 337 ? 41.736 8.011 -67.918 1.00 96.69 337 ALA A O 1
ATOM 2646 N N . GLU A 1 338 ? 41.679 9.586 -69.519 1.00 97.31 338 GLU A N 1
ATOM 2647 C CA . GLU A 1 338 ? 40.806 10.513 -68.787 1.00 97.31 338 GLU A CA 1
ATOM 2648 C C . GLU A 1 338 ? 39.421 9.903 -68.539 1.00 97.31 338 GLU A C 1
ATOM 2650 O O . GLU A 1 338 ? 38.915 9.952 -67.417 1.00 97.31 338 GLU A O 1
ATOM 2655 N N . ARG A 1 339 ? 38.802 9.283 -69.556 1.00 97.00 339 ARG A N 1
ATOM 2656 C CA . ARG A 1 339 ? 37.508 8.592 -69.402 1.00 97.00 339 ARG A CA 1
ATOM 2657 C C . ARG A 1 339 ? 37.589 7.470 -68.370 1.00 97.00 339 ARG A C 1
ATOM 2659 O O . ARG A 1 339 ? 36.691 7.368 -67.533 1.00 97.00 339 ARG A O 1
ATOM 2666 N N . ASP A 1 340 ? 38.658 6.683 -68.388 1.00 97.62 340 ASP A N 1
ATOM 2667 C CA . ASP A 1 340 ? 38.891 5.608 -67.424 1.00 97.62 340 ASP A CA 1
ATOM 2668 C C . ASP A 1 340 ? 39.153 6.144 -66.015 1.00 97.62 340 ASP A C 1
ATOM 2670 O O . ASP A 1 340 ? 38.727 5.550 -65.022 1.00 97.62 340 ASP A O 1
ATOM 2674 N N . GLU A 1 341 ? 39.841 7.278 -65.887 1.00 97.44 341 GLU A N 1
ATOM 2675 C CA . GLU A 1 341 ? 40.019 7.956 -64.605 1.00 97.44 341 GLU A CA 1
ATOM 2676 C C . GLU A 1 341 ? 38.688 8.495 -64.060 1.00 97.44 341 GLU A C 1
ATOM 2678 O O . GLU A 1 341 ? 38.367 8.271 -62.890 1.00 97.44 341 GLU A O 1
ATOM 2683 N N . PHE A 1 342 ? 37.866 9.132 -64.899 1.00 97.75 342 PHE A N 1
ATOM 2684 C CA . PHE A 1 342 ? 36.523 9.569 -64.512 1.00 97.75 342 PHE A CA 1
ATOM 2685 C C . PHE A 1 342 ? 35.629 8.389 -64.121 1.00 97.75 342 PHE A C 1
ATOM 2687 O O . PHE A 1 342 ? 34.916 8.470 -63.118 1.00 97.75 342 PHE A O 1
ATOM 2694 N N . ALA A 1 343 ? 35.682 7.283 -64.866 1.00 97.38 343 ALA A N 1
ATOM 2695 C CA . ALA A 1 343 ? 34.931 6.072 -64.557 1.00 97.38 343 ALA A CA 1
ATOM 2696 C C . ALA A 1 343 ? 35.354 5.469 -63.209 1.00 97.38 343 ALA A C 1
ATOM 2698 O O . ALA A 1 343 ? 34.485 5.112 -62.409 1.00 97.38 343 ALA A O 1
ATOM 2699 N N . ARG A 1 344 ? 36.664 5.425 -62.924 1.00 98.12 344 ARG A N 1
ATOM 2700 C CA . ARG A 1 344 ? 37.204 4.991 -61.625 1.00 98.12 344 ARG A CA 1
ATOM 2701 C C . ARG A 1 344 ? 36.727 5.885 -60.485 1.00 98.12 344 ARG A C 1
ATOM 2703 O O . ARG A 1 344 ? 36.103 5.382 -59.558 1.00 98.12 344 ARG A O 1
ATOM 2710 N N . ARG A 1 345 ? 36.888 7.208 -60.599 1.00 97.81 345 ARG A N 1
ATOM 2711 C CA . ARG A 1 345 ? 36.415 8.160 -59.574 1.00 97.81 345 ARG A CA 1
ATOM 2712 C C . ARG A 1 345 ? 34.907 8.048 -59.330 1.00 97.81 345 ARG A C 1
ATOM 2714 O O . ARG A 1 345 ? 34.452 8.140 -58.193 1.00 97.81 345 ARG A O 1
ATOM 2721 N N . LEU A 1 346 ? 34.114 7.831 -60.380 1.00 97.56 346 LEU A N 1
ATOM 2722 C CA . LEU A 1 346 ? 32.671 7.629 -60.250 1.00 97.56 346 LEU A CA 1
ATOM 2723 C C . LEU A 1 346 ? 32.332 6.305 -59.549 1.00 97.56 346 LEU A C 1
ATOM 2725 O O . LEU A 1 346 ? 31.376 6.255 -58.774 1.00 97.56 346 LEU A O 1
ATOM 2729 N N . ALA A 1 347 ? 33.088 5.238 -59.815 1.00 97.06 347 ALA A N 1
ATOM 2730 C CA . ALA A 1 347 ? 32.940 3.963 -59.122 1.00 97.06 347 ALA A CA 1
ATOM 2731 C C . ALA A 1 347 ? 33.290 4.092 -57.631 1.00 97.06 347 ALA A C 1
ATOM 2733 O O . ALA A 1 347 ? 32.501 3.648 -56.796 1.00 97.06 347 ALA A O 1
ATOM 2734 N N . ASP A 1 348 ? 34.386 4.779 -57.300 1.00 97.50 348 ASP A N 1
ATOM 2735 C CA . ASP A 1 348 ? 34.801 5.040 -55.918 1.00 97.50 348 ASP A CA 1
ATOM 2736 C C . ASP A 1 348 ? 33.736 5.847 -55.163 1.00 97.50 348 ASP A C 1
ATOM 2738 O O . ASP A 1 348 ? 33.287 5.439 -54.093 1.00 97.50 348 ASP A O 1
ATOM 2742 N N . LEU A 1 349 ? 33.227 6.929 -55.767 1.00 97.81 349 LEU A N 1
ATOM 2743 C CA . LEU A 1 349 ? 32.147 7.732 -55.181 1.00 97.81 349 LEU A CA 1
ATOM 2744 C C . LEU A 1 349 ? 30.864 6.923 -54.961 1.00 97.81 349 LEU A C 1
ATOM 2746 O O . LEU A 1 349 ? 30.185 7.105 -53.950 1.00 97.81 349 LEU A O 1
ATOM 2750 N N . ARG A 1 350 ? 30.511 6.024 -55.887 1.00 96.50 350 ARG A N 1
ATOM 2751 C CA . ARG A 1 350 ? 29.360 5.123 -55.716 1.00 96.50 350 ARG A CA 1
ATOM 2752 C C . ARG A 1 350 ? 29.593 4.142 -54.574 1.00 96.50 350 ARG A C 1
ATOM 2754 O O . ARG A 1 350 ? 28.690 3.953 -53.762 1.00 96.50 350 ARG A O 1
ATOM 2761 N N . HIS A 1 351 ? 30.783 3.553 -54.488 1.00 97.25 351 HIS A N 1
ATOM 2762 C CA . HIS A 1 351 ? 31.140 2.649 -53.402 1.00 97.25 351 HIS A CA 1
ATOM 2763 C C . HIS A 1 351 ? 31.068 3.362 -52.045 1.00 97.25 351 HIS A C 1
ATOM 2765 O O . HIS A 1 351 ? 30.382 2.891 -51.13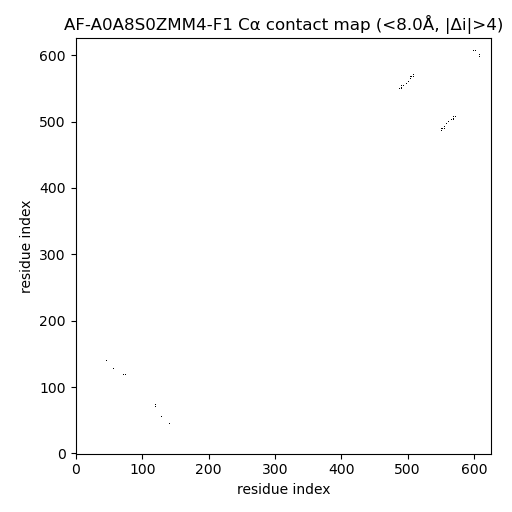5 1.00 97.25 351 HIS A O 1
ATOM 2771 N N . ASP A 1 352 ? 31.659 4.551 -51.931 1.00 96.69 352 ASP A N 1
ATOM 2772 C CA . ASP A 1 352 ? 31.573 5.364 -50.721 1.00 96.69 352 ASP A CA 1
ATOM 2773 C C . ASP A 1 352 ? 30.133 5.738 -50.371 1.00 96.69 352 ASP A C 1
ATOM 2775 O O . ASP A 1 352 ? 29.743 5.636 -49.207 1.00 96.69 352 ASP A O 1
ATOM 2779 N N . ASN A 1 353 ? 29.305 6.091 -51.358 1.00 95.81 353 ASN A N 1
ATOM 2780 C CA . ASN A 1 353 ? 27.892 6.381 -51.128 1.00 95.81 353 ASN A CA 1
ATOM 2781 C C . ASN A 1 353 ? 27.141 5.156 -50.579 1.00 95.81 353 ASN A C 1
ATOM 2783 O O . ASN A 1 353 ? 26.420 5.277 -49.590 1.00 95.81 353 ASN A O 1
ATOM 2787 N N . THR A 1 354 ? 27.372 3.963 -51.141 1.00 97.06 354 THR A N 1
ATOM 2788 C CA . THR A 1 354 ? 26.769 2.720 -50.627 1.00 97.06 354 THR A CA 1
ATOM 2789 C C . THR A 1 354 ? 27.240 2.387 -49.212 1.00 97.06 354 THR A C 1
ATOM 2791 O O . THR A 1 354 ? 26.429 2.011 -48.363 1.00 97.06 354 THR A O 1
ATOM 2794 N N . ARG A 1 355 ? 28.526 2.599 -48.910 1.00 97.19 355 ARG A N 1
ATOM 2795 C CA . ARG A 1 355 ? 29.091 2.402 -47.570 1.00 97.19 355 ARG A CA 1
ATOM 2796 C C . ARG A 1 355 ? 28.498 3.383 -46.560 1.00 97.19 355 ARG A C 1
ATOM 2798 O O . ARG A 1 355 ? 28.141 2.983 -45.453 1.00 97.19 355 ARG A O 1
ATOM 2805 N N . LEU A 1 356 ? 28.361 4.657 -46.929 1.00 96.88 356 LEU A N 1
ATOM 2806 C CA . LEU A 1 356 ? 27.727 5.677 -46.092 1.00 96.88 356 LEU A CA 1
ATOM 2807 C C . LEU A 1 356 ? 26.242 5.376 -45.863 1.00 96.88 356 LEU A C 1
ATOM 2809 O O . LEU A 1 356 ? 25.782 5.477 -44.729 1.00 96.88 356 LEU A O 1
ATOM 2813 N N . ALA A 1 357 ? 25.514 4.934 -46.890 1.00 96.06 357 ALA A N 1
ATOM 2814 C CA . ALA A 1 357 ? 24.120 4.519 -46.759 1.00 96.06 357 ALA A CA 1
ATOM 2815 C C . ALA A 1 357 ? 23.963 3.335 -45.787 1.00 96.06 357 ALA A C 1
ATOM 2817 O O . ALA A 1 357 ? 23.097 3.369 -44.913 1.00 96.06 357 ALA A O 1
ATOM 2818 N N . ALA A 1 358 ? 24.842 2.330 -45.867 1.00 96.31 358 ALA A N 1
ATOM 2819 C CA . ALA A 1 358 ? 24.850 1.206 -44.931 1.00 96.31 358 ALA A CA 1
ATOM 2820 C C . ALA A 1 358 ? 25.142 1.653 -43.486 1.00 96.31 358 ALA A C 1
ATOM 2822 O O . ALA A 1 358 ? 24.469 1.215 -42.551 1.00 96.31 358 ALA A O 1
ATOM 2823 N N . ARG A 1 359 ? 26.097 2.576 -43.292 1.00 96.81 359 ARG A N 1
ATOM 2824 C CA . ARG A 1 359 ? 26.388 3.164 -41.972 1.00 96.81 359 ARG A CA 1
ATOM 2825 C C . ARG A 1 359 ? 25.204 3.950 -41.416 1.00 96.81 359 ARG A C 1
ATOM 2827 O O . ARG A 1 359 ? 24.901 3.806 -40.237 1.00 96.81 359 ARG A O 1
ATOM 2834 N N . LEU A 1 360 ? 24.522 4.742 -42.245 1.00 96.19 360 LEU A N 1
ATOM 2835 C CA . LEU A 1 360 ? 23.322 5.481 -41.842 1.00 96.19 360 LEU A CA 1
ATOM 2836 C C . LEU A 1 360 ? 22.193 4.534 -41.438 1.00 96.19 360 LEU A C 1
ATOM 2838 O O . LEU A 1 360 ? 21.584 4.737 -40.393 1.00 96.19 360 LEU A O 1
ATOM 2842 N N . HIS A 1 361 ? 21.960 3.470 -42.209 1.00 95.81 361 HIS A N 1
ATOM 2843 C CA . HIS A 1 361 ? 20.966 2.456 -41.865 1.00 95.81 361 HIS A CA 1
ATOM 2844 C C . HIS A 1 361 ? 21.301 1.758 -40.536 1.00 95.81 361 HIS A C 1
ATOM 2846 O O . HIS A 1 361 ? 20.434 1.594 -39.681 1.00 95.81 361 HIS A O 1
ATOM 2852 N N . SER A 1 362 ? 22.566 1.379 -40.328 1.00 96.50 362 SER A N 1
ATOM 2853 C CA . SER A 1 362 ? 23.019 0.803 -39.056 1.00 96.50 362 SER A CA 1
ATOM 2854 C C . SER A 1 362 ? 22.844 1.778 -37.891 1.00 96.50 362 SER A C 1
ATOM 2856 O O . SER A 1 362 ? 22.384 1.377 -36.828 1.00 96.50 362 SER A O 1
ATOM 2858 N N . SER A 1 363 ? 23.188 3.054 -38.084 1.00 96.12 363 SER A N 1
ATOM 2859 C CA . SER A 1 363 ? 23.031 4.089 -37.060 1.00 96.12 363 SER A CA 1
ATOM 2860 C C . SER A 1 363 ? 21.563 4.330 -36.718 1.00 96.12 363 SER A C 1
ATOM 2862 O O . SER A 1 363 ? 21.240 4.480 -35.547 1.00 96.12 363 SER A O 1
ATOM 2864 N N . ALA A 1 364 ? 20.673 4.339 -37.715 1.00 95.50 364 ALA A N 1
ATOM 2865 C CA . ALA A 1 364 ? 19.237 4.485 -37.501 1.00 95.50 364 ALA A CA 1
ATOM 2866 C C . ALA A 1 364 ? 18.675 3.325 -36.670 1.00 95.50 364 ALA A C 1
ATOM 2868 O O . ALA A 1 364 ? 17.912 3.556 -35.739 1.00 95.50 364 ALA A O 1
ATOM 2869 N N . ARG A 1 365 ? 19.115 2.091 -36.946 1.00 96.44 365 ARG A N 1
ATOM 2870 C CA . ARG A 1 365 ? 18.729 0.921 -36.152 1.00 96.44 365 ARG A CA 1
ATOM 2871 C C . ARG A 1 365 ? 19.211 1.019 -34.699 1.00 96.44 365 ARG A C 1
ATOM 2873 O O . ARG A 1 365 ? 18.435 0.758 -33.786 1.00 96.44 365 ARG A O 1
ATOM 2880 N N . ILE A 1 366 ? 20.462 1.426 -34.477 1.00 96.06 366 ILE A N 1
ATOM 2881 C CA . ILE A 1 366 ? 20.996 1.618 -33.118 1.00 96.06 366 ILE A CA 1
ATOM 2882 C C . ILE A 1 366 ? 20.189 2.685 -32.371 1.00 96.06 366 ILE A C 1
ATOM 2884 O O . ILE A 1 366 ? 19.833 2.469 -31.221 1.00 96.06 366 ILE A O 1
ATOM 2888 N N . LEU A 1 367 ? 19.845 3.800 -33.023 1.00 96.06 367 LEU A N 1
ATOM 2889 C CA . LEU A 1 367 ? 19.007 4.838 -32.412 1.00 96.06 367 LEU A CA 1
ATOM 2890 C C . LEU A 1 367 ? 17.634 4.295 -31.999 1.00 96.06 367 LEU A C 1
ATOM 2892 O O . LEU A 1 367 ? 17.212 4.543 -30.877 1.00 96.06 367 LEU A O 1
ATOM 2896 N N . THR A 1 368 ? 16.979 3.493 -32.846 1.00 96.06 368 THR A N 1
ATOM 2897 C CA . THR A 1 368 ? 15.693 2.873 -32.481 1.00 96.06 368 THR A CA 1
ATOM 2898 C C . THR A 1 368 ? 15.815 1.888 -31.315 1.00 96.06 368 THR A C 1
ATOM 2900 O O . THR A 1 368 ? 14.934 1.840 -30.462 1.00 96.06 368 THR A O 1
ATOM 2903 N N . GLU A 1 369 ? 16.908 1.121 -31.245 1.00 96.81 369 GLU A N 1
ATOM 2904 C CA . GLU A 1 369 ? 17.168 0.207 -30.124 1.00 96.81 369 GLU A CA 1
ATOM 2905 C C . GLU A 1 369 ? 17.432 0.992 -28.824 1.00 96.81 369 GLU A C 1
ATOM 2907 O O . GLU A 1 369 ? 16.913 0.629 -27.770 1.00 96.81 369 GLU A O 1
ATOM 2912 N N . VAL A 1 370 ? 18.165 2.110 -28.894 1.00 96.94 370 VAL A N 1
ATOM 2913 C CA . VAL A 1 370 ? 18.394 3.010 -27.749 1.00 96.94 370 VAL A CA 1
ATOM 2914 C C . VAL A 1 370 ? 17.086 3.638 -27.268 1.00 96.94 370 VAL A C 1
ATOM 2916 O O . VAL A 1 370 ? 16.793 3.563 -26.079 1.00 96.94 370 VAL A O 1
ATOM 2919 N N . GLU A 1 371 ? 16.259 4.181 -28.165 1.00 96.50 371 GLU A N 1
ATOM 2920 C CA . GLU A 1 371 ? 14.948 4.747 -27.809 1.00 96.50 371 GLU A CA 1
ATOM 2921 C C . GLU A 1 371 ? 14.039 3.705 -27.135 1.00 96.50 371 GLU A C 1
ATOM 2923 O O . GLU A 1 371 ? 13.342 4.010 -26.162 1.00 96.50 371 GLU A O 1
ATOM 2928 N N . GLN A 1 372 ? 14.070 2.455 -27.612 1.00 96.69 372 GLN A N 1
ATOM 2929 C CA . GLN A 1 372 ? 13.328 1.353 -27.001 1.00 96.69 372 GLN A CA 1
ATOM 2930 C C . GLN A 1 372 ? 13.844 1.030 -25.592 1.00 96.69 372 GLN A C 1
ATOM 2932 O O . GLN A 1 372 ? 13.037 0.877 -24.673 1.00 96.69 372 GLN A O 1
ATOM 2937 N N . LEU A 1 373 ? 15.163 0.961 -25.395 1.00 97.44 373 LEU A N 1
ATOM 2938 C CA . LEU A 1 373 ? 15.767 0.733 -24.077 1.00 97.44 373 LEU A CA 1
ATOM 2939 C C . LEU A 1 373 ? 15.488 1.891 -23.109 1.00 97.44 373 LEU A C 1
ATOM 2941 O O . LEU A 1 373 ? 15.211 1.661 -21.931 1.00 97.44 373 LEU A O 1
ATOM 2945 N N . GLU A 1 374 ? 15.497 3.135 -23.584 1.00 97.25 374 GLU A N 1
ATOM 2946 C CA . GLU A 1 374 ? 15.126 4.310 -22.789 1.00 97.25 374 GLU A CA 1
ATOM 2947 C C . GLU A 1 374 ? 13.643 4.293 -22.398 1.00 97.25 374 GLU A C 1
ATOM 2949 O O . GLU A 1 374 ? 13.288 4.666 -21.277 1.00 97.25 374 GLU A O 1
ATOM 2954 N N . ALA A 1 375 ? 12.757 3.854 -23.296 1.00 96.25 375 ALA A N 1
ATOM 2955 C CA . ALA A 1 375 ? 11.343 3.658 -22.985 1.00 96.25 375 ALA A CA 1
ATOM 2956 C C . ALA A 1 375 ? 11.146 2.561 -21.929 1.00 96.25 375 ALA A C 1
ATOM 2958 O O . ALA A 1 375 ? 10.462 2.799 -20.934 1.00 96.25 375 ALA A O 1
ATOM 2959 N N . GLN A 1 376 ? 11.812 1.414 -22.089 1.00 97.69 376 GLN A N 1
ATOM 2960 C CA . GLN A 1 376 ? 11.787 0.321 -21.111 1.00 97.69 376 GLN A CA 1
ATOM 2961 C C . GLN A 1 376 ? 12.343 0.750 -19.750 1.00 97.69 376 GLN A C 1
ATOM 2963 O O . GLN A 1 376 ? 11.774 0.415 -18.717 1.00 97.69 376 GLN A O 1
ATOM 2968 N N . THR A 1 377 ? 13.419 1.539 -19.730 1.00 97.06 377 THR A N 1
ATOM 2969 C CA . THR A 1 377 ? 14.006 2.065 -18.488 1.00 97.06 377 THR A CA 1
ATOM 2970 C C . THR A 1 377 ? 13.039 3.016 -17.781 1.00 97.06 377 THR A C 1
ATOM 2972 O O . THR A 1 377 ? 12.887 2.952 -16.562 1.00 97.06 377 THR A O 1
ATOM 2975 N N . ARG A 1 378 ? 12.335 3.876 -18.528 1.00 97.69 378 ARG A N 1
ATOM 2976 C CA . ARG A 1 378 ? 11.299 4.756 -17.964 1.00 97.69 378 ARG A CA 1
ATOM 2977 C C . ARG A 1 378 ? 10.116 3.971 -17.403 1.00 97.69 378 ARG A C 1
ATOM 2979 O O . ARG A 1 378 ? 9.651 4.302 -16.318 1.00 97.69 378 ARG A O 1
ATOM 2986 N N . GLU A 1 379 ? 9.656 2.943 -18.110 1.00 97.44 379 GLU A N 1
ATOM 2987 C CA . GLU A 1 379 ? 8.574 2.068 -17.648 1.00 97.44 379 GLU A CA 1
ATOM 2988 C C . GLU A 1 379 ? 8.977 1.296 -16.387 1.00 97.44 379 GLU A C 1
ATOM 2990 O O . GLU A 1 379 ? 8.246 1.307 -15.401 1.00 97.44 379 GLU A O 1
ATOM 2995 N N . MET A 1 380 ? 10.179 0.713 -16.370 1.00 97.94 380 MET A N 1
ATOM 2996 C CA . MET A 1 380 ? 10.723 0.032 -15.195 1.00 97.94 380 MET A CA 1
ATOM 2997 C C . MET A 1 380 ? 10.816 0.976 -13.991 1.00 97.94 380 MET A C 1
ATOM 2999 O O . MET A 1 380 ? 10.364 0.630 -12.903 1.00 97.94 380 MET A O 1
ATOM 3003 N N . ASN A 1 381 ? 11.338 2.191 -14.180 1.00 97.62 381 ASN A N 1
ATOM 3004 C CA . ASN A 1 381 ? 11.407 3.191 -13.113 1.00 97.62 381 ASN A CA 1
ATOM 3005 C C . ASN A 1 381 ? 10.014 3.596 -12.611 1.00 97.62 381 ASN A C 1
ATOM 3007 O O . ASN A 1 381 ? 9.829 3.765 -11.409 1.00 97.62 381 ASN A O 1
ATOM 3011 N N . GLN A 1 382 ? 9.024 3.704 -13.503 1.00 98.12 382 GLN A N 1
ATOM 3012 C CA . GLN A 1 382 ? 7.644 3.966 -13.104 1.00 98.12 382 GLN A CA 1
ATOM 3013 C C . GLN A 1 382 ? 7.081 2.820 -12.248 1.00 98.12 382 GLN A C 1
ATOM 3015 O O . GLN A 1 382 ? 6.493 3.082 -11.201 1.00 98.12 382 GLN A O 1
ATOM 3020 N N . ILE A 1 383 ? 7.302 1.563 -12.650 1.00 97.81 383 ILE A N 1
ATOM 3021 C CA . ILE A 1 383 ? 6.885 0.383 -11.878 1.00 97.81 383 ILE A CA 1
ATOM 3022 C C . ILE A 1 383 ? 7.548 0.383 -10.496 1.00 97.81 383 ILE A C 1
ATOM 3024 O O . ILE A 1 383 ? 6.870 0.137 -9.500 1.00 97.81 383 ILE A O 1
ATOM 3028 N N . ILE A 1 384 ? 8.845 0.698 -10.413 1.00 98.00 384 ILE A N 1
ATOM 3029 C CA . ILE A 1 384 ? 9.569 0.801 -9.137 1.00 98.00 384 ILE A CA 1
ATOM 3030 C C . ILE A 1 384 ? 8.920 1.859 -8.240 1.00 98.00 384 ILE A C 1
ATOM 3032 O O . ILE A 1 384 ? 8.568 1.545 -7.106 1.00 98.00 384 ILE A O 1
ATOM 3036 N N . SER A 1 385 ? 8.676 3.070 -8.747 1.00 98.38 385 SER A N 1
ATOM 3037 C CA . SER A 1 385 ? 8.026 4.129 -7.964 1.00 98.38 385 SER A CA 1
ATOM 3038 C C . SER A 1 385 ? 6.611 3.751 -7.507 1.00 98.38 385 SER A C 1
ATOM 3040 O O . SER A 1 385 ? 6.216 4.072 -6.387 1.00 98.38 385 SER A O 1
ATOM 3042 N N . GLU A 1 386 ? 5.837 3.048 -8.339 1.00 97.94 386 GLU A N 1
ATOM 3043 C CA . GLU A 1 386 ? 4.507 2.552 -7.964 1.00 97.94 386 GLU A CA 1
ATOM 3044 C C . GLU A 1 386 ? 4.580 1.474 -6.870 1.00 97.94 386 GLU A C 1
ATOM 3046 O O . GLU A 1 386 ? 3.767 1.482 -5.943 1.00 97.94 386 GLU A O 1
ATOM 3051 N N . LEU A 1 387 ? 5.559 0.567 -6.941 1.00 97.81 387 LEU A N 1
ATOM 3052 C CA . LEU A 1 387 ? 5.794 -0.448 -5.912 1.00 97.81 387 LEU A CA 1
ATOM 3053 C C . LEU A 1 387 ? 6.278 0.170 -4.596 1.00 97.81 387 LEU A C 1
ATOM 3055 O O . LEU A 1 387 ? 5.810 -0.234 -3.535 1.00 97.81 387 LEU A O 1
ATOM 3059 N N . GLU A 1 388 ? 7.160 1.167 -4.649 1.00 98.31 388 GLU A N 1
ATOM 3060 C CA . GLU A 1 388 ? 7.619 1.912 -3.473 1.00 98.31 388 GLU A CA 1
ATOM 3061 C C . GLU A 1 388 ? 6.466 2.666 -2.801 1.00 98.31 388 GLU A C 1
ATOM 3063 O O . GLU A 1 388 ? 6.307 2.582 -1.585 1.00 98.31 388 GLU A O 1
ATOM 3068 N N . ALA A 1 389 ? 5.605 3.329 -3.578 1.00 98.19 389 ALA A N 1
ATOM 3069 C CA . ALA A 1 389 ? 4.424 4.006 -3.047 1.00 98.19 389 ALA A CA 1
ATOM 3070 C C . ALA A 1 389 ? 3.431 3.023 -2.403 1.00 98.19 389 ALA A C 1
ATOM 3072 O O . ALA A 1 389 ? 2.922 3.282 -1.312 1.00 98.19 389 ALA A O 1
ATOM 3073 N N . ARG A 1 390 ? 3.184 1.869 -3.042 1.00 98.31 390 ARG A N 1
ATOM 3074 C CA . ARG A 1 390 ? 2.343 0.806 -2.465 1.00 98.31 390 ARG A CA 1
ATOM 3075 C C . ARG A 1 390 ? 2.933 0.264 -1.172 1.00 98.31 390 ARG A C 1
ATOM 3077 O O . ARG A 1 390 ? 2.191 0.098 -0.214 1.00 98.31 390 ARG A O 1
ATOM 3084 N N . LYS A 1 391 ? 4.248 0.034 -1.137 1.00 98.50 391 LYS A N 1
ATOM 3085 C CA . LYS A 1 391 ? 4.954 -0.417 0.063 1.00 98.50 391 LYS A CA 1
ATOM 3086 C C . LYS A 1 391 ? 4.772 0.574 1.214 1.00 98.50 391 LYS A C 1
ATOM 3088 O O . LYS A 1 391 ? 4.411 0.158 2.307 1.00 98.50 391 LYS A O 1
ATOM 3093 N N . ILE A 1 392 ? 4.973 1.870 0.966 1.00 98.44 392 ILE A N 1
ATOM 3094 C CA . ILE A 1 392 ? 4.786 2.907 1.992 1.00 98.44 392 ILE A CA 1
ATOM 3095 C C . ILE A 1 392 ? 3.343 2.888 2.514 1.00 98.44 392 ILE A C 1
ATOM 3097 O O . ILE A 1 392 ? 3.143 2.860 3.723 1.00 98.44 392 ILE A O 1
ATOM 3101 N N . SER A 1 393 ? 2.348 2.808 1.625 1.00 98.31 393 SER A N 1
ATOM 3102 C CA . SER A 1 393 ? 0.934 2.711 2.019 1.00 98.31 393 SER A CA 1
ATOM 3103 C C . SER A 1 393 ? 0.656 1.483 2.892 1.00 98.31 393 SER A C 1
ATOM 3105 O O . SER A 1 393 ? -0.019 1.593 3.912 1.00 98.31 393 SER A O 1
ATOM 3107 N N . THR A 1 394 ? 1.184 0.309 2.526 1.00 97.81 394 THR A N 1
ATOM 3108 C CA . THR A 1 394 ? 0.996 -0.909 3.327 1.00 97.81 394 THR A CA 1
ATOM 3109 C C . THR A 1 394 ? 1.729 -0.841 4.664 1.00 97.81 394 THR A C 1
ATOM 3111 O O . THR A 1 394 ? 1.203 -1.319 5.664 1.00 97.81 394 THR A O 1
ATOM 3114 N N . ASP A 1 395 ? 2.913 -0.225 4.711 1.00 98.31 395 ASP A N 1
ATOM 3115 C CA . ASP A 1 395 ? 3.679 -0.036 5.947 1.00 98.31 395 ASP A CA 1
ATOM 3116 C C . ASP A 1 395 ? 2.942 0.923 6.907 1.00 98.31 395 ASP A C 1
ATOM 3118 O O . ASP A 1 395 ? 2.898 0.686 8.116 1.00 98.31 395 ASP A O 1
ATOM 3122 N N . GLU A 1 396 ? 2.300 1.973 6.384 1.00 98.50 396 GLU A N 1
ATOM 3123 C CA . GLU A 1 396 ? 1.450 2.886 7.160 1.00 98.50 396 GLU A CA 1
ATOM 3124 C C . GLU A 1 396 ? 0.196 2.189 7.713 1.00 98.50 396 GLU A C 1
ATOM 3126 O O . GLU A 1 396 ? -0.133 2.354 8.891 1.00 98.50 396 GLU A O 1
ATOM 3131 N N . GLU A 1 397 ? -0.481 1.369 6.903 1.00 98.31 397 GLU A N 1
ATOM 3132 C CA . GLU A 1 397 ? -1.634 0.569 7.341 1.00 98.31 397 GLU A CA 1
ATOM 3133 C C . GLU A 1 397 ? -1.253 -0.450 8.422 1.00 98.31 397 GLU A C 1
ATOM 3135 O O . GLU A 1 397 ? -1.962 -0.588 9.426 1.00 98.31 397 GLU A O 1
ATOM 3140 N N . LEU A 1 398 ? -0.114 -1.131 8.253 1.00 98.38 398 LEU A N 1
ATOM 3141 C CA . LEU A 1 398 ? 0.427 -2.055 9.246 1.00 98.38 398 LEU A CA 1
ATOM 3142 C C . LEU A 1 398 ? 0.714 -1.329 10.556 1.00 98.38 398 LEU A C 1
ATOM 3144 O O . LEU A 1 398 ? 0.220 -1.760 11.598 1.00 98.38 398 LEU A O 1
ATOM 3148 N N . LYS A 1 399 ? 1.400 -0.185 10.511 1.00 98.62 399 LYS A N 1
ATOM 3149 C CA . LYS A 1 399 ? 1.679 0.621 11.703 1.00 98.62 399 LYS A CA 1
ATOM 3150 C C . LYS A 1 399 ? 0.398 1.072 12.412 1.00 98.62 399 LYS A C 1
ATOM 3152 O O . LYS A 1 399 ? 0.284 0.939 13.629 1.00 98.62 399 LYS A O 1
ATOM 3157 N N . ALA A 1 400 ? -0.608 1.529 11.667 1.00 98.44 400 ALA A N 1
ATOM 3158 C CA . ALA A 1 400 ? -1.904 1.889 12.242 1.00 98.44 400 ALA A CA 1
ATOM 3159 C C . ALA A 1 400 ? -2.616 0.681 12.885 1.00 98.44 400 ALA A C 1
ATOM 3161 O O . ALA A 1 400 ? -3.334 0.827 13.878 1.00 98.44 400 ALA A O 1
ATOM 3162 N N . SER A 1 401 ? -2.438 -0.524 12.334 1.00 98.25 401 SER A N 1
ATOM 3163 C CA . SER A 1 401 ? -2.960 -1.757 12.932 1.00 98.25 401 SER A CA 1
ATOM 3164 C C . SER A 1 401 ? -2.207 -2.151 14.209 1.00 98.25 401 SER A C 1
ATOM 3166 O O . SER A 1 401 ? -2.841 -2.546 15.186 1.00 98.25 401 SER A O 1
ATOM 3168 N N . GLU A 1 402 ? -0.885 -1.968 14.248 1.00 98.62 402 GLU A N 1
ATOM 3169 C CA . GLU A 1 402 ? -0.052 -2.207 15.430 1.00 98.62 402 GLU A CA 1
ATOM 3170 C C . GLU A 1 402 ? -0.431 -1.271 16.583 1.00 98.62 402 GLU A C 1
ATOM 3172 O O . GLU A 1 402 ? -0.587 -1.726 17.716 1.00 98.62 402 GLU A O 1
ATOM 3177 N N . GLU A 1 403 ? -0.672 0.011 16.296 1.00 98.62 403 GLU A N 1
ATOM 3178 C CA . GLU A 1 403 ? -1.149 0.994 17.279 1.00 98.62 403 GLU A CA 1
ATOM 3179 C C . GLU A 1 403 ? -2.516 0.595 17.861 1.00 98.62 403 GLU A C 1
ATOM 3181 O O . GLU A 1 403 ? -2.711 0.623 19.079 1.00 98.62 403 GLU A O 1
ATOM 3186 N N . LYS A 1 404 ? -3.451 0.134 17.016 1.00 98.62 404 LYS A N 1
ATOM 3187 C CA . LYS A 1 404 ? -4.751 -0.396 17.469 1.00 98.62 404 LYS A CA 1
ATOM 3188 C C . LYS A 1 404 ? -4.592 -1.645 18.334 1.00 98.62 404 LYS A C 1
ATOM 3190 O O . LYS A 1 404 ? -5.277 -1.767 19.347 1.00 98.62 404 LYS A O 1
ATOM 3195 N N . ILE A 1 405 ? -3.704 -2.565 17.957 1.00 98.56 405 ILE A N 1
ATOM 3196 C CA . ILE A 1 405 ? -3.414 -3.770 18.746 1.00 98.56 405 ILE A CA 1
ATOM 3197 C C . ILE A 1 405 ? -2.822 -3.387 20.104 1.00 98.56 405 ILE A C 1
ATOM 3199 O O . ILE A 1 405 ? -3.228 -3.960 21.112 1.00 98.56 405 ILE A O 1
ATOM 3203 N N . SER A 1 406 ? -1.901 -2.420 20.150 1.00 98.62 406 SER A N 1
ATOM 3204 C CA . SER A 1 406 ? -1.334 -1.919 21.406 1.00 98.62 406 SER A CA 1
ATOM 3205 C C . SER A 1 406 ? -2.425 -1.359 22.316 1.00 98.62 406 SER A C 1
ATOM 3207 O O . SER A 1 406 ? -2.535 -1.783 23.461 1.00 98.62 406 SER A O 1
ATOM 3209 N N . LEU A 1 407 ? -3.297 -0.494 21.787 1.00 98.75 407 LEU A N 1
ATOM 3210 C CA . LEU A 1 407 ? -4.409 0.074 22.552 1.00 98.75 407 LEU A CA 1
ATOM 3211 C C . LEU A 1 407 ? -5.358 -1.008 23.087 1.00 98.75 407 LEU A C 1
ATOM 3213 O O . LEU A 1 407 ? -5.773 -0.959 24.241 1.00 98.75 407 LEU A O 1
ATOM 3217 N N . LEU A 1 408 ? -5.705 -1.999 22.259 1.00 98.62 408 LEU A N 1
ATOM 3218 C CA . LEU A 1 408 ? -6.563 -3.105 22.686 1.00 98.62 408 LEU A CA 1
ATOM 3219 C C . LEU A 1 408 ? -5.902 -3.950 23.780 1.00 98.62 408 LEU A C 1
ATOM 3221 O O . LEU A 1 408 ? -6.588 -4.358 24.713 1.00 98.62 408 LEU A O 1
ATOM 3225 N N . ARG A 1 409 ? -4.586 -4.184 23.702 1.00 98.62 409 ARG A N 1
ATOM 3226 C CA . ARG A 1 409 ? -3.832 -4.878 24.757 1.00 98.62 409 ARG A CA 1
ATOM 3227 C C . ARG A 1 409 ? -3.860 -4.102 26.072 1.00 98.62 409 ARG A C 1
ATOM 3229 O O . ARG A 1 409 ? -4.099 -4.716 27.106 1.00 98.62 409 ARG A O 1
ATOM 3236 N N . ASP A 1 410 ? -3.701 -2.781 26.030 1.00 98.69 410 ASP A N 1
ATOM 3237 C CA . ASP A 1 410 ? -3.762 -1.933 27.228 1.00 98.69 410 ASP A CA 1
ATOM 3238 C C . ASP A 1 410 ? -5.163 -1.941 27.862 1.00 98.69 410 ASP A C 1
ATOM 3240 O O . ASP A 1 410 ? -5.303 -2.036 29.083 1.00 98.69 410 ASP A O 1
ATOM 3244 N N . ILE A 1 411 ? -6.218 -1.901 27.037 1.00 98.69 411 ILE A N 1
ATOM 3245 C CA . ILE A 1 411 ? -7.608 -2.012 27.506 1.00 98.69 411 ILE A CA 1
ATOM 3246 C C . ILE A 1 411 ? -7.849 -3.374 28.163 1.00 98.69 411 ILE A C 1
ATOM 3248 O O . ILE A 1 411 ? -8.424 -3.419 29.249 1.00 98.69 411 ILE A O 1
ATOM 3252 N N . ILE A 1 412 ? -7.412 -4.468 27.531 1.00 98.50 412 ILE A N 1
ATOM 3253 C CA . ILE A 1 412 ? -7.555 -5.822 28.083 1.00 98.50 412 ILE A CA 1
ATOM 3254 C C . ILE A 1 412 ? -6.831 -5.920 29.427 1.00 98.50 412 ILE A C 1
ATOM 3256 O O . ILE A 1 412 ? -7.463 -6.299 30.406 1.00 98.50 412 ILE A O 1
ATOM 3260 N N . ALA A 1 413 ? -5.572 -5.484 29.511 1.00 98.69 413 ALA A N 1
ATOM 3261 C CA . ALA A 1 413 ? -4.804 -5.517 30.757 1.00 98.69 413 ALA A CA 1
ATOM 3262 C C . ALA A 1 413 ? -5.479 -4.708 31.882 1.00 98.69 413 ALA A C 1
ATOM 3264 O O . ALA A 1 413 ? -5.529 -5.138 33.035 1.00 98.69 413 ALA A O 1
ATOM 3265 N N . ASN A 1 414 ? -6.055 -3.546 31.556 1.00 98.75 414 ASN A N 1
ATOM 3266 C CA . ASN A 1 414 ? -6.806 -2.743 32.519 1.00 98.75 414 ASN A CA 1
ATOM 3267 C C . ASN A 1 414 ? -8.103 -3.438 32.978 1.00 98.75 414 ASN A C 1
ATOM 3269 O O . ASN A 1 414 ? -8.448 -3.383 34.158 1.00 98.75 414 ASN A O 1
ATOM 3273 N N . LEU A 1 415 ? -8.826 -4.095 32.066 1.00 98.56 415 LEU A N 1
ATOM 3274 C CA . LEU A 1 415 ? -10.034 -4.856 32.400 1.00 98.56 415 LEU A CA 1
ATOM 3275 C C . LEU A 1 415 ? -9.716 -6.096 33.242 1.00 98.56 415 LEU A C 1
ATOM 3277 O O . LEU A 1 415 ? -10.437 -6.377 34.196 1.00 98.56 415 LEU A O 1
ATOM 3281 N N . GLU A 1 416 ? -8.631 -6.802 32.932 1.00 98.44 416 GLU A N 1
ATOM 3282 C CA . GLU A 1 416 ? -8.133 -7.935 33.716 1.00 98.44 416 GLU A CA 1
ATOM 3283 C C . GLU A 1 416 ? -7.764 -7.496 35.138 1.00 98.44 416 GLU A C 1
ATOM 3285 O O . GLU A 1 416 ? -8.212 -8.117 36.100 1.00 98.44 416 GLU A O 1
ATOM 3290 N N . SER A 1 417 ? -7.059 -6.369 35.291 1.00 98.62 417 SER A N 1
ATOM 3291 C CA . SER A 1 417 ? -6.729 -5.813 36.611 1.00 98.62 417 SER A CA 1
ATOM 3292 C C . SER A 1 417 ? -7.975 -5.418 37.414 1.00 98.62 417 SER A C 1
ATOM 3294 O O . SER A 1 417 ? -8.061 -5.705 38.608 1.00 98.62 417 SER A O 1
ATOM 3296 N N . GLN A 1 418 ? -8.979 -4.808 36.772 1.00 98.69 418 GLN A N 1
ATOM 3297 C CA . GLN A 1 418 ? -10.257 -4.503 37.428 1.00 98.69 418 GLN A CA 1
ATOM 3298 C C . GLN A 1 418 ? -11.007 -5.767 37.858 1.00 98.69 418 GLN A C 1
ATOM 3300 O O . GLN A 1 418 ? -11.641 -5.778 38.914 1.00 98.69 418 GLN A O 1
ATOM 3305 N N . LEU A 1 419 ? -10.965 -6.823 37.043 1.00 98.50 419 LEU A N 1
ATOM 3306 C CA . LEU A 1 419 ? -11.597 -8.101 37.356 1.00 98.50 419 LEU A CA 1
ATOM 3307 C C . LEU A 1 419 ? -10.904 -8.768 38.546 1.00 98.50 419 LEU A C 1
ATOM 3309 O O . LEU A 1 419 ? -11.586 -9.227 39.461 1.00 98.50 419 LEU A O 1
ATOM 3313 N N . GLU A 1 420 ? -9.572 -8.757 38.580 1.00 98.62 420 GLU A N 1
ATOM 3314 C CA . GLU A 1 420 ? -8.787 -9.268 39.704 1.00 98.62 420 GLU A CA 1
ATOM 3315 C C . GLU A 1 420 ? -9.124 -8.520 41.003 1.00 98.62 420 GLU A C 1
ATOM 3317 O O . GLU A 1 420 ? -9.493 -9.158 41.985 1.00 98.62 420 GLU A O 1
ATOM 3322 N N . GLN A 1 421 ? -9.139 -7.180 40.985 1.00 98.56 421 GLN A N 1
ATOM 3323 C CA . GLN A 1 421 ? -9.515 -6.356 42.147 1.00 98.56 421 GLN A CA 1
ATOM 3324 C C . GLN A 1 421 ? -10.940 -6.631 42.648 1.00 98.56 421 GLN A C 1
ATOM 3326 O O . GLN A 1 421 ? -11.195 -6.673 43.853 1.00 98.56 421 GLN A O 1
ATOM 3331 N N . LYS A 1 422 ? -11.898 -6.815 41.731 1.00 98.44 422 LYS A N 1
ATOM 3332 C CA . LYS A 1 422 ? -13.272 -7.175 42.105 1.00 98.44 422 LYS A CA 1
ATOM 3333 C C . LYS A 1 422 ? -13.337 -8.565 42.724 1.00 98.44 422 LYS A C 1
ATOM 3335 O O . LYS A 1 422 ? -14.019 -8.737 43.727 1.00 98.44 422 LYS A O 1
ATOM 3340 N N . THR A 1 423 ? -12.603 -9.521 42.164 1.00 98.56 423 THR A N 1
ATOM 3341 C CA . THR A 1 423 ? -12.548 -10.899 42.669 1.00 98.56 423 THR A CA 1
ATOM 3342 C C . THR A 1 423 ? -11.934 -10.946 44.068 1.00 98.56 423 THR A C 1
ATOM 3344 O O . THR A 1 423 ? -12.452 -11.637 44.943 1.00 98.56 423 THR A O 1
ATOM 3347 N N . THR A 1 424 ? -10.871 -10.173 44.322 1.00 98.44 424 THR A N 1
ATOM 3348 C CA . THR A 1 424 ? -10.280 -10.070 45.664 1.00 98.44 424 THR A CA 1
ATOM 3349 C C . THR A 1 424 ? -11.249 -9.437 46.656 1.00 98.44 424 THR A C 1
ATOM 3351 O O . THR A 1 424 ? -11.405 -9.950 47.758 1.00 98.44 424 THR A O 1
ATOM 3354 N N . HIS A 1 425 ? -11.957 -8.375 46.262 1.00 98.38 425 HIS A N 1
ATOM 3355 C CA . HIS A 1 425 ? -12.935 -7.731 47.138 1.00 98.38 425 HIS A CA 1
ATOM 3356 C C . HIS A 1 425 ? -14.135 -8.639 47.456 1.00 98.38 425 HIS A C 1
ATOM 3358 O O . HIS A 1 425 ? -14.598 -8.692 48.594 1.00 98.38 425 HIS A O 1
ATOM 3364 N N . GLU A 1 426 ? -14.623 -9.397 46.472 1.00 98.31 426 GLU A N 1
ATOM 3365 C CA . GLU A 1 426 ? -15.662 -10.407 46.687 1.00 98.31 426 GLU A CA 1
ATOM 3366 C C . GLU A 1 426 ? -15.193 -11.483 47.675 1.00 98.31 426 GLU A C 1
ATOM 3368 O O . GLU A 1 426 ? -15.932 -11.845 48.591 1.00 98.31 426 GLU A O 1
ATOM 3373 N N . HIS A 1 427 ? -13.945 -11.943 47.547 1.00 98.38 427 HIS A N 1
ATOM 3374 C CA . HIS A 1 427 ? -13.358 -12.898 48.483 1.00 98.38 427 HIS A CA 1
ATOM 3375 C C . HIS A 1 427 ? -13.294 -12.350 49.919 1.00 98.38 427 HIS A C 1
ATOM 3377 O O . HIS A 1 427 ? -13.678 -13.054 50.852 1.00 98.38 427 HIS A O 1
ATOM 3383 N N . GLU A 1 428 ? -12.890 -11.088 50.099 1.00 98.50 428 GLU A N 1
ATOM 3384 C CA . GLU A 1 428 ? -12.874 -10.416 51.408 1.00 98.50 428 GLU A CA 1
ATOM 3385 C C . GLU A 1 428 ? -14.275 -10.341 52.037 1.00 98.50 428 GLU A C 1
ATOM 3387 O O . GLU A 1 428 ? -14.438 -10.600 53.230 1.00 98.50 428 GLU A O 1
ATOM 3392 N N . ILE A 1 429 ? -15.307 -10.018 51.249 1.00 98.31 429 ILE A N 1
ATOM 3393 C CA . ILE A 1 429 ? -16.697 -9.983 51.732 1.00 98.31 429 ILE A CA 1
ATOM 3394 C C . ILE A 1 429 ? -17.163 -11.385 52.138 1.00 98.31 429 ILE A C 1
ATOM 3396 O O . ILE A 1 429 ? -17.792 -11.543 53.186 1.00 98.31 429 ILE A O 1
ATOM 3400 N N . LEU A 1 430 ? -16.854 -12.411 51.340 1.00 98.38 430 LEU A N 1
ATOM 3401 C CA . LEU A 1 430 ? -17.200 -13.796 51.669 1.00 98.38 430 LEU A CA 1
ATOM 3402 C C . LEU A 1 430 ? -16.528 -14.255 52.970 1.00 98.38 430 LEU A C 1
ATOM 3404 O O . LEU A 1 430 ? -17.175 -14.903 53.793 1.00 98.38 430 LEU A O 1
ATOM 3408 N N . GLU A 1 431 ? -15.269 -13.877 53.198 1.00 98.38 431 GLU A N 1
ATOM 3409 C CA . GLU A 1 431 ? -14.566 -14.160 54.452 1.00 98.38 431 GLU A CA 1
ATOM 3410 C C . GLU A 1 431 ? -15.226 -13.450 55.647 1.00 98.38 431 GLU A C 1
ATOM 3412 O O . GLU A 1 431 ? -15.455 -14.066 56.693 1.00 98.38 431 GLU A O 1
ATOM 3417 N N . GLN A 1 432 ? -15.616 -12.181 55.485 1.00 98.44 432 GLN A N 1
ATOM 3418 C CA . GLN A 1 432 ? -16.356 -11.439 56.511 1.00 98.44 432 GLN A CA 1
ATOM 3419 C C . GLN A 1 432 ? -17.705 -12.096 56.841 1.00 98.44 432 GLN A C 1
ATOM 3421 O O . GLN A 1 432 ? -18.057 -12.215 58.018 1.00 98.44 432 GLN A O 1
ATOM 3426 N N . LEU A 1 433 ? -18.445 -12.562 55.830 1.00 98.12 433 LEU A N 1
ATOM 3427 C CA . LEU A 1 433 ? -19.715 -13.266 56.019 1.00 98.12 433 LEU A CA 1
ATOM 3428 C C . LEU A 1 433 ? -19.531 -14.594 56.762 1.00 98.12 433 LEU A C 1
ATOM 3430 O O . LEU A 1 433 ? -20.296 -14.885 57.684 1.00 98.12 433 LEU A O 1
ATOM 3434 N N . GLU A 1 434 ? -18.504 -15.376 56.425 1.00 98.25 434 GLU A N 1
ATOM 3435 C CA . GLU A 1 434 ? -18.213 -16.628 57.133 1.00 98.25 434 GLU A CA 1
ATOM 3436 C C . GLU A 1 434 ? -17.809 -16.363 58.593 1.00 98.25 434 GLU A C 1
ATOM 3438 O O . GLU A 1 434 ? -18.252 -17.066 59.505 1.00 98.25 434 GLU A O 1
ATOM 3443 N N . GLN A 1 435 ? -17.051 -15.294 58.856 1.00 98.38 435 GLN A N 1
ATOM 3444 C CA . GLN A 1 435 ? -16.702 -14.885 60.217 1.00 98.38 435 GLN A CA 1
ATOM 3445 C C . GLN A 1 435 ? -17.935 -14.454 61.032 1.00 98.38 435 GLN A C 1
ATOM 3447 O O . GLN A 1 435 ? -18.058 -14.804 62.215 1.00 98.38 435 GLN A O 1
ATOM 3452 N N . MET A 1 436 ? -18.868 -13.715 60.421 1.00 98.12 436 MET A N 1
ATOM 3453 C CA . MET A 1 436 ? -20.142 -13.355 61.053 1.00 98.12 436 MET A CA 1
ATOM 3454 C C . MET A 1 436 ? -20.976 -14.596 61.371 1.00 98.12 436 MET A C 1
ATOM 3456 O O . MET A 1 436 ? -21.443 -14.743 62.501 1.00 98.12 436 MET A O 1
ATOM 3460 N N . LYS A 1 437 ? -21.105 -15.518 60.414 1.00 98.31 437 LYS A N 1
ATOM 3461 C CA . LYS A 1 437 ? -21.819 -16.787 60.584 1.00 98.31 437 LYS A CA 1
ATOM 3462 C C . LYS A 1 437 ? -21.236 -17.620 61.724 1.00 98.31 437 LYS A C 1
ATOM 3464 O O . LYS A 1 437 ? -21.976 -18.016 62.617 1.00 98.31 437 LYS A O 1
ATOM 3469 N N . LYS A 1 438 ? -19.911 -17.786 61.776 1.00 98.25 438 LYS A N 1
ATOM 3470 C CA . LYS A 1 438 ? -19.237 -18.482 62.883 1.00 98.25 438 LYS A CA 1
ATOM 3471 C C . LYS A 1 438 ? -19.543 -17.839 64.237 1.00 98.25 438 LYS A C 1
ATOM 3473 O O . LYS A 1 438 ? -19.782 -18.536 65.219 1.00 98.25 438 LYS A O 1
ATOM 3478 N N . THR A 1 439 ? -19.569 -16.508 64.293 1.00 98.12 439 THR A N 1
ATOM 3479 C CA . THR A 1 439 ? -19.913 -15.778 65.522 1.00 98.12 439 THR A CA 1
ATOM 3480 C C . THR A 1 439 ? -21.362 -16.041 65.943 1.00 98.12 439 THR A C 1
ATOM 3482 O O . THR A 1 439 ? -21.624 -16.199 67.136 1.00 98.12 439 THR A O 1
ATOM 3485 N N . ILE A 1 440 ? -22.298 -16.105 64.990 1.00 97.81 440 ILE A N 1
ATOM 3486 C CA . ILE A 1 440 ? -23.701 -16.463 65.246 1.00 97.81 440 ILE A CA 1
ATOM 3487 C C . ILE A 1 440 ? -23.790 -17.900 65.770 1.00 97.81 440 ILE A C 1
ATOM 3489 O O . ILE A 1 440 ? -24.327 -18.099 66.855 1.00 97.81 440 ILE A O 1
ATOM 3493 N N . ASP A 1 441 ? -23.160 -18.869 65.101 1.00 97.94 441 ASP A N 1
ATOM 3494 C CA . ASP A 1 441 ? -23.155 -20.278 65.519 1.00 97.94 441 ASP A CA 1
ATOM 3495 C C . ASP A 1 441 ? -22.588 -20.461 66.941 1.00 97.94 441 ASP A C 1
ATOM 3497 O O . ASP A 1 441 ? -23.123 -21.222 67.756 1.00 97.94 441 ASP A O 1
ATOM 3501 N N . GLU A 1 442 ? -21.521 -19.729 67.280 1.00 98.00 442 GLU A N 1
ATOM 3502 C CA . GLU A 1 442 ? -20.951 -19.705 68.629 1.00 98.00 442 GLU A CA 1
ATOM 3503 C C . GLU A 1 442 ? -21.929 -19.127 69.663 1.00 98.00 442 GLU A C 1
ATOM 3505 O O . GLU A 1 442 ? -22.008 -19.632 70.789 1.00 98.00 442 GLU A O 1
ATOM 3510 N N . ARG A 1 443 ? -22.673 -18.066 69.315 1.00 95.81 443 ARG A N 1
ATOM 3511 C CA . ARG A 1 443 ? -23.708 -17.499 70.192 1.00 95.81 443 ARG A CA 1
ATOM 3512 C C . ARG A 1 443 ? -24.883 -18.453 70.359 1.00 95.81 443 ARG A C 1
ATOM 3514 O O . ARG A 1 443 ? -25.306 -18.659 71.494 1.00 95.81 443 ARG A O 1
ATOM 3521 N N . ASP A 1 444 ? -25.340 -19.086 69.290 1.00 97.50 444 ASP A N 1
ATOM 3522 C CA . ASP A 1 444 ? -26.443 -20.046 69.316 1.00 97.50 444 ASP A CA 1
ATOM 3523 C C . ASP A 1 444 ? -26.073 -21.311 70.090 1.00 97.50 444 ASP A C 1
ATOM 3525 O O . ASP A 1 444 ? -26.892 -21.865 70.823 1.00 97.50 444 ASP A O 1
ATOM 3529 N N . SER A 1 445 ? -24.822 -21.772 69.998 1.00 97.44 445 SER A N 1
ATOM 3530 C CA . SER A 1 445 ? -24.323 -22.859 70.845 1.00 97.44 445 SER A CA 1
ATOM 3531 C C . SER A 1 445 ? -24.303 -22.465 72.324 1.00 97.44 445 SER A C 1
ATOM 3533 O O . SER A 1 445 ? -24.718 -23.261 73.164 1.00 97.44 445 SER A O 1
ATOM 3535 N N . LYS A 1 446 ? -23.850 -21.249 72.663 1.00 97.12 446 LYS A N 1
ATOM 3536 C CA . LYS A 1 446 ? -23.868 -20.749 74.051 1.00 97.12 446 LYS A CA 1
ATOM 3537 C C . LYS A 1 446 ? -25.297 -20.604 74.575 1.00 97.12 446 LYS A C 1
ATOM 3539 O O . LYS A 1 446 ? -25.564 -21.004 75.701 1.00 97.12 446 LYS A O 1
ATOM 3544 N N . MET A 1 447 ? -26.211 -20.077 73.762 1.00 96.00 447 MET A N 1
ATOM 3545 C CA . MET A 1 447 ? -27.628 -19.948 74.100 1.00 96.00 447 MET A CA 1
ATOM 3546 C C . MET A 1 447 ? -28.271 -21.316 74.343 1.00 96.00 447 MET A C 1
ATOM 3548 O O . MET A 1 447 ? -28.925 -21.493 75.365 1.00 96.00 447 MET A O 1
ATOM 3552 N N . ARG A 1 448 ? -28.027 -22.304 73.469 1.00 96.62 448 ARG A N 1
ATOM 3553 C CA . ARG A 1 448 ? -28.486 -23.688 73.676 1.00 96.62 448 ARG A CA 1
ATOM 3554 C C . ARG A 1 448 ? -27.958 -24.282 74.983 1.00 96.62 448 ARG A C 1
ATOM 3556 O O . ARG A 1 448 ? -28.738 -24.868 75.722 1.00 96.62 448 ARG A O 1
ATOM 3563 N N . ASN A 1 449 ? -26.681 -24.079 75.311 1.00 95.62 449 ASN A N 1
ATOM 3564 C CA . ASN A 1 449 ? -26.116 -24.552 76.581 1.00 95.62 449 ASN A CA 1
ATOM 3565 C C . ASN A 1 449 ? -26.788 -23.890 77.796 1.00 95.62 449 ASN A C 1
ATOM 3567 O O . ASN A 1 449 ? -27.158 -24.584 78.735 1.00 95.62 449 ASN A O 1
ATOM 3571 N N . LEU A 1 450 ? -27.002 -22.569 77.759 1.00 95.38 450 LEU A N 1
ATOM 3572 C CA . LEU A 1 450 ? -27.700 -21.846 78.830 1.00 95.38 450 LEU A CA 1
ATOM 3573 C C . LEU A 1 450 ? -29.155 -22.305 78.992 1.00 95.38 450 LEU A C 1
ATOM 3575 O O . LEU A 1 450 ? -29.640 -22.398 80.116 1.00 95.38 450 LEU A O 1
ATOM 3579 N N . LEU A 1 451 ? -29.856 -22.599 77.892 1.00 94.25 451 LEU A N 1
ATOM 3580 C CA . LEU A 1 451 ? -31.211 -23.156 77.942 1.00 94.25 451 LEU A CA 1
ATOM 3581 C C . LEU A 1 451 ? -31.220 -24.530 78.620 1.00 94.25 451 LEU A C 1
ATOM 3583 O O . LEU A 1 451 ? -32.036 -24.747 79.513 1.00 94.25 451 LEU A O 1
ATOM 3587 N N . VAL A 1 452 ? -30.272 -25.407 78.276 1.00 93.75 452 VAL A N 1
ATOM 3588 C CA . VAL A 1 452 ? -30.107 -26.717 78.930 1.00 93.75 452 VAL A CA 1
ATOM 3589 C C . VAL A 1 452 ? -29.809 -26.560 80.428 1.00 93.75 452 VAL A C 1
ATOM 3591 O O . VAL A 1 452 ? -30.408 -27.250 81.251 1.00 93.75 452 VAL A O 1
ATOM 3594 N N . GLU A 1 453 ? -28.931 -25.630 80.814 1.00 94.12 453 GLU A N 1
ATOM 3595 C CA . GLU A 1 453 ? -28.644 -25.335 82.227 1.00 94.12 453 GLU A CA 1
ATOM 3596 C C . GLU A 1 453 ? -29.882 -24.804 82.971 1.00 94.12 453 GLU A C 1
ATOM 3598 O O . GLU A 1 453 ? -30.174 -25.244 84.084 1.00 94.12 453 GLU A O 1
ATOM 3603 N N . LEU A 1 454 ? -30.648 -23.890 82.366 1.00 89.81 454 LEU A N 1
ATOM 3604 C CA . LEU A 1 454 ? -31.887 -23.360 82.945 1.00 89.81 454 LEU A CA 1
ATOM 3605 C C . LEU A 1 454 ? -32.961 -24.439 83.108 1.00 89.81 454 LEU A C 1
ATOM 3607 O O . LEU A 1 454 ? -33.654 -24.453 84.127 1.00 89.81 454 LEU A O 1
ATOM 3611 N N . GLU A 1 455 ? -33.102 -25.338 82.135 1.00 89.69 455 GLU A N 1
ATOM 3612 C CA . GLU A 1 455 ? -33.997 -26.492 82.226 1.00 89.69 455 GLU A CA 1
ATOM 3613 C C . GLU A 1 455 ? -33.575 -27.434 83.355 1.00 89.69 455 GLU A C 1
ATOM 3615 O O . GLU A 1 455 ? -34.428 -27.810 84.159 1.00 89.69 455 GLU A O 1
ATOM 3620 N N . SER A 1 456 ? -32.274 -27.712 83.499 1.00 89.12 456 SER A N 1
ATOM 3621 C CA . SER A 1 456 ? -31.726 -28.497 84.615 1.00 89.12 456 SER A CA 1
ATOM 3622 C C . SER A 1 456 ? -32.038 -27.856 85.972 1.00 89.12 456 SER A C 1
ATOM 3624 O O . SER A 1 456 ? -32.549 -28.513 86.881 1.00 89.12 456 SER A O 1
ATOM 3626 N N . MET A 1 457 ? -31.812 -26.545 86.106 1.00 82.19 457 MET A N 1
ATOM 3627 C CA . MET A 1 457 ? -32.135 -25.788 87.322 1.00 82.19 457 MET A CA 1
ATOM 3628 C C . MET A 1 457 ? -33.644 -25.758 87.600 1.00 82.19 457 MET A C 1
ATOM 3630 O O . MET A 1 457 ? -34.069 -25.731 88.755 1.00 82.19 457 MET A O 1
ATOM 3634 N N . LYS A 1 458 ? -34.481 -25.738 86.556 1.00 82.62 458 LYS A N 1
ATOM 3635 C CA . LYS A 1 458 ? -35.940 -25.800 86.680 1.00 82.62 458 LYS A CA 1
ATOM 3636 C C . LYS A 1 458 ? -36.398 -27.186 87.127 1.00 82.62 458 LYS A C 1
ATOM 3638 O O . LYS A 1 458 ? -37.279 -27.235 87.979 1.00 82.62 458 LYS A O 1
ATOM 3643 N N . SER A 1 459 ? -35.811 -28.273 86.618 1.00 74.56 459 SER A N 1
ATOM 3644 C CA . SER A 1 459 ? -36.069 -29.626 87.132 1.00 74.56 459 SER A CA 1
ATOM 3645 C C . SER A 1 459 ? -35.625 -29.771 88.587 1.00 74.56 459 SER A C 1
ATOM 3647 O O . SER A 1 459 ? -36.432 -30.194 89.405 1.00 74.56 459 SER A O 1
ATOM 3649 N N . GLU A 1 460 ? -34.432 -29.287 88.955 1.00 71.06 460 GLU A N 1
ATOM 3650 C CA . GLU A 1 460 ? -33.963 -29.295 90.352 1.00 71.06 460 GLU A CA 1
ATOM 3651 C C . GLU A 1 460 ? -34.872 -28.473 91.281 1.00 71.06 460 GLU A C 1
ATOM 3653 O O . GLU A 1 460 ? -35.118 -28.853 92.426 1.00 71.06 460 GLU A O 1
ATOM 3658 N N . LYS A 1 461 ? -35.407 -27.342 90.798 1.00 62.16 461 LYS A N 1
ATOM 3659 C CA . LYS A 1 461 ? -36.404 -26.557 91.535 1.00 62.16 461 LYS A CA 1
ATOM 3660 C C . LYS A 1 461 ? -37.758 -27.242 91.605 1.00 62.16 461 LYS A C 1
ATOM 3662 O O . LYS A 1 461 ? -38.392 -27.121 92.642 1.00 62.16 461 LYS A O 1
ATOM 3667 N N . LEU A 1 462 ? -38.209 -27.925 90.552 1.00 57.59 462 LEU A N 1
ATOM 3668 C CA . LEU A 1 462 ? -39.438 -28.722 90.581 1.00 57.59 462 LEU A CA 1
ATOM 3669 C C . LEU A 1 462 ? -39.334 -29.809 91.653 1.00 57.59 462 LEU A C 1
ATOM 3671 O O . LEU A 1 462 ? -40.228 -29.902 92.491 1.00 57.59 462 LEU A O 1
ATOM 3675 N N . ASP A 1 463 ? -38.185 -30.482 91.717 1.00 54.16 463 ASP A N 1
ATOM 3676 C CA . ASP A 1 463 ? -37.859 -31.479 92.740 1.00 54.16 463 ASP A CA 1
ATOM 3677 C C . ASP A 1 463 ? -37.742 -30.873 94.160 1.00 54.16 463 ASP A C 1
ATOM 3679 O O . ASP A 1 463 ? -37.971 -31.564 95.152 1.00 54.16 463 ASP A O 1
ATOM 3683 N N . GLN A 1 464 ? -37.443 -29.571 94.291 1.00 48.56 464 GLN A N 1
ATOM 3684 C CA . GLN A 1 464 ? -37.474 -28.823 95.565 1.00 48.56 464 GLN A CA 1
ATOM 3685 C C . GLN A 1 464 ? -38.831 -28.156 95.879 1.00 48.56 464 GLN A C 1
ATOM 3687 O O . GLN A 1 464 ? -39.063 -27.751 97.020 1.00 48.56 464 GLN A O 1
ATOM 3692 N N . SER A 1 465 ? -39.725 -28.007 94.897 1.00 46.03 465 SER A N 1
ATOM 3693 C CA . SER A 1 465 ? -40.933 -27.165 94.981 1.00 46.03 465 SER A CA 1
ATOM 3694 C C . SER A 1 465 ? -42.213 -27.883 95.404 1.00 46.03 465 SER A C 1
ATOM 3696 O O . SER A 1 465 ? -43.255 -27.237 95.493 1.00 46.03 465 SER A O 1
ATOM 3698 N N . ASP A 1 466 ? -42.136 -29.151 95.814 1.00 43.69 466 ASP A N 1
ATOM 3699 C CA . ASP A 1 466 ? -43.225 -29.795 96.572 1.00 43.69 466 ASP A CA 1
ATOM 3700 C C . ASP A 1 466 ? -43.487 -29.116 97.941 1.00 43.69 466 ASP A C 1
ATOM 3702 O O . ASP A 1 466 ? -44.414 -29.470 98.670 1.00 43.69 466 ASP A O 1
ATOM 3706 N N . VAL A 1 467 ? -42.721 -28.073 98.288 1.00 52.66 467 VAL A N 1
ATOM 3707 C CA . VAL A 1 467 ? -43.019 -27.141 99.379 1.00 52.66 467 VAL A CA 1
ATOM 3708 C C . VAL A 1 467 ? -43.448 -25.783 98.803 1.00 52.66 467 VAL A C 1
ATOM 3710 O O . VAL A 1 467 ? -42.638 -24.887 98.567 1.00 52.66 467 VAL A O 1
ATOM 3713 N N . MET A 1 468 ? -44.758 -25.622 98.605 1.00 44.66 468 MET A N 1
ATOM 3714 C CA . MET A 1 468 ? -45.417 -24.367 98.216 1.00 44.66 468 MET A CA 1
ATOM 3715 C C . MET A 1 468 ? -45.064 -23.210 99.173 1.00 44.66 468 MET A C 1
ATOM 3717 O O . MET A 1 468 ? -45.525 -23.156 100.316 1.00 44.66 468 MET A O 1
ATOM 3721 N N . CYS A 1 469 ? -44.272 -22.240 98.706 1.00 55.06 469 CYS A N 1
ATOM 3722 C CA . CYS A 1 469 ? -43.965 -21.020 99.453 1.00 55.06 469 CYS A CA 1
ATOM 3723 C C . CYS A 1 469 ? -45.104 -19.993 99.306 1.00 55.06 469 CYS A C 1
ATOM 3725 O O . CYS A 1 469 ? -45.234 -19.319 98.289 1.00 55.06 469 CYS A O 1
ATOM 3727 N N . VAL A 1 470 ? -45.901 -19.820 100.364 1.00 54.75 470 VAL A N 1
ATOM 3728 C CA . VAL A 1 470 ? -47.039 -18.873 100.449 1.00 54.75 470 VAL A CA 1
ATOM 3729 C C . VAL A 1 470 ? -46.642 -17.403 100.195 1.00 54.75 470 VAL A C 1
ATOM 3731 O O . VAL A 1 470 ? -47.490 -16.587 99.844 1.00 54.75 470 VAL A O 1
ATOM 3734 N N . LYS A 1 471 ? -45.351 -17.043 100.295 1.00 54.16 471 LYS A N 1
ATOM 3735 C CA . LYS A 1 471 ? -44.866 -15.693 99.941 1.00 54.16 471 LYS A CA 1
ATOM 3736 C C . LYS A 1 471 ? -44.904 -15.397 98.435 1.00 54.16 471 LYS A C 1
ATOM 3738 O O . LYS A 1 471 ? -44.915 -14.227 98.076 1.00 54.16 471 LYS A O 1
ATOM 3743 N N . CYS A 1 472 ? -44.954 -16.411 97.569 1.00 55.69 472 CYS A N 1
ATOM 3744 C CA . CYS A 1 472 ? -44.970 -16.219 96.116 1.00 55.69 472 CYS A CA 1
ATOM 3745 C C . CYS A 1 472 ? -46.298 -15.624 95.609 1.00 55.69 472 CYS A C 1
ATOM 3747 O O . CYS A 1 472 ? -46.273 -14.780 94.722 1.00 55.69 472 CYS A O 1
ATOM 3749 N N . GLY A 1 473 ? -47.437 -15.959 96.229 1.00 57.28 473 GLY A N 1
ATOM 3750 C CA . GLY A 1 473 ? -48.747 -15.425 95.817 1.00 57.28 473 GLY A CA 1
ATOM 3751 C C . GLY A 1 473 ? -48.957 -13.935 96.133 1.00 57.28 473 GLY A C 1
ATOM 3752 O O . GLY A 1 473 ? -49.680 -13.251 95.420 1.00 57.28 473 GLY A O 1
ATOM 3753 N N . GLN A 1 474 ? -48.288 -13.400 97.164 1.00 56.59 474 GLN A N 1
ATOM 3754 C CA . GLN A 1 474 ? -48.358 -11.966 97.501 1.00 56.59 474 GLN A CA 1
ATOM 3755 C C . GLN A 1 474 ? -47.515 -11.084 96.570 1.00 56.59 474 GLN A C 1
ATOM 3757 O O . GLN A 1 474 ? -47.792 -9.894 96.429 1.00 56.59 474 GLN A O 1
ATOM 3762 N N . GLU A 1 475 ? -46.465 -11.643 95.966 1.00 58.72 475 GLU A N 1
ATOM 3763 C CA . GLU A 1 475 ? -45.668 -10.946 94.954 1.00 58.72 475 GLU A CA 1
ATOM 3764 C C . GLU A 1 475 ? -46.412 -10.909 93.612 1.00 58.72 475 GLU A C 1
ATOM 3766 O O . GLU A 1 475 ? -46.391 -9.871 92.957 1.00 58.72 475 GLU A O 1
ATOM 3771 N N . GLU A 1 476 ? -47.157 -11.967 93.260 1.00 61.53 476 GLU A N 1
ATOM 3772 C CA . GLU A 1 476 ? -47.985 -12.018 92.044 1.00 61.53 476 GLU A CA 1
ATOM 3773 C C . GLU A 1 476 ? -49.072 -10.926 92.019 1.00 61.53 476 GLU A C 1
ATOM 3775 O O . GLU A 1 476 ? -49.187 -10.208 91.021 1.00 61.53 476 GLU A O 1
ATOM 3780 N N . GLU A 1 477 ? -49.801 -10.710 93.124 1.00 64.75 477 GLU A N 1
ATOM 3781 C CA . GLU A 1 477 ? -50.792 -9.620 93.233 1.00 64.75 477 GLU A CA 1
ATOM 3782 C C . GLU A 1 477 ? -50.151 -8.231 93.086 1.00 64.75 477 GLU A C 1
ATOM 3784 O O . GLU A 1 477 ? -50.645 -7.397 92.325 1.00 64.75 477 GLU A O 1
ATOM 3789 N N . LYS A 1 478 ? -49.004 -7.982 93.733 1.00 71.56 478 LYS A N 1
ATOM 3790 C CA . LYS A 1 478 ? -48.283 -6.703 93.594 1.00 71.56 478 LYS A CA 1
ATOM 3791 C C . LYS A 1 478 ? -47.745 -6.492 92.183 1.00 71.56 478 LYS A C 1
ATOM 3793 O O . LYS A 1 478 ? -47.783 -5.370 91.678 1.00 71.56 478 LYS A O 1
ATOM 3798 N N . THR A 1 479 ? -47.248 -7.541 91.526 1.00 70.44 479 THR A N 1
ATOM 3799 C CA . THR A 1 479 ? -46.825 -7.449 90.123 1.00 70.44 479 THR A CA 1
ATOM 3800 C C . THR A 1 479 ? -48.002 -7.197 89.189 1.00 70.44 479 THR A C 1
ATOM 3802 O O . THR A 1 479 ? -47.850 -6.423 88.248 1.00 70.44 479 THR A O 1
ATOM 3805 N N . ALA A 1 480 ? -49.182 -7.757 89.470 1.00 75.12 480 ALA A N 1
ATOM 3806 C CA . ALA A 1 480 ? -50.392 -7.487 88.699 1.00 75.12 480 ALA A CA 1
ATOM 3807 C C . ALA A 1 480 ? -50.857 -6.028 88.858 1.00 75.12 480 ALA A C 1
ATOM 3809 O O . ALA A 1 480 ? -51.179 -5.377 87.864 1.00 75.12 480 ALA A O 1
ATOM 3810 N N . GLU A 1 481 ? -50.819 -5.477 90.077 1.00 77.06 481 GLU A N 1
ATOM 3811 C CA . GLU A 1 481 ? -51.117 -4.058 90.330 1.00 77.06 481 GLU A CA 1
ATOM 3812 C C . GLU A 1 481 ? -50.116 -3.117 89.638 1.00 77.06 481 GLU A C 1
ATOM 3814 O O . GLU A 1 481 ? -50.509 -2.110 89.042 1.00 77.06 481 GLU A O 1
ATOM 3819 N N . LEU A 1 482 ? -48.819 -3.442 89.674 1.00 80.06 482 LEU A N 1
ATOM 3820 C CA . LEU A 1 482 ? -47.786 -2.676 88.972 1.00 80.06 482 LEU A CA 1
ATOM 3821 C C . LEU A 1 482 ? -47.967 -2.740 87.451 1.00 80.06 482 LEU A C 1
ATOM 3823 O O . LEU A 1 482 ? -47.860 -1.707 86.791 1.00 80.06 482 LEU A O 1
ATOM 3827 N N . LEU A 1 483 ? -48.300 -3.911 86.900 1.00 78.94 483 LEU A N 1
ATOM 3828 C CA . LEU A 1 483 ? -48.570 -4.086 85.473 1.00 78.94 483 LEU A CA 1
ATOM 3829 C C . LEU A 1 483 ? -49.805 -3.284 85.039 1.00 78.94 483 LEU A C 1
ATOM 3831 O O . LEU A 1 483 ? -49.768 -2.584 84.033 1.00 78.94 483 LEU A O 1
ATOM 3835 N N . GLN A 1 484 ? -50.874 -3.294 85.840 1.00 80.94 484 GLN A N 1
ATOM 3836 C CA . GLN A 1 484 ? -52.061 -2.468 85.602 1.00 80.94 484 GLN A CA 1
ATOM 3837 C C . GLN A 1 484 ? -51.702 -0.973 85.542 1.00 80.94 484 GLN A C 1
ATOM 3839 O O . GLN A 1 484 ? -52.173 -0.245 84.668 1.00 80.94 484 GLN A O 1
ATOM 3844 N N . ARG A 1 485 ? -50.808 -0.516 86.425 1.00 82.56 485 ARG A N 1
ATOM 3845 C CA . ARG A 1 485 ? -50.334 0.874 86.449 1.00 82.56 485 ARG A CA 1
ATOM 3846 C C . ARG A 1 485 ? -49.460 1.218 85.237 1.00 82.56 485 ARG A C 1
ATOM 3848 O O . ARG A 1 485 ? -49.548 2.333 84.726 1.00 82.56 485 ARG A O 1
ATOM 3855 N N . VAL A 1 486 ? -48.655 0.271 84.750 1.00 82.69 486 VAL A N 1
ATOM 3856 C CA . VAL A 1 486 ? -47.884 0.410 83.502 1.00 82.69 486 VAL A CA 1
ATOM 3857 C C . VAL A 1 486 ? -48.821 0.507 82.296 1.00 82.69 486 VAL A C 1
ATOM 3859 O O . VAL A 1 486 ? -48.650 1.424 81.495 1.00 82.69 486 VAL A O 1
ATOM 3862 N N . LYS A 1 487 ? -49.869 -0.324 82.209 1.00 81.25 487 LYS A N 1
ATOM 3863 C CA . LYS A 1 487 ? -50.907 -0.228 81.160 1.00 81.25 487 LYS A CA 1
ATOM 3864 C C . LYS A 1 487 ? -51.562 1.148 81.115 1.00 81.25 487 LYS A C 1
ATOM 3866 O O . LYS A 1 487 ? -51.713 1.738 80.045 1.00 81.25 487 LYS A O 1
ATOM 3871 N N . GLU A 1 488 ? -51.936 1.681 82.276 1.00 83.75 488 GLU A N 1
ATOM 3872 C CA . GLU A 1 488 ? -52.531 3.017 82.386 1.00 83.75 488 GLU A CA 1
ATOM 3873 C C . GLU A 1 488 ? -51.568 4.117 81.913 1.00 83.75 488 GLU A C 1
ATOM 3875 O O . GLU A 1 488 ? -51.979 5.031 81.192 1.00 83.75 488 GLU A O 1
ATOM 3880 N N . GLN A 1 489 ? -50.279 4.017 82.259 1.00 85.56 489 GLN A N 1
ATOM 3881 C CA . GLN A 1 489 ? -49.251 4.950 81.786 1.00 85.56 489 GLN A CA 1
ATOM 3882 C C . GLN A 1 489 ? -48.993 4.836 80.278 1.00 85.56 489 GLN A C 1
ATOM 3884 O O . GLN A 1 489 ? -48.843 5.865 79.616 1.00 85.56 489 GLN A O 1
ATOM 3889 N N . CYS A 1 490 ? -48.995 3.622 79.728 1.00 84.06 490 CYS A N 1
ATOM 3890 C CA . CYS A 1 490 ? -48.843 3.371 78.296 1.00 84.06 490 CYS A CA 1
ATOM 3891 C C . CYS A 1 490 ? -49.980 4.022 77.506 1.00 84.06 490 CYS A C 1
ATOM 3893 O O . CYS A 1 490 ? -49.733 4.853 76.633 1.00 84.06 490 CYS A O 1
ATOM 3895 N N . ARG A 1 491 ? -51.227 3.775 77.918 1.00 84.81 491 ARG A N 1
ATOM 3896 C CA . ARG A 1 491 ? -52.413 4.387 77.309 1.00 84.81 491 ARG A CA 1
ATOM 3897 C C . ARG A 1 491 ? -52.405 5.918 77.409 1.00 84.81 491 ARG A C 1
ATOM 3899 O O . ARG A 1 491 ? -52.813 6.606 76.474 1.00 84.81 491 ARG A O 1
ATOM 3906 N N . TYR A 1 492 ? -51.933 6.478 78.525 1.00 88.38 492 TYR A N 1
ATOM 3907 C CA . TYR A 1 492 ? -51.778 7.930 78.665 1.00 88.38 492 TYR A CA 1
ATOM 3908 C C . TYR A 1 492 ? -50.746 8.500 77.677 1.00 88.38 492 TYR A C 1
ATOM 3910 O O . TYR A 1 492 ? -50.986 9.546 77.068 1.00 88.38 492 TYR A O 1
ATOM 3918 N N . LEU A 1 493 ? -49.606 7.825 77.498 1.00 86.38 493 LEU A N 1
ATOM 3919 C CA . LEU A 1 493 ? -48.571 8.231 76.544 1.00 86.38 493 LEU A CA 1
ATOM 3920 C C . LEU A 1 493 ? -49.052 8.127 75.094 1.00 86.38 493 LEU A C 1
ATOM 3922 O O . LEU A 1 493 ? -48.842 9.073 74.333 1.00 86.38 493 LEU A O 1
ATOM 3926 N N . GLU A 1 494 ? -49.746 7.046 74.734 1.00 87.25 494 GLU A N 1
ATOM 3927 C CA . GLU A 1 494 ? -50.402 6.895 73.428 1.00 87.25 494 GLU A CA 1
ATOM 3928 C C . GLU A 1 494 ? -51.309 8.087 73.143 1.00 87.25 494 GLU A C 1
ATOM 3930 O O . GLU A 1 494 ? -51.159 8.760 72.124 1.00 87.25 494 GLU A O 1
ATOM 3935 N N . GLU A 1 495 ? -52.197 8.426 74.079 1.00 87.19 495 GLU A N 1
ATOM 3936 C CA . GLU A 1 495 ? -53.144 9.520 73.890 1.00 87.19 495 GLU A CA 1
ATOM 3937 C C . GLU A 1 495 ? -52.439 10.883 73.743 1.00 87.19 495 GLU A C 1
ATOM 3939 O O . GLU A 1 495 ? -52.851 11.722 72.935 1.00 87.19 495 GLU A O 1
ATOM 3944 N N . GLN A 1 496 ? -51.339 11.110 74.469 1.00 90.56 496 GLN A N 1
ATOM 3945 C CA . GLN A 1 496 ? -50.530 12.328 74.343 1.00 90.56 496 GLN A CA 1
ATOM 3946 C C . GLN A 1 496 ? -49.810 12.422 72.992 1.00 90.56 496 GLN A C 1
ATOM 3948 O O . GLN A 1 496 ? -49.844 13.481 72.354 1.00 90.56 496 GLN A O 1
ATOM 3953 N N . ILE A 1 497 ? -49.185 11.335 72.534 1.00 89.31 497 ILE A N 1
ATOM 3954 C CA . ILE A 1 497 ? -48.505 11.281 71.232 1.00 89.31 497 ILE A CA 1
ATOM 3955 C C . ILE A 1 497 ? -49.529 11.450 70.110 1.00 89.31 497 ILE A C 1
ATOM 3957 O O . ILE A 1 497 ? -49.322 12.246 69.193 1.00 89.31 497 ILE A O 1
ATOM 3961 N N . HIS A 1 498 ? -50.682 10.797 70.217 1.00 88.25 498 HIS A N 1
ATOM 3962 C CA . HIS A 1 498 ? -51.747 10.888 69.228 1.00 88.25 498 HIS A CA 1
ATOM 3963 C C . HIS A 1 498 ? -52.317 12.315 69.131 1.00 88.25 498 HIS A C 1
ATOM 3965 O O . HIS A 1 498 ? -52.499 12.845 68.033 1.00 88.25 498 HIS A O 1
ATOM 3971 N N . ARG A 1 499 ? -52.514 13.010 70.264 1.00 89.94 499 ARG A N 1
ATOM 3972 C CA . ARG A 1 499 ? -52.911 14.434 70.274 1.00 89.94 499 ARG A CA 1
ATOM 3973 C C . ARG A 1 499 ? -51.859 15.342 69.631 1.00 89.94 499 ARG A C 1
ATOM 3975 O O . ARG A 1 499 ? -52.228 16.258 68.895 1.00 89.94 499 ARG A O 1
ATOM 3982 N N . ARG A 1 500 ? -50.566 15.115 69.897 1.00 89.38 500 ARG A N 1
ATOM 3983 C CA . ARG A 1 500 ? -49.468 15.888 69.282 1.00 89.38 500 ARG A CA 1
ATOM 3984 C C . ARG A 1 500 ? -49.367 15.639 67.779 1.00 89.38 500 ARG A C 1
ATOM 3986 O O . ARG A 1 500 ? -49.218 16.603 67.035 1.00 89.38 500 ARG A O 1
ATOM 3993 N N . THR A 1 501 ? -49.521 14.391 67.347 1.00 89.69 501 THR A N 1
ATOM 3994 C CA . THR A 1 501 ? -49.541 13.984 65.932 1.00 89.69 501 THR A CA 1
ATOM 3995 C C . THR A 1 501 ? -50.677 14.676 65.189 1.00 89.69 501 THR A C 1
ATOM 3997 O O . THR A 1 501 ? -50.409 15.444 64.272 1.00 89.69 501 THR A O 1
ATOM 4000 N N . ARG A 1 502 ? -51.917 14.584 65.692 1.00 87.62 502 ARG A N 1
ATOM 4001 C CA . ARG A 1 502 ? -53.067 15.290 65.098 1.00 87.62 502 ARG A CA 1
ATOM 4002 C C . ARG A 1 502 ? -52.893 16.806 65.058 1.00 87.62 502 ARG A C 1
ATOM 4004 O O . ARG A 1 502 ? -53.377 17.461 64.141 1.00 87.62 502 ARG A O 1
ATOM 4011 N N . LYS A 1 503 ? -52.244 17.407 66.063 1.00 88.44 503 LYS A N 1
ATOM 4012 C CA . LYS A 1 503 ? -51.948 18.849 66.050 1.00 88.44 503 LYS A CA 1
ATOM 4013 C C . LYS A 1 503 ? -50.980 19.201 64.918 1.00 88.44 503 LYS A C 1
ATOM 4015 O O . LYS A 1 503 ? -51.168 20.231 64.278 1.00 88.44 503 LYS A O 1
ATOM 4020 N N . LEU A 1 504 ? -49.971 18.367 64.688 1.00 86.31 504 LEU A N 1
ATOM 4021 C CA . LEU A 1 504 ? -48.964 18.570 63.652 1.00 86.31 504 LEU A CA 1
ATOM 4022 C C . LEU A 1 504 ? -49.538 18.354 62.248 1.00 86.31 504 LEU A C 1
ATOM 4024 O O . LEU A 1 504 ? -49.334 19.193 61.378 1.00 86.31 504 LEU A O 1
ATOM 4028 N N . GLU A 1 505 ? -50.346 17.311 62.068 1.00 85.44 505 GLU A N 1
ATOM 4029 C CA . GLU A 1 505 ? -51.084 17.039 60.828 1.00 85.44 505 GLU A CA 1
ATOM 4030 C C . GLU A 1 505 ? -52.033 18.189 60.476 1.00 85.44 505 GLU A C 1
ATOM 4032 O O . GLU A 1 505 ? -52.018 18.665 59.348 1.00 85.44 505 GLU A O 1
ATOM 4037 N N . ARG A 1 506 ? -52.784 18.726 61.450 1.00 84.62 506 ARG A N 1
ATOM 4038 C CA . ARG A 1 506 ? -53.645 19.903 61.225 1.00 84.62 506 ARG A CA 1
ATOM 4039 C C . ARG A 1 506 ? -52.854 21.146 60.825 1.00 84.62 506 ARG A C 1
ATOM 4041 O O . ARG A 1 506 ? -53.316 21.907 59.984 1.00 84.62 506 ARG A O 1
ATOM 4048 N N . LEU A 1 507 ? -51.688 21.387 61.431 1.00 79.50 507 LEU A N 1
ATOM 4049 C CA . LEU A 1 507 ? -50.821 22.502 61.029 1.00 79.50 507 LEU A CA 1
ATOM 4050 C C . LEU A 1 507 ? -50.298 22.303 59.602 1.00 79.50 507 LEU A C 1
ATOM 4052 O O . LEU A 1 507 ? -50.289 23.251 58.821 1.00 79.50 507 LEU A O 1
ATOM 4056 N N . HIS A 1 508 ? -49.918 21.075 59.250 1.00 80.12 508 HIS A N 1
ATOM 4057 C CA . HIS A 1 508 ? -49.494 20.724 57.900 1.00 80.12 508 HIS A CA 1
ATOM 4058 C C . HIS A 1 508 ? -50.628 20.914 56.876 1.00 80.12 508 HIS A C 1
ATOM 4060 O O . HIS A 1 508 ? -50.420 21.543 55.840 1.00 80.12 508 HIS A O 1
ATOM 4066 N N . GLU A 1 509 ? -51.841 20.453 57.183 1.00 76.75 509 GLU A N 1
ATOM 4067 C CA . GLU A 1 509 ? -53.028 20.571 56.329 1.00 76.75 509 GLU A CA 1
ATOM 4068 C C . GLU A 1 509 ? -53.431 22.039 56.113 1.00 76.75 509 GLU A C 1
ATOM 4070 O O . GLU A 1 509 ? -53.589 22.478 54.975 1.00 76.75 509 GLU A O 1
ATOM 4075 N N . VAL A 1 510 ? -53.472 22.850 57.178 1.00 71.00 510 VAL A N 1
ATOM 4076 C CA . VAL A 1 510 ? -53.774 24.292 57.094 1.00 71.00 510 VAL A CA 1
ATOM 4077 C C . VAL A 1 510 ? -52.731 25.057 56.265 1.00 71.00 510 VAL A C 1
ATOM 4079 O O . VAL A 1 510 ? -53.087 26.008 55.575 1.00 71.00 510 VAL A O 1
ATOM 4082 N N . CYS A 1 511 ? -51.461 24.644 56.277 1.00 61.25 511 CYS A N 1
ATOM 4083 C CA . CYS A 1 511 ? -50.398 25.259 55.471 1.00 61.25 511 CYS A CA 1
ATOM 4084 C C . CYS A 1 511 ? -50.303 24.723 54.029 1.00 61.25 511 CYS A C 1
ATOM 4086 O O . CYS A 1 511 ? -49.592 25.313 53.204 1.00 61.25 511 CYS A O 1
ATOM 4088 N N . SER A 1 512 ? -50.978 23.615 53.715 1.00 60.84 512 SER A N 1
ATOM 4089 C CA . SER A 1 512 ? -50.952 22.974 52.391 1.00 60.84 512 SER A CA 1
ATOM 4090 C C . SER A 1 512 ? -52.060 23.479 51.458 1.00 60.84 512 SER A C 1
ATOM 4092 O O . SER A 1 512 ? -51.946 23.345 50.246 1.00 60.84 512 SER A O 1
ATOM 4094 N N . THR A 1 513 ? -53.085 24.161 51.980 1.00 54.09 513 THR A N 1
ATOM 4095 C CA . THR A 1 513 ? -54.246 24.655 51.207 1.00 54.09 513 THR A CA 1
ATOM 4096 C C . THR A 1 513 ? -53.965 25.826 50.254 1.00 54.09 513 THR A C 1
ATOM 4098 O O . THR A 1 513 ? -54.901 26.357 49.664 1.00 54.09 513 THR A O 1
ATOM 4101 N N . SER A 1 514 ? -52.708 26.252 50.071 1.00 51.66 514 SER A N 1
ATOM 4102 C CA . SER A 1 514 ? -52.394 27.457 49.280 1.00 51.66 514 SER A CA 1
ATOM 4103 C C . SER A 1 514 ? -51.559 27.252 48.012 1.00 51.66 514 SER A C 1
ATOM 4105 O O . SER A 1 514 ? -51.427 28.221 47.270 1.00 51.66 514 SER A O 1
ATOM 4107 N N . CYS A 1 515 ? -51.019 26.065 47.701 1.00 41.44 515 CYS A N 1
ATOM 4108 C CA . CYS A 1 515 ? -50.292 25.851 46.437 1.00 41.44 515 CYS A CA 1
ATOM 4109 C C . CYS A 1 515 ? -50.320 24.382 45.960 1.00 41.44 515 CYS A C 1
ATOM 4111 O O . CYS A 1 515 ? -49.671 23.537 46.570 1.00 41.44 515 CYS A O 1
ATOM 4113 N N . SER A 1 516 ? -50.927 24.167 44.784 1.00 36.66 516 SER A N 1
ATOM 4114 C CA . SER A 1 516 ? -50.743 23.058 43.816 1.00 36.66 516 SER A CA 1
ATOM 4115 C C . SER A 1 516 ? -51.271 21.643 44.129 1.00 36.66 516 SER A C 1
ATOM 4117 O O . SER A 1 516 ? -51.327 21.195 45.267 1.00 36.66 516 SER A O 1
ATOM 4119 N N . GLU A 1 517 ? -51.696 20.995 43.037 1.00 35.84 517 GLU A N 1
ATOM 4120 C CA . GLU A 1 517 ? -52.419 19.723 42.885 1.00 35.84 517 GLU A CA 1
ATOM 4121 C C . GLU A 1 517 ? -51.672 18.483 43.426 1.00 35.84 517 GLU A C 1
ATOM 4123 O O . GLU A 1 517 ? -50.448 18.520 43.581 1.00 35.84 517 GLU A O 1
ATOM 4128 N N . PRO A 1 518 ? -52.386 17.370 43.710 1.00 36.66 518 PRO A N 1
ATOM 4129 C CA . PRO A 1 518 ? -51.800 16.179 44.318 1.00 36.66 518 PRO A CA 1
ATOM 4130 C C . PRO A 1 518 ? -50.845 15.494 43.335 1.00 36.66 518 PRO A C 1
ATOM 4132 O O . PRO A 1 518 ? -51.263 15.043 42.273 1.00 36.66 518 PRO A O 1
ATOM 4135 N N . SER A 1 519 ? -49.566 15.389 43.696 1.00 36.59 519 SER A N 1
ATOM 4136 C CA . SER A 1 519 ? -48.655 14.438 43.054 1.00 36.59 519 SER A CA 1
ATOM 4137 C C . SER A 1 519 ? -48.712 13.121 43.825 1.00 36.59 519 SER A C 1
ATOM 4139 O O . SER A 1 519 ? -48.104 12.966 44.884 1.00 36.59 519 SER A O 1
ATOM 4141 N N . GLU A 1 520 ? -49.502 12.185 43.305 1.00 46.38 520 GLU A N 1
ATOM 4142 C CA . GLU A 1 520 ? -49.336 10.758 43.568 1.00 46.38 520 GLU A CA 1
ATOM 4143 C C . GLU A 1 520 ? -48.064 10.298 42.853 1.00 46.38 520 GLU A C 1
ATOM 4145 O O . GLU A 1 520 ? -48.007 10.296 41.630 1.00 46.38 520 GLU A O 1
ATOM 4150 N N . ASP A 1 521 ? -47.012 10.042 43.628 1.00 36.44 521 ASP A N 1
ATOM 4151 C CA . ASP A 1 521 ? -46.116 8.890 43.472 1.00 36.44 521 ASP A CA 1
ATOM 4152 C C . ASP A 1 521 ? -44.931 9.053 44.430 1.00 36.44 521 ASP A C 1
ATOM 4154 O O . ASP A 1 521 ? -43.902 9.662 44.130 1.00 36.44 521 ASP A O 1
ATOM 4158 N N . VAL A 1 522 ? -45.069 8.473 45.623 1.00 36.22 522 VAL A N 1
ATOM 4159 C CA . VAL A 1 522 ? -43.921 8.117 46.457 1.00 36.22 522 VAL A CA 1
ATOM 4160 C C . VAL A 1 522 ? -43.998 6.621 46.686 1.00 36.22 522 VAL A C 1
ATOM 4162 O O . VAL A 1 522 ? -44.741 6.135 47.534 1.00 36.22 522 VAL A O 1
ATOM 4165 N N . SER A 1 523 ? -43.213 5.918 45.875 1.00 35.47 523 SER A N 1
ATOM 4166 C CA . SER A 1 523 ? -42.731 4.557 46.073 1.00 35.47 523 SER A CA 1
ATOM 4167 C C . SER A 1 523 ? -42.658 4.189 47.561 1.00 35.47 523 SER A C 1
ATOM 4169 O O . SER A 1 523 ? -41.705 4.544 48.256 1.00 35.47 523 SER A O 1
ATOM 4171 N N . LEU A 1 524 ? -43.653 3.439 48.044 1.00 35.22 524 LEU A N 1
ATOM 4172 C CA . LEU A 1 524 ? -43.602 2.709 49.311 1.00 35.22 524 LEU A CA 1
ATOM 4173 C C . LEU A 1 524 ? -42.651 1.522 49.143 1.00 35.22 524 LEU A C 1
ATOM 4175 O O . LEU A 1 524 ? -43.057 0.364 49.078 1.00 35.22 524 LEU A O 1
ATOM 4179 N N . ARG A 1 525 ? -41.363 1.823 49.023 1.00 41.53 525 ARG A N 1
ATOM 4180 C CA . ARG A 1 525 ? -40.304 0.826 49.048 1.00 41.53 525 ARG A CA 1
ATOM 4181 C C . ARG A 1 525 ? -39.138 1.371 49.845 1.00 41.53 525 ARG A C 1
ATOM 4183 O O . ARG A 1 525 ? -38.074 1.627 49.306 1.00 41.53 525 ARG A O 1
ATOM 4190 N N . ASP A 1 526 ? -39.382 1.561 51.134 1.00 39.56 526 ASP A N 1
ATOM 4191 C CA . ASP A 1 526 ? -38.321 1.412 52.113 1.00 39.56 526 ASP A CA 1
ATOM 4192 C C . ASP A 1 526 ? -38.907 1.037 53.479 1.00 39.56 526 ASP A C 1
ATOM 4194 O O . ASP A 1 526 ? -39.899 1.613 53.923 1.00 39.56 526 ASP A O 1
ATOM 4198 N N . GLN A 1 527 ? -38.269 0.056 54.121 1.00 39.59 527 GLN A N 1
ATOM 4199 C CA . GLN A 1 527 ? -38.551 -0.504 55.455 1.00 39.59 527 GLN A CA 1
ATOM 4200 C C . GLN A 1 527 ? -39.672 -1.558 55.574 1.00 39.59 527 GLN A C 1
ATOM 4202 O O . GLN A 1 527 ? -40.630 -1.423 56.335 1.00 39.59 527 GLN A O 1
ATOM 4207 N N . ARG A 1 528 ? -39.461 -2.705 54.919 1.00 37.09 528 ARG A N 1
ATOM 4208 C CA . ARG A 1 528 ? -39.754 -4.029 55.507 1.00 37.09 528 ARG A CA 1
ATOM 4209 C C . ARG A 1 528 ? -38.566 -4.966 55.273 1.00 37.09 528 ARG A C 1
ATOM 4211 O O . ARG A 1 528 ? -38.708 -6.005 54.653 1.00 37.09 528 ARG A O 1
ATOM 4218 N N . ASP A 1 529 ? -37.404 -4.587 55.794 1.00 33.66 529 ASP A N 1
ATOM 4219 C CA . ASP A 1 529 ? -36.242 -5.478 55.917 1.00 33.66 529 ASP A CA 1
ATOM 4220 C C . ASP A 1 529 ? -35.809 -5.558 57.384 1.00 33.66 529 ASP A C 1
ATOM 4222 O O . ASP A 1 529 ? -34.694 -5.227 57.762 1.00 33.66 529 ASP A O 1
ATOM 4226 N N . THR A 1 530 ? -36.741 -5.985 58.233 1.00 38.50 530 THR A N 1
ATOM 4227 C CA . THR A 1 530 ? -36.475 -6.533 59.571 1.00 38.50 530 THR A CA 1
ATOM 4228 C C . THR A 1 530 ? -37.615 -7.480 59.944 1.00 38.50 530 THR A C 1
ATOM 4230 O O . THR A 1 530 ? -38.387 -7.197 60.844 1.00 38.50 530 THR A O 1
ATOM 4233 N N . HIS A 1 531 ? -37.789 -8.565 59.186 1.00 33.59 531 HIS A N 1
ATOM 4234 C CA . HIS A 1 531 ? -38.336 -9.857 59.645 1.00 33.59 531 HIS A CA 1
ATOM 4235 C C . HIS A 1 531 ? -38.365 -10.823 58.446 1.00 33.59 531 HIS A C 1
ATOM 4237 O O . HIS A 1 531 ? -39.413 -11.209 57.934 1.00 33.59 531 HIS A O 1
ATOM 4243 N N . LEU A 1 532 ? -37.179 -11.212 57.968 1.00 34.28 532 LEU A N 1
ATOM 4244 C CA . LEU A 1 532 ? -37.029 -12.488 57.272 1.00 34.28 532 LEU A CA 1
ATOM 4245 C C . LEU A 1 532 ? -36.916 -13.570 58.350 1.00 34.28 532 LEU A C 1
ATOM 4247 O O . LEU A 1 532 ? -35.830 -14.029 58.689 1.00 34.28 532 LEU A O 1
ATOM 4251 N N . GLU A 1 533 ? -38.059 -13.947 58.921 1.00 33.28 533 GLU A N 1
ATOM 4252 C CA . GLU A 1 533 ? -38.187 -15.251 59.561 1.00 33.28 533 GLU A CA 1
ATOM 4253 C C . GLU A 1 533 ? -38.135 -16.302 58.454 1.00 33.28 533 GLU A C 1
ATOM 4255 O O . GLU A 1 533 ? -39.092 -16.531 57.708 1.00 33.28 533 GLU A O 1
ATOM 4260 N N . ALA A 1 534 ? -36.974 -16.939 58.343 1.00 33.44 534 ALA A N 1
ATOM 4261 C CA . ALA A 1 534 ? -36.884 -18.259 57.767 1.00 33.44 534 ALA A CA 1
ATOM 4262 C C . ALA A 1 534 ? -37.880 -19.159 58.511 1.00 33.44 534 ALA A C 1
ATOM 4264 O O . ALA A 1 534 ? -37.754 -19.394 59.711 1.00 33.44 534 ALA A O 1
ATOM 4265 N N . LYS A 1 535 ? -38.878 -19.667 57.785 1.00 36.06 535 LYS A N 1
ATOM 4266 C CA . LYS A 1 535 ? -39.668 -20.818 58.217 1.00 36.06 535 LYS A CA 1
ATOM 4267 C C . LYS A 1 535 ? -38.712 -21.989 58.452 1.00 36.06 535 LYS A C 1
ATOM 4269 O O . LYS A 1 535 ? -38.329 -22.667 57.502 1.00 36.06 535 LYS A O 1
ATOM 4274 N N . SER A 1 536 ? -38.362 -22.227 59.709 1.00 27.23 536 SER A N 1
ATOM 4275 C CA . SER A 1 536 ? -37.953 -23.537 60.205 1.00 27.23 536 SER A CA 1
ATOM 4276 C C . SER A 1 536 ? -39.039 -24.008 61.173 1.00 27.23 536 SER A C 1
ATOM 4278 O O . SER A 1 536 ? -39.446 -23.225 62.032 1.00 27.23 536 SER A O 1
ATOM 4280 N N . PRO A 1 537 ? -39.575 -25.229 61.015 1.00 43.53 537 PRO A N 1
ATOM 4281 C CA . PRO A 1 537 ? -40.602 -25.748 61.902 1.00 43.53 537 PRO A CA 1
ATOM 4282 C C . PRO A 1 537 ? -39.988 -26.137 63.254 1.00 43.53 537 PRO A C 1
ATOM 4284 O O . PRO A 1 537 ? -38.795 -26.418 63.342 1.00 43.53 537 PRO A O 1
ATOM 4287 N N . ASP A 1 538 ? -40.850 -26.181 64.268 1.00 34.41 538 ASP A N 1
ATOM 4288 C CA . ASP A 1 538 ? -40.627 -26.707 65.618 1.00 34.41 538 ASP A CA 1
ATOM 4289 C C . ASP A 1 538 ? -39.863 -25.814 66.604 1.00 34.41 538 ASP A C 1
ATOM 4291 O O . ASP A 1 538 ? -38.702 -26.048 66.917 1.00 34.41 538 ASP A O 1
ATOM 4295 N N . THR A 1 539 ? -40.568 -24.861 67.223 1.00 32.41 539 THR A N 1
ATOM 4296 C CA . THR A 1 539 ? -40.534 -24.691 68.690 1.00 32.41 539 THR A CA 1
ATOM 4297 C C . THR A 1 539 ? -41.812 -23.978 69.143 1.00 32.41 539 THR A C 1
ATOM 4299 O O . THR A 1 539 ? -42.140 -22.905 68.642 1.00 32.41 539 THR A O 1
ATOM 4302 N N . GLU A 1 540 ? -42.564 -24.577 70.067 1.00 33.84 540 GLU A N 1
ATOM 4303 C CA . GLU A 1 540 ? -43.755 -23.959 70.659 1.00 33.84 540 GLU A CA 1
ATOM 4304 C C . GLU A 1 540 ? -43.422 -22.621 71.351 1.00 33.84 540 GLU A C 1
ATOM 4306 O O . GLU A 1 540 ? -42.435 -22.548 72.092 1.00 33.84 540 GLU A O 1
ATOM 4311 N N . PRO A 1 541 ? -44.232 -21.557 71.181 1.00 37.84 541 PRO A N 1
ATOM 4312 C CA . PRO A 1 541 ? -44.005 -20.313 71.892 1.00 37.84 541 PRO A CA 1
ATOM 4313 C C . PRO A 1 541 ? -44.468 -20.466 73.344 1.00 37.84 541 PRO A C 1
ATOM 4315 O O . PRO A 1 541 ? -45.652 -20.627 73.640 1.00 37.84 541 PRO A O 1
ATOM 4318 N N . SER A 1 542 ? -43.517 -20.374 74.273 1.00 32.78 542 SER A N 1
ATOM 4319 C CA . SER A 1 542 ? -43.810 -20.196 75.695 1.00 32.78 542 SER A CA 1
ATOM 4320 C C . SER A 1 542 ? -44.606 -18.884 75.880 1.00 32.78 542 SER A C 1
ATOM 4322 O O . SER A 1 542 ? -44.081 -17.820 75.539 1.00 32.78 542 SER A O 1
ATOM 4324 N N . PRO A 1 543 ? -45.848 -18.888 76.409 1.00 40.06 543 PRO A N 1
ATOM 4325 C CA . PRO A 1 543 ? -46.805 -17.791 76.189 1.00 40.06 543 PRO A CA 1
ATOM 4326 C C . PRO A 1 543 ? -46.561 -16.522 77.020 1.00 40.06 543 PRO A C 1
ATOM 4328 O O . PRO A 1 543 ? -47.353 -15.592 76.956 1.00 40.06 543 PRO A O 1
ATOM 4331 N N . ARG A 1 544 ? -45.516 -16.471 77.856 1.00 39.44 544 ARG A N 1
ATOM 4332 C CA . ARG A 1 544 ? -45.446 -15.481 78.949 1.00 39.44 544 ARG A CA 1
ATOM 4333 C C . ARG A 1 544 ? -44.650 -14.209 78.649 1.00 39.44 544 ARG A C 1
ATOM 4335 O O . ARG A 1 544 ? -44.814 -13.232 79.365 1.00 39.44 544 ARG A O 1
ATOM 4342 N N . PHE A 1 545 ? -43.794 -14.189 77.625 1.00 41.22 545 PHE A N 1
ATOM 4343 C CA . PHE A 1 545 ? -42.961 -13.007 77.326 1.00 41.22 545 PHE A CA 1
ATOM 4344 C C . PHE A 1 545 ? -43.584 -12.043 76.304 1.00 41.22 545 PHE A C 1
ATOM 4346 O O . PHE A 1 545 ? -43.279 -10.852 76.336 1.00 41.22 545 PHE A O 1
ATOM 4353 N N . SER A 1 546 ? -44.472 -12.520 75.426 1.00 44.06 546 SER A N 1
ATOM 4354 C CA . SER A 1 546 ? -45.122 -11.681 74.408 1.00 44.06 546 SER A CA 1
ATOM 4355 C C . SER A 1 546 ? -46.272 -10.832 74.966 1.00 44.06 546 SER A C 1
ATOM 4357 O O . SER A 1 546 ? -46.497 -9.727 74.473 1.00 44.06 546 SER A O 1
ATOM 4359 N N . GLU A 1 547 ? -46.956 -11.279 76.027 1.00 50.19 547 GLU A N 1
ATOM 4360 C CA . GLU A 1 547 ? -48.068 -10.530 76.637 1.00 50.19 547 GLU A CA 1
ATOM 4361 C C . GLU A 1 547 ? -47.625 -9.192 77.254 1.00 50.19 547 GLU A C 1
ATOM 4363 O O . GLU A 1 547 ? -48.317 -8.190 77.090 1.00 50.19 547 GLU A O 1
ATOM 4368 N N . HIS A 1 548 ? -46.447 -9.129 77.887 1.00 53.03 548 HIS A N 1
ATOM 4369 C CA . HIS A 1 548 ? -45.963 -7.911 78.556 1.00 53.03 548 HIS A CA 1
ATOM 4370 C C . HIS A 1 548 ? -45.481 -6.810 77.595 1.00 53.03 548 HIS A C 1
ATOM 4372 O O . HIS A 1 548 ? -45.460 -5.637 77.961 1.00 53.03 548 HIS A O 1
ATOM 4378 N N . LEU A 1 549 ? -45.098 -7.162 76.362 1.00 56.03 549 LEU A N 1
ATOM 4379 C CA . LEU A 1 549 ? -44.690 -6.195 75.333 1.00 56.03 549 LEU A CA 1
ATOM 4380 C C . LEU A 1 549 ? -45.861 -5.727 74.464 1.00 56.03 549 LEU A C 1
ATOM 4382 O O . LEU A 1 549 ? -45.768 -4.668 73.840 1.00 56.03 549 LEU A O 1
ATOM 4386 N N . SER A 1 550 ? -46.977 -6.463 74.462 1.00 66.69 550 SER A N 1
ATOM 4387 C CA . SER A 1 550 ? -48.193 -6.068 73.744 1.00 66.69 550 SER A CA 1
ATOM 4388 C C . SER A 1 550 ? -48.722 -4.704 74.202 1.00 66.69 550 SER A C 1
ATOM 4390 O O . SER A 1 550 ? -49.346 -3.996 73.419 1.00 66.69 550 SER A O 1
ATOM 4392 N N . GLU A 1 551 ? -48.456 -4.318 75.452 1.00 68.00 551 GLU A N 1
ATOM 4393 C CA . GLU A 1 551 ? -48.888 -3.049 76.052 1.00 68.00 551 GLU A CA 1
ATOM 4394 C C . GLU A 1 551 ? -48.100 -1.834 75.532 1.00 68.00 551 GLU A C 1
ATOM 4396 O O . GLU A 1 551 ? -48.587 -0.709 75.601 1.00 68.00 551 GLU A O 1
ATOM 4401 N N . LEU A 1 552 ? -46.892 -2.049 74.997 1.00 75.25 552 LEU A N 1
ATOM 4402 C CA . LEU A 1 552 ? -46.034 -1.003 74.428 1.00 75.25 552 LEU A CA 1
ATOM 4403 C C . LEU A 1 552 ? -46.173 -0.886 72.905 1.00 75.25 552 LEU A C 1
ATOM 4405 O O . LEU A 1 552 ? -45.723 0.105 72.328 1.00 75.25 552 LEU A O 1
ATOM 4409 N N . ALA A 1 553 ? -46.782 -1.877 72.249 1.00 79.44 553 ALA A N 1
ATOM 4410 C CA . ALA A 1 553 ? -46.947 -1.903 70.798 1.00 79.44 553 ALA A CA 1
ATOM 4411 C C . ALA A 1 553 ? -47.739 -0.685 70.286 1.00 79.44 553 ALA A C 1
ATOM 4413 O O . ALA A 1 553 ? -47.306 -0.028 69.339 1.00 79.44 553 ALA A O 1
ATOM 4414 N N . GLY A 1 554 ? -48.827 -0.309 70.967 1.00 81.00 554 GLY A N 1
ATOM 4415 C CA . GLY A 1 554 ? -49.630 0.861 70.594 1.00 81.00 554 GLY A CA 1
ATOM 4416 C C . GLY A 1 554 ? -48.875 2.191 70.731 1.00 81.00 554 GLY A C 1
ATOM 4417 O O . GLY A 1 554 ? -49.021 3.078 69.883 1.00 81.00 554 GLY A O 1
ATOM 4418 N N . ILE A 1 555 ? -47.984 2.324 71.726 1.00 84.12 555 ILE A N 1
ATOM 4419 C CA . ILE A 1 555 ? -47.080 3.482 71.851 1.00 84.12 555 ILE A CA 1
ATOM 4420 C C . ILE A 1 555 ? -46.118 3.538 70.669 1.00 84.12 555 ILE A C 1
ATOM 4422 O O . ILE A 1 555 ? -45.926 4.614 70.104 1.00 84.12 555 ILE A O 1
ATOM 4426 N N . TRP A 1 556 ? -45.514 2.408 70.291 1.00 82.56 556 TRP A N 1
ATOM 4427 C CA . TRP A 1 556 ? -44.584 2.336 69.162 1.00 82.56 556 TRP A CA 1
ATOM 4428 C C . TRP A 1 556 ? -45.249 2.729 67.841 1.00 82.56 556 TRP A C 1
ATOM 4430 O O . TRP A 1 556 ? -44.684 3.527 67.091 1.00 82.56 556 TRP A O 1
ATOM 4440 N N . GLU A 1 557 ? -46.470 2.256 67.591 1.00 84.75 557 GLU A N 1
ATOM 4441 C CA . GLU A 1 557 ? -47.264 2.657 66.425 1.00 84.75 557 GLU A CA 1
ATOM 4442 C C . GLU A 1 557 ? -47.577 4.162 66.441 1.00 84.75 557 GLU A C 1
ATOM 4444 O O . GLU A 1 557 ? -47.378 4.856 65.438 1.00 84.75 557 GLU A O 1
ATOM 4449 N N . CYS A 1 558 ? -47.989 4.704 67.594 1.00 87.19 558 CYS A N 1
ATOM 4450 C CA . CYS A 1 558 ? -48.222 6.141 67.754 1.00 87.19 558 CYS A CA 1
ATOM 4451 C C . CYS A 1 558 ? -46.945 6.965 67.536 1.00 87.19 558 CYS A C 1
ATOM 4453 O O . CYS A 1 558 ? -47.006 8.042 66.942 1.00 87.19 558 CYS A O 1
ATOM 4455 N N . LEU A 1 559 ? -45.788 6.481 67.997 1.00 87.19 559 LEU A N 1
ATOM 4456 C CA . LEU A 1 559 ? -44.493 7.141 67.830 1.00 87.19 559 LEU A CA 1
ATOM 4457 C C . LEU A 1 559 ? -44.051 7.138 66.361 1.00 87.19 559 LEU A C 1
ATOM 4459 O O . LEU A 1 559 ? -43.573 8.156 65.863 1.00 87.19 559 LEU A O 1
ATOM 4463 N N . GLN A 1 560 ? -44.258 6.027 65.651 1.00 85.12 560 GLN A N 1
ATOM 4464 C CA . GLN A 1 560 ? -43.952 5.924 64.226 1.00 85.12 560 GLN A CA 1
ATOM 4465 C C . GLN A 1 560 ? -44.844 6.860 63.399 1.00 85.12 560 GLN A C 1
ATOM 4467 O O . GLN A 1 560 ? -44.348 7.571 62.524 1.00 85.12 560 GLN A O 1
ATOM 4472 N N . ALA A 1 561 ? -46.143 6.922 63.710 1.00 85.56 561 ALA A N 1
ATOM 4473 C CA . ALA A 1 561 ? -47.058 7.888 63.104 1.00 85.56 561 ALA A CA 1
ATOM 4474 C C . ALA A 1 561 ? -46.631 9.338 63.400 1.00 85.56 561 ALA A C 1
ATOM 4476 O O . ALA A 1 561 ? -46.606 10.173 62.495 1.00 85.56 561 ALA A O 1
ATOM 4477 N N . HIS A 1 562 ? -46.213 9.627 64.638 1.00 90.00 562 HIS A N 1
ATOM 4478 C CA . HIS A 1 562 ? -45.692 10.940 65.013 1.00 90.00 562 HIS A CA 1
ATOM 4479 C C . HIS A 1 562 ? -44.427 11.313 64.232 1.00 90.00 562 HIS A C 1
ATOM 4481 O O . HIS A 1 562 ? -44.337 12.438 63.748 1.00 90.00 562 HIS A O 1
ATOM 4487 N N . SER A 1 563 ? -43.482 10.380 64.061 1.00 86.62 563 SER A N 1
ATOM 4488 C CA . SER A 1 563 ? -42.263 10.591 63.266 1.00 86.62 563 SER A CA 1
ATOM 4489 C C . SER A 1 563 ? -42.598 10.964 61.825 1.00 86.62 563 SER A C 1
ATOM 4491 O O . SER A 1 563 ? -42.114 11.978 61.335 1.00 86.62 563 SER A O 1
ATOM 4493 N N . ARG A 1 564 ? -43.506 10.221 61.176 1.00 88.88 564 ARG A N 1
ATOM 4494 C CA . ARG A 1 564 ? -43.945 10.524 59.803 1.00 88.88 564 ARG A CA 1
ATOM 4495 C C . ARG A 1 564 ? -44.580 11.913 59.694 1.00 88.88 564 ARG A C 1
ATOM 4497 O O . ARG A 1 564 ? -44.303 12.645 58.747 1.00 88.88 564 ARG A O 1
ATOM 4504 N N . ALA A 1 565 ? -45.405 12.298 60.669 1.00 86.94 565 ALA A N 1
ATOM 4505 C CA . ALA A 1 565 ? -45.997 13.634 60.709 1.00 86.94 565 ALA A CA 1
ATOM 4506 C C . ALA A 1 565 ? -44.939 14.740 60.920 1.00 86.94 565 ALA A C 1
ATOM 4508 O O . ALA A 1 565 ? -45.071 15.828 60.356 1.00 86.94 565 ALA A O 1
ATOM 4509 N N . VAL A 1 566 ? -43.886 14.475 61.704 1.00 86.31 566 VAL A N 1
ATOM 4510 C CA . VAL A 1 566 ? -42.735 15.380 61.882 1.00 86.31 566 VAL A CA 1
ATOM 4511 C C . VAL A 1 566 ? -41.944 15.528 60.590 1.00 86.31 566 VAL A C 1
ATOM 4513 O O . VAL A 1 566 ? -41.664 16.660 60.199 1.00 86.31 566 VAL A O 1
ATOM 4516 N N . ASP A 1 567 ? -41.657 14.434 59.892 1.00 87.69 567 ASP A N 1
ATOM 4517 C CA . ASP A 1 567 ? -40.925 14.465 58.624 1.00 87.69 567 ASP A CA 1
ATOM 4518 C C . ASP A 1 567 ? -41.690 15.250 57.548 1.00 87.69 567 ASP A C 1
ATOM 4520 O O . ASP A 1 567 ? -41.112 16.093 56.859 1.00 87.69 567 ASP A O 1
ATOM 4524 N N . ALA A 1 568 ? -43.012 15.055 57.457 1.00 84.94 568 ALA A N 1
ATOM 4525 C CA . ALA A 1 568 ? -43.872 15.834 56.565 1.00 84.94 568 ALA A CA 1
ATOM 4526 C C . ALA A 1 568 ? -43.844 17.337 56.903 1.00 84.94 568 ALA A C 1
ATOM 4528 O O . ALA A 1 568 ? -43.689 18.180 56.016 1.00 84.94 568 ALA A O 1
ATOM 4529 N N . ALA A 1 569 ? -43.927 17.688 58.191 1.00 85.81 569 ALA A N 1
ATOM 4530 C CA . ALA A 1 569 ? -43.844 19.077 58.634 1.00 85.81 569 ALA A CA 1
ATOM 4531 C C . ALA A 1 569 ? -42.467 19.707 58.349 1.00 85.81 569 ALA A C 1
ATOM 4533 O O . ALA A 1 569 ? -42.408 20.846 57.883 1.00 85.81 569 ALA A O 1
ATOM 4534 N N . LEU A 1 570 ? -41.366 18.981 58.577 1.00 86.44 570 LEU A N 1
ATOM 4535 C CA . LEU A 1 570 ? -40.005 19.447 58.287 1.00 86.44 570 LEU A CA 1
ATOM 4536 C C . LEU A 1 570 ? -39.779 19.651 56.787 1.00 86.44 570 LEU A C 1
ATOM 4538 O O . LEU A 1 570 ? -39.226 20.677 56.391 1.00 86.44 570 LEU A O 1
ATOM 4542 N N . LYS A 1 571 ? -40.261 18.727 55.947 1.00 87.19 571 LYS A N 1
ATOM 4543 C CA . LYS A 1 571 ? -40.207 18.875 54.487 1.00 87.19 571 LYS A CA 1
ATOM 4544 C C . LYS A 1 571 ? -40.950 20.131 54.035 1.00 87.19 571 LYS A C 1
ATOM 4546 O O . LYS A 1 571 ? -40.415 20.916 53.260 1.00 87.19 571 LYS A O 1
ATOM 4551 N N . ARG A 1 572 ? -42.131 20.391 54.604 1.00 84.81 572 ARG A N 1
ATOM 4552 C CA . ARG A 1 572 ? -42.893 21.607 54.302 1.00 84.81 572 ARG A CA 1
ATOM 4553 C C . ARG A 1 572 ? -42.173 22.885 54.739 1.00 84.81 572 ARG A C 1
ATOM 4555 O O . ARG A 1 572 ? -42.241 23.884 54.027 1.00 84.81 572 ARG A O 1
ATOM 4562 N N . VAL A 1 573 ? -41.485 22.871 55.883 1.00 85.12 573 VAL A N 1
ATOM 4563 C CA . VAL A 1 573 ? -40.638 23.997 56.314 1.00 85.12 573 VAL A CA 1
ATOM 4564 C C . VAL A 1 573 ? -39.515 24.238 55.304 1.00 85.12 573 VAL A C 1
ATOM 4566 O O . VAL A 1 573 ? -39.339 25.379 54.882 1.00 85.12 573 VAL A O 1
ATOM 4569 N N . ALA A 1 574 ? -38.830 23.187 54.847 1.00 86.44 574 ALA A N 1
ATOM 4570 C CA . ALA A 1 574 ? -37.786 23.302 53.828 1.00 86.44 574 ALA A CA 1
ATOM 4571 C C . ALA A 1 574 ? -38.326 23.856 52.492 1.00 86.44 574 ALA A C 1
ATOM 4573 O O . ALA A 1 574 ? -37.717 24.748 51.899 1.00 86.44 574 ALA A O 1
ATOM 4574 N N . ASP A 1 575 ? -39.507 23.409 52.053 1.00 85.69 575 ASP A N 1
ATOM 4575 C CA . ASP A 1 575 ? -40.163 23.936 50.849 1.00 85.69 575 ASP A CA 1
ATOM 4576 C C . ASP A 1 575 ? -40.500 25.428 50.991 1.00 85.69 575 ASP A C 1
ATOM 4578 O O . ASP A 1 575 ? -40.279 26.212 50.068 1.00 85.69 575 ASP A O 1
ATOM 4582 N N . LEU A 1 576 ? -41.007 25.850 52.155 1.00 85.69 576 LEU A N 1
ATOM 4583 C CA . LEU A 1 576 ? -41.294 27.259 52.442 1.00 85.69 576 LEU A CA 1
ATOM 4584 C C . LEU A 1 576 ? -40.015 28.106 52.521 1.00 85.69 576 LEU A C 1
ATOM 4586 O O . LEU A 1 576 ? -40.017 29.257 52.081 1.00 85.69 576 LEU A O 1
ATOM 4590 N N . GLU A 1 577 ? -38.913 27.564 53.040 1.00 86.94 577 GLU A N 1
ATOM 4591 C CA . GLU A 1 577 ? -37.606 28.231 53.038 1.00 86.94 577 GLU A CA 1
ATOM 4592 C C . GLU A 1 577 ? -37.066 28.425 51.618 1.00 86.94 577 GLU A C 1
ATOM 4594 O O . GLU A 1 577 ? -36.564 29.509 51.303 1.00 86.94 577 GLU A O 1
ATOM 4599 N N . MET A 1 578 ? -37.240 27.428 50.746 1.00 87.19 578 MET A N 1
ATOM 4600 C CA . MET A 1 578 ? -36.899 27.518 49.326 1.00 87.19 578 MET A CA 1
ATOM 4601 C C . MET A 1 578 ? -37.797 28.519 48.584 1.00 87.19 578 MET A C 1
ATOM 4603 O O . MET A 1 578 ? -37.308 29.340 47.812 1.00 87.19 578 MET A O 1
ATOM 4607 N N . GLN A 1 579 ? -39.107 28.528 48.842 1.00 88.06 579 GLN A N 1
ATOM 4608 C CA . GLN A 1 579 ? -40.002 29.547 48.281 1.00 88.06 579 GLN A CA 1
ATOM 4609 C C . GLN A 1 579 ? -39.605 30.954 48.752 1.00 88.06 579 GLN A C 1
ATOM 4611 O O . GLN A 1 579 ? -39.587 31.903 47.967 1.00 88.06 579 GLN A O 1
ATOM 4616 N N . ARG A 1 580 ? -39.219 31.100 50.026 1.00 85.69 580 ARG A N 1
ATOM 4617 C CA . ARG A 1 580 ? -38.724 32.367 50.574 1.00 85.69 580 ARG A CA 1
ATOM 4618 C C . ARG A 1 580 ? -37.416 32.803 49.912 1.00 85.69 580 ARG A C 1
ATOM 4620 O O . ARG A 1 580 ? -37.260 33.997 49.659 1.00 85.69 580 ARG A O 1
ATOM 4627 N N . SER A 1 581 ? -36.476 31.891 49.652 1.00 85.31 581 SER A N 1
ATOM 4628 C CA . SER A 1 581 ? -35.221 32.227 48.966 1.00 85.31 581 SER A CA 1
ATOM 4629 C C . SER A 1 581 ? -35.470 32.634 47.514 1.00 85.31 581 SER A C 1
ATOM 4631 O O . SER A 1 581 ? -35.001 33.692 47.111 1.00 85.31 581 SER A O 1
ATOM 4633 N N . GLN A 1 582 ? -36.317 31.906 46.781 1.00 84.31 582 GLN A N 1
ATOM 4634 C CA . GLN A 1 582 ? -36.718 32.266 45.417 1.00 84.31 582 GLN A CA 1
ATOM 4635 C C . GLN A 1 582 ? -37.381 33.650 45.354 1.00 84.31 582 GLN A C 1
ATOM 4637 O O . GLN A 1 582 ? -37.036 34.470 44.504 1.00 84.31 582 GLN A O 1
ATOM 4642 N N . LEU A 1 583 ? -38.295 33.962 46.281 1.00 85.50 583 LEU A N 1
ATOM 4643 C CA . LEU A 1 583 ? -38.903 35.295 46.366 1.00 85.50 583 LEU A CA 1
ATOM 4644 C C . LEU A 1 583 ? -37.879 36.380 46.721 1.00 85.50 583 LEU A C 1
ATOM 4646 O O . LEU A 1 583 ? -37.970 37.497 46.210 1.00 85.50 583 LEU A O 1
ATOM 4650 N N . LYS A 1 584 ? -36.891 36.067 47.568 1.00 84.06 584 LYS A N 1
ATOM 4651 C CA . LYS A 1 584 ? -35.786 36.979 47.893 1.00 84.06 584 LYS A CA 1
ATOM 4652 C C . LYS A 1 584 ? -34.916 37.251 46.662 1.00 84.06 584 LYS A C 1
ATOM 4654 O O . LYS A 1 584 ? -34.580 38.410 46.428 1.00 84.06 584 LYS A O 1
ATOM 4659 N N . ASP A 1 585 ? -34.630 36.236 45.854 1.00 84.88 585 ASP A N 1
ATOM 4660 C CA . ASP A 1 585 ? -33.874 36.371 44.605 1.00 84.88 585 ASP A CA 1
ATOM 4661 C C . ASP A 1 585 ? -34.655 37.197 43.574 1.00 84.88 585 ASP A C 1
ATOM 4663 O O . ASP A 1 585 ? -34.109 38.126 42.983 1.00 84.88 585 ASP A O 1
ATOM 4667 N N . ILE A 1 586 ? -35.963 36.954 43.420 1.00 84.94 586 ILE A N 1
ATOM 4668 C CA . ILE A 1 586 ? -36.844 37.762 42.558 1.00 84.94 586 ILE A CA 1
ATOM 4669 C C . ILE A 1 586 ? -36.901 39.218 43.039 1.00 84.94 586 ILE A C 1
ATOM 4671 O O . ILE A 1 586 ? -36.861 40.140 42.220 1.00 84.94 586 ILE A O 1
ATOM 4675 N N . ALA A 1 587 ? -36.967 39.457 44.350 1.00 79.25 587 ALA A N 1
ATOM 4676 C CA . ALA A 1 587 ? -36.944 40.804 44.911 1.00 79.25 587 ALA A CA 1
ATOM 4677 C C . ALA A 1 587 ? -35.595 41.502 44.660 1.00 79.25 587 ALA A C 1
ATOM 4679 O O . ALA A 1 587 ? -35.581 42.675 44.286 1.00 79.25 587 ALA A O 1
ATOM 4680 N N . GLN A 1 588 ? -34.469 40.791 44.784 1.00 79.75 588 GLN A N 1
ATOM 4681 C CA . GLN A 1 588 ? -33.138 41.313 44.452 1.00 79.75 588 GLN A CA 1
ATOM 4682 C C . GLN A 1 588 ? -32.982 41.599 42.953 1.00 79.75 588 GLN A C 1
ATOM 4684 O O . GLN A 1 588 ? -32.439 42.640 42.576 1.00 79.75 588 GLN A O 1
ATOM 4689 N N . LEU A 1 589 ? -33.500 40.725 42.085 1.00 80.62 589 LEU A N 1
ATOM 4690 C CA . LEU A 1 589 ? -33.560 40.959 40.643 1.00 80.62 589 LEU A CA 1
ATOM 4691 C C . LEU A 1 589 ? -34.420 42.188 40.337 1.00 80.62 589 LEU A C 1
ATOM 4693 O O . LEU A 1 589 ? -33.978 43.087 39.634 1.00 80.62 589 LEU A O 1
ATOM 4697 N N . SER A 1 590 ? -35.600 42.307 40.938 1.00 79.88 590 SER A N 1
ATOM 4698 C CA . SER A 1 590 ? -36.471 43.477 40.763 1.00 79.88 590 SER A CA 1
ATOM 4699 C C . SER A 1 590 ? -35.796 44.767 41.245 1.00 79.88 590 SER A C 1
ATOM 4701 O O . SER A 1 590 ? -35.867 45.795 40.575 1.00 79.88 590 SER A O 1
ATOM 4703 N N . GLN A 1 591 ? -35.074 44.719 42.368 1.00 76.12 591 GLN A N 1
ATOM 4704 C CA . GLN A 1 591 ? -34.327 45.857 42.903 1.00 76.12 591 GLN A CA 1
ATOM 4705 C C . GLN A 1 591 ? -33.133 46.237 42.016 1.00 76.12 591 GLN A C 1
ATOM 4707 O O . GLN A 1 591 ? -32.890 47.422 41.792 1.00 76.12 591 GLN A O 1
ATOM 4712 N N . THR A 1 592 ? -32.412 45.261 41.459 1.00 76.00 592 THR A N 1
ATOM 4713 C CA . THR A 1 592 ? -31.325 45.516 40.498 1.00 76.00 592 THR A CA 1
ATOM 4714 C C . THR A 1 592 ? -31.854 46.046 39.168 1.00 76.00 592 THR A C 1
ATOM 4716 O O . THR A 1 592 ? -31.289 47.010 38.653 1.00 76.00 592 THR A O 1
ATOM 4719 N N . TYR A 1 593 ? -32.968 45.516 38.656 1.00 76.62 593 TYR A N 1
ATOM 4720 C CA . TYR A 1 593 ? -33.667 46.055 37.486 1.00 76.62 593 TYR A CA 1
ATOM 4721 C C . TYR A 1 593 ? -34.110 47.503 37.717 1.00 76.62 593 TYR A C 1
ATOM 4723 O O . TYR A 1 593 ? -33.776 48.361 36.903 1.00 76.62 593 TYR A O 1
ATOM 4731 N N . LEU A 1 594 ? -34.745 47.815 38.853 1.00 76.94 594 LEU A N 1
ATOM 4732 C CA . LEU A 1 594 ? -35.111 49.188 39.225 1.00 76.94 594 LEU A CA 1
ATOM 4733 C C . LEU A 1 594 ? -33.882 50.102 39.350 1.00 76.94 594 LEU A C 1
ATOM 4735 O O . LEU A 1 594 ? -33.911 51.239 38.883 1.00 76.94 594 LEU A O 1
ATOM 4739 N N . CYS A 1 595 ? -32.771 49.623 39.920 1.00 70.44 595 CYS A N 1
ATOM 4740 C CA . CYS A 1 595 ? -31.519 50.382 39.960 1.00 70.44 595 CYS A CA 1
ATOM 4741 C C . CYS A 1 595 ? -30.952 50.650 38.557 1.00 70.44 595 CYS A C 1
ATOM 4743 O O . CYS A 1 595 ? -30.474 51.756 38.298 1.00 70.44 595 CYS A O 1
ATOM 4745 N N . ILE A 1 596 ? -30.996 49.671 37.647 1.00 73.00 596 ILE A N 1
ATOM 4746 C CA . ILE A 1 596 ? -30.552 49.826 36.254 1.00 73.00 596 ILE A CA 1
ATOM 4747 C C . ILE A 1 596 ? -31.460 50.812 35.511 1.00 73.00 596 ILE A C 1
ATOM 4749 O O . ILE A 1 596 ? -30.960 51.696 34.813 1.00 73.00 596 ILE A O 1
ATOM 4753 N N . GLU A 1 597 ? -32.774 50.698 35.683 1.00 74.31 597 GLU A N 1
ATOM 4754 C CA . GLU A 1 597 ? -33.765 51.553 35.034 1.00 74.31 597 GLU A CA 1
ATOM 4755 C C . GLU A 1 597 ? -33.664 53.005 35.530 1.00 74.31 597 GLU A C 1
ATOM 4757 O O . GLU A 1 597 ? -33.578 53.926 34.717 1.00 74.31 597 GLU A O 1
ATOM 4762 N N . TYR A 1 598 ? -33.505 53.215 36.842 1.00 68.56 598 TYR A N 1
ATOM 4763 C CA . TYR A 1 598 ? -33.215 54.525 37.441 1.00 68.56 598 TYR A CA 1
ATOM 4764 C C . TYR A 1 598 ? -31.902 55.130 36.908 1.00 68.56 598 TYR A C 1
ATOM 4766 O O . TYR A 1 598 ? -31.808 56.329 36.635 1.00 68.56 598 TYR A O 1
ATOM 4774 N N . ARG A 1 599 ? -30.874 54.301 36.672 1.00 63.78 599 ARG A N 1
ATOM 4775 C CA . ARG A 1 599 ? -29.596 54.730 36.069 1.00 63.78 599 ARG A CA 1
ATOM 4776 C C . ARG A 1 599 ? -29.721 55.111 34.588 1.00 63.78 599 ARG A C 1
ATOM 4778 O O . ARG A 1 599 ? -28.865 55.849 34.077 1.00 63.78 599 ARG A O 1
ATOM 4785 N N . ARG A 1 600 ? -30.742 54.582 33.904 1.00 66.81 600 ARG A N 1
ATOM 4786 C CA . ARG A 1 600 ? -31.077 54.853 32.498 1.00 66.81 600 ARG A CA 1
ATOM 4787 C C . ARG A 1 600 ? -31.893 56.137 32.339 1.00 66.81 600 ARG A C 1
ATOM 4789 O O . ARG A 1 600 ? -31.647 56.868 31.387 1.00 66.81 600 ARG A O 1
ATOM 4796 N N . THR A 1 601 ? -32.811 56.426 33.260 1.00 66.00 601 THR A N 1
ATOM 4797 C CA . THR A 1 601 ? -33.720 57.587 33.193 1.00 66.00 601 THR A CA 1
ATOM 4798 C C . THR A 1 601 ? -33.177 58.847 33.876 1.00 66.00 601 THR A C 1
ATOM 4800 O O . THR A 1 601 ? -33.594 59.954 33.541 1.00 66.00 601 THR A O 1
ATOM 4803 N N . SER A 1 602 ? -32.206 58.725 34.787 1.00 59.19 602 SER A N 1
ATOM 4804 C CA . SER A 1 602 ? -31.589 59.879 35.456 1.00 59.19 602 SER A CA 1
ATOM 4805 C C . SER A 1 602 ? -30.546 60.593 34.580 1.00 59.19 602 SER A C 1
ATOM 4807 O O . SER A 1 602 ? -29.461 60.065 34.330 1.00 59.19 602 SER A O 1
ATOM 4809 N N . THR A 1 603 ? -30.823 61.843 34.194 1.00 59.12 603 THR A N 1
ATOM 4810 C CA . THR A 1 603 ? -29.939 62.721 33.397 1.00 59.12 603 THR A CA 1
ATOM 4811 C C . THR A 1 603 ? -28.976 63.585 34.224 1.00 59.12 603 THR A C 1
ATOM 4813 O O . THR A 1 603 ? -28.178 64.326 33.652 1.00 59.12 603 THR A O 1
ATOM 4816 N N . THR A 1 604 ? -28.982 63.486 35.559 1.00 57.53 604 THR A N 1
ATOM 4817 C CA . THR A 1 604 ? -28.072 64.253 36.428 1.00 57.53 604 THR A CA 1
ATOM 4818 C C . THR A 1 604 ? -26.879 63.406 36.914 1.00 57.53 604 THR A C 1
ATOM 4820 O O . THR A 1 604 ? -27.063 62.301 37.435 1.00 57.53 604 THR A O 1
ATOM 4823 N N . PRO A 1 605 ? -25.627 63.896 36.788 1.00 55.25 605 PRO A N 1
ATOM 4824 C CA . PRO A 1 605 ? -24.422 63.110 37.089 1.00 55.25 605 PRO A CA 1
ATOM 4825 C C . PRO A 1 605 ? -24.245 62.768 38.581 1.00 55.25 605 PRO A C 1
ATOM 4827 O O . PRO A 1 605 ? -23.537 61.819 38.907 1.00 55.25 605 PRO A O 1
ATOM 4830 N N . LEU A 1 606 ? -24.933 63.467 39.491 1.00 55.53 606 LEU A N 1
ATOM 4831 C CA . LEU A 1 606 ? -24.864 63.231 40.942 1.00 55.53 606 LEU A CA 1
ATOM 4832 C C . LEU A 1 606 ? -25.718 62.047 41.438 1.00 55.53 606 LEU A C 1
ATOM 4834 O O . LEU A 1 606 ? -25.446 61.515 42.512 1.00 55.53 606 LEU A O 1
ATOM 4838 N N . ALA A 1 607 ? -26.703 61.579 40.664 1.00 53.75 607 ALA A N 1
ATOM 4839 C CA . ALA A 1 607 ? -27.561 60.455 41.060 1.00 53.75 607 ALA A CA 1
ATOM 4840 C C . ALA A 1 607 ? -26.987 59.073 40.680 1.00 53.75 607 ALA A C 1
ATOM 4842 O O . ALA A 1 607 ? -27.378 58.060 41.257 1.00 53.75 607 ALA A O 1
ATOM 4843 N N . ARG A 1 608 ? -26.006 59.004 39.765 1.00 53.34 608 ARG A N 1
ATOM 4844 C CA . ARG A 1 608 ? -25.389 57.734 39.320 1.00 53.34 608 ARG A CA 1
ATOM 4845 C C . ARG A 1 608 ? -24.437 57.089 40.335 1.00 53.34 608 ARG A C 1
ATOM 4847 O O . ARG A 1 608 ? -24.142 55.899 40.195 1.00 53.34 608 ARG A O 1
ATOM 4854 N N . ALA A 1 609 ? -23.984 57.844 41.338 1.00 54.28 609 ALA A N 1
ATOM 4855 C CA . ALA A 1 609 ? -22.956 57.423 42.292 1.00 54.28 609 ALA A CA 1
ATOM 4856 C C . ALA A 1 609 ? -23.490 56.860 43.629 1.00 54.28 609 ALA A C 1
ATOM 4858 O O . ALA A 1 609 ? -22.689 56.406 44.438 1.00 54.28 609 ALA A O 1
ATOM 4859 N N . ARG A 1 610 ? -24.811 56.865 43.889 1.00 55.84 610 ARG A N 1
ATOM 4860 C CA . ARG A 1 610 ? -25.383 56.428 45.188 1.00 55.84 610 ARG A CA 1
ATOM 4861 C C . ARG A 1 610 ? -26.071 55.058 45.210 1.00 55.84 610 ARG A C 1
ATOM 4863 O O . ARG A 1 610 ? -26.488 54.631 46.279 1.00 55.84 610 ARG A O 1
ATOM 4870 N N . CYS A 1 611 ? -26.148 54.338 44.093 1.00 51.41 611 CYS A N 1
ATOM 4871 C CA . CYS A 1 611 ? -26.679 52.970 44.070 1.00 51.41 611 CYS A CA 1
ATOM 4872 C C . CYS A 1 611 ? -25.531 51.958 43.956 1.00 51.41 611 CYS A C 1
ATOM 4874 O O . CYS A 1 611 ? -25.251 51.446 42.873 1.00 51.41 611 CYS A O 1
ATOM 4876 N N . LEU A 1 612 ? -24.846 51.710 45.072 1.00 51.78 612 LEU A N 1
ATOM 4877 C CA . LEU A 1 612 ? -24.107 50.467 45.292 1.00 51.78 612 LEU A CA 1
ATOM 4878 C C . LEU A 1 612 ? -25.018 49.542 46.111 1.00 51.78 612 LEU A C 1
ATOM 4880 O O . LEU A 1 612 ? -25.616 50.023 47.077 1.00 51.78 612 LEU A O 1
ATOM 4884 N N . PRO A 1 613 ? -25.156 48.252 45.761 1.00 45.91 613 PRO A N 1
ATOM 4885 C CA . PRO A 1 613 ? -25.848 47.311 46.627 1.00 45.91 613 PRO A CA 1
ATOM 4886 C C . PRO A 1 613 ? -25.048 47.187 47.929 1.00 45.91 613 PRO A C 1
ATOM 4888 O O . PRO A 1 613 ? -23.861 46.862 47.919 1.00 45.91 613 PRO A O 1
ATOM 4891 N N . SER A 1 614 ? -25.691 47.504 49.050 1.00 43.66 614 SER A N 1
ATOM 4892 C CA . SER A 1 614 ? -25.152 47.258 50.382 1.00 43.66 614 SER A CA 1
ATOM 4893 C C . SER A 1 614 ? -24.911 45.760 50.550 1.00 43.66 614 SER A C 1
ATOM 4895 O O . SER A 1 614 ? -25.848 44.964 50.481 1.00 43.66 614 SER A O 1
ATOM 4897 N N . VAL A 1 615 ? -23.645 45.407 50.757 1.00 45.25 615 VAL A N 1
ATOM 4898 C CA . VAL A 1 615 ? -23.174 44.092 51.196 1.00 45.25 615 VAL A CA 1
ATOM 4899 C C . VAL A 1 615 ? -24.002 43.633 52.400 1.00 45.25 615 VAL A C 1
ATOM 4901 O O . VAL A 1 615 ? -24.231 44.403 53.333 1.00 45.25 615 VAL A O 1
ATOM 4904 N N . SER A 1 616 ? -24.483 42.391 52.351 1.00 37.81 616 SER A N 1
ATOM 4905 C CA . SER A 1 616 ? -25.207 41.744 53.446 1.00 37.81 616 SER A CA 1
ATOM 4906 C C . SER A 1 616 ? -24.371 41.719 54.736 1.00 37.81 616 SER A C 1
ATOM 4908 O O . SER A 1 616 ? -23.187 41.388 54.670 1.00 37.81 616 SER A O 1
ATOM 4910 N N . PRO A 1 617 ? -24.957 42.012 55.910 1.00 47.50 617 PRO A N 1
ATOM 4911 C CA . PRO A 1 617 ? -24.336 41.717 57.187 1.00 47.50 617 PRO A CA 1
ATOM 4912 C C . PRO A 1 617 ? -24.697 40.277 57.560 1.00 47.50 617 PRO A C 1
ATOM 4914 O O . PRO A 1 617 ? -25.788 40.030 58.051 1.00 47.50 617 PRO A O 1
ATOM 4917 N N . ASP A 1 618 ? -23.810 39.326 57.282 1.00 38.81 618 ASP A N 1
ATOM 4918 C CA . ASP A 1 618 ? -23.822 38.030 57.972 1.00 38.81 618 ASP A CA 1
ATOM 4919 C C . ASP A 1 618 ? -22.400 37.462 57.987 1.00 38.81 618 ASP A C 1
ATOM 4921 O O . ASP A 1 618 ? -22.005 36.568 57.242 1.00 38.81 618 ASP A O 1
ATOM 4925 N N . ALA A 1 619 ? -21.585 38.101 58.821 1.00 43.06 619 ALA A N 1
ATOM 4926 C CA . ALA A 1 619 ? -20.291 37.615 59.266 1.00 43.06 619 ALA A CA 1
ATOM 4927 C C . ALA A 1 619 ? -20.179 37.929 60.760 1.00 43.06 619 ALA A C 1
ATOM 4929 O O . ALA A 1 619 ? -19.438 38.814 61.180 1.00 43.06 619 ALA A O 1
ATOM 4930 N N . SER A 1 620 ? -20.987 37.257 61.575 1.00 40.00 620 SER A N 1
ATOM 4931 C CA . SER A 1 620 ? -20.727 37.088 63.004 1.00 40.00 620 SER A CA 1
ATOM 4932 C C . SER A 1 620 ? -21.365 35.796 63.491 1.00 40.00 620 SER A C 1
ATOM 4934 O O . SER A 1 620 ? -22.428 35.409 63.030 1.00 40.00 620 SER A O 1
ATOM 4936 N N . GLU A 1 621 ? -20.662 35.156 64.420 1.00 37.19 621 GLU A N 1
ATOM 4937 C CA . GLU A 1 621 ? -21.054 33.955 65.161 1.00 37.19 621 GLU A CA 1
ATOM 4938 C C . GLU A 1 621 ? -20.860 32.603 64.458 1.00 37.19 621 GLU A C 1
ATOM 4940 O O . GLU A 1 621 ? -21.756 31.777 64.305 1.00 37.19 621 GLU A O 1
ATOM 4945 N N . ARG A 1 622 ? -19.584 32.285 64.209 1.00 41.19 622 ARG A N 1
ATOM 4946 C CA . ARG A 1 622 ? -19.059 30.992 64.661 1.00 41.19 622 ARG A CA 1
ATOM 4947 C C . ARG A 1 622 ? -17.961 31.211 65.705 1.00 41.19 622 ARG A C 1
ATOM 4949 O O . ARG A 1 622 ? -16.907 31.742 65.385 1.00 41.19 622 ARG A O 1
ATOM 4956 N N . VAL A 1 623 ? -18.240 30.675 66.896 1.00 40.78 623 VAL A N 1
ATOM 4957 C CA . VAL A 1 623 ? -17.301 30.088 67.870 1.00 40.78 623 VAL A CA 1
ATOM 4958 C C . VAL A 1 623 ? -16.546 31.044 68.807 1.00 40.78 623 VAL A C 1
ATOM 4960 O O . VAL A 1 623 ? -15.625 31.736 68.390 1.00 40.78 623 VAL A O 1
ATOM 4963 N N . LEU A 1 624 ? -16.932 30.974 70.093 1.00 44.69 624 LEU A N 1
ATOM 4964 C CA . LEU A 1 624 ? -16.171 31.022 71.368 1.00 44.69 624 LEU A CA 1
ATOM 4965 C C . LEU A 1 624 ? -17.245 31.254 72.463 1.00 44.69 624 LEU A C 1
ATOM 4967 O O . LEU A 1 624 ? -17.953 32.247 72.369 1.00 44.69 624 LEU A O 1
ATOM 4971 N N . LEU A 1 625 ? -17.531 30.441 73.488 1.00 34.31 625 LEU A N 1
ATOM 4972 C CA . LEU A 1 625 ? -16.838 29.474 74.372 1.00 34.31 625 LEU A CA 1
ATOM 4973 C C . LEU A 1 625 ? -17.936 28.782 75.243 1.00 34.31 625 LEU A C 1
ATOM 4975 O O . LEU A 1 625 ? -19.079 29.244 75.173 1.00 34.31 625 LEU A O 1
ATOM 4979 N N . PRO A 1 626 ? -17.656 27.851 76.183 1.00 48.81 626 PRO A N 1
ATOM 4980 C CA . PRO A 1 626 ? -16.492 26.986 76.406 1.00 48.81 626 PRO A CA 1
ATOM 4981 C C . PRO A 1 626 ? -16.764 25.490 76.143 1.00 48.81 626 PRO A C 1
ATOM 4983 O O . PRO A 1 626 ? -17.943 25.068 76.158 1.00 48.81 626 PRO A O 1
#

InterPro domains:
  IPR028745 A-kinase anchor protein 9/Pericentrin [PTHR44981] (304-441)
  IPR060216 AKAP9/Pericentrin, N-terminal coiled coil domain [PF27598] (286-353)

pLDDT: mean 72.7, std 21.85, range [27.23, 98.75]

Sequence (626 aa):
MMLLRKFMCSSLRDELSVGEDKWKQRRNVSFDQNRQLEEVTKERDDLKRVAVSLHRVVGQLVAYCASAEDELNRTVLAQLLSRLLPEGDETVVEEESRPTTPNLSGDLNNSIVSRSGKHVHFAPDLNVLLADLDEEGIVTFLQQQRDLSADIKKELESSLRRLRHEAHSLLDLSAKLTNKSRPECKMLESSQVQITELVEDLDSRQKNCENCELHRKNMEEAMAECLQRENLLRADLEAAMIKIAQLMTSADVIAEGYGTGPCPEEPRARARGGAGGGGGGALSLDALGSPRLQRLAHDLDALQRERDDFQQQLEAANRQLRSTRQFVEEQAAEREAERDEFARRLADLRHDNTRLAARLHSSARILTEVEQLEAQTREMNQIISELEARKISTDEELKASEEKISLLRDIIANLESQLEQKTTHEHEILEQLEQMKKTIDERDSKMRNLLVELESMKSEKLDQSDVMCVKCGQEEEKTAELLQRVKEQCRYLEEQIHRRTRKLERLHEVCSTSCSEPSEDVSLRDQRDTHLEAKSPDTEPSPRFSEHLSELAGIWECLQAHSRAVDAALKRVADLEMQRSQLKDIAQLSQTYLCIEYRRTSTTPLARARCLPSVSPDASERVLLP

Foldseek 3Di:
DVVVVVVVVVVVVVVVVVVVVVVVVVCVVVVVVVVVVVVVVVVVVLVVLVVVLVVVLVVVVVVVVVVLVVVVVVLVVVVVVCVVDPDDDDDDDPDDDDDDDDDDDDDDPDDPDDPDDPDRPPDDPCVVVVVSCVVSVVVVVVVVVVVVVVVVVVVVVVVVVVVVVVVVVVVVVVVVVVVPPPPVVVVVVVVVVVVVVVVVVVVVVVVVVVVVVVVVVVVVVVVVVVVVVVVVVVVVVVVVVVVVVVCVVVDDDDDDDDDDDDDDDDDDDDDDDDDDDDDDDDDDDDDDDDVVVVVVVVVVVVVVVVVVVVVVVVVVVVVVVVVVVVVVVVVVVVVVVVVVVVVVVVVVVVVVVVVVVVVVVVVVVVVVVVVVVVVVVVVVVVVVVVVVVVVVVVVVVVVVVVVVVVVVVVVVVVVVVVVVVVVVVVVVVVVVVVVVVVVVVVVVVVVVVVVVVVVVVVVVVVVVCVPPDPVVVVVVVVVVVVLVVVLVVLVVLLVVLLVLLVVLVVVLVVLVVPDDDDDPDDPPPDDPPPDPPDDDDDDDDPPPPVVSCVSNVSVVVSVVSSVVSVVSSVVVVVVVVVVVVVVVVVVVVVVVVVLVVCCVPDPDPVVVPPDDPDDDPDPDDDDDDD

Secondary structure (DSSP, 8-state):
-HHHHHHHHHHHHHHHHHHHHHHHHHHHHHHHHHHHHHHHHHHHHHHHHHHHHHHHHHHHHHHHHHHHHHHHHHHHHHHHHHHHS-S-------------S----SS-------SS------S--THHHHHHHHHTTHHHHHHHHHHHHHHHHHHHHHHHHHHHHHHHHHHHHHHHHHTTTTTHHHHHHHHHHHHHHHHHHHHHHHHHHHHHHHHHHHHHHHHHHHHHHHHHHHHHHHHHHHHHHHHHHH----------------------------------------HHHHHHHHHHHHHHHHHHHHHHHHHHHHHHHHHHHHHHHHHHHHHHHHHHHHHHHHHHHHHHHHHHHHHHHHHHHHHHHHHHHHHHHHHHHHHHHHHHHHHHHHHHHHHHHHHHHHHHHHHHHHHHHHHHHHHHHHHHHHHHHHHHHHHHHHHHHHHHHHHHHHHHHHHHHHHHTTS--THHHHHHHHHHHHHHHHHHHHHHHHHHHHHHHHHHHHHHHHHHTTS----------S---S------------TTTHHHHHHHHHHHHHHHHHHHHHHHHHHHHHHHHHHHHHHHHHHHHHHHHHHHHHHHH---TTTTTS-PPPPP-----S----